Protein AF-0000000086134360 (afdb_homodimer)

Radius of gyration: 26.26 Å; Cα contacts (8 Å, |Δi|>4): 1339; chains: 2; bounding box: 55×76×54 Å

Structure (mmCIF, N/CA/C/O backbone):
data_AF-0000000086134360-model_v1
#
loop_
_entity.id
_entity.type
_entity.pdbx_description
1 polymer 'Kynurenine formamidase'
#
loop_
_atom_site.group_PDB
_atom_site.id
_atom_site.type_symbol
_atom_site.label_atom_id
_atom_site.label_alt_id
_atom_site.label_comp_id
_atom_site.label_asym_id
_atom_site.label_entity_id
_atom_site.label_seq_id
_atom_site.pdbx_PDB_ins_code
_atom_site.Cartn_x
_atom_site.Cartn_y
_atom_site.Cartn_z
_atom_site.occupancy
_atom_site.B_iso_or_equiv
_atom_site.auth_seq_id
_atom_site.auth_comp_id
_atom_site.auth_asym_id
_atom_site.auth_atom_id
_atom_site.pdbx_PDB_model_num
ATOM 1 N N . MET A 1 1 ? 18.031 -8.086 2.777 1 56.41 1 MET A N 1
ATOM 2 C CA . MET A 1 1 ? 17.406 -9.328 2.303 1 56.41 1 MET A CA 1
ATOM 3 C C . MET A 1 1 ? 16.781 -9.133 0.929 1 56.41 1 MET A C 1
ATOM 5 O O . MET A 1 1 ? 17.391 -8.547 0.037 1 56.41 1 MET A O 1
ATOM 9 N N . ALA A 1 2 ? 15.523 -9.016 0.71 1 65.56 2 ALA A N 1
ATOM 10 C CA . ALA A 1 2 ? 15.078 -8.562 -0.604 1 65.56 2 ALA A CA 1
ATOM 11 C C . ALA A 1 2 ? 15.859 -7.332 -1.054 1 65.56 2 ALA A C 1
ATOM 13 O O . ALA A 1 2 ? 16.062 -7.117 -2.252 1 65.56 2 ALA A O 1
ATOM 14 N N . ALA A 1 3 ? 16.547 -7.008 -0.035 1 66.94 3 ALA A N 1
ATOM 15 C CA . ALA A 1 3 ? 17.312 -5.781 -0.266 1 66.94 3 ALA A CA 1
ATOM 16 C C . ALA A 1 3 ? 18.594 -6.07 -1.036 1 66.94 3 ALA A C 1
ATOM 18 O O . ALA A 1 3 ? 19.203 -5.16 -1.604 1 66.94 3 ALA A O 1
ATOM 19 N N . SER A 1 4 ? 18.906 -7.344 -1.066 1 82.62 4 SER A N 1
ATOM 20 C CA . SER A 1 4 ? 20.109 -7.68 -1.809 1 82.62 4 SER A CA 1
ATOM 21 C C . SER A 1 4 ? 19.812 -7.883 -3.291 1 82.62 4 SER A C 1
ATOM 23 O O . SER A 1 4 ? 20.734 -8.008 -4.102 1 82.62 4 SER A O 1
ATOM 25 N N . LEU A 1 5 ? 18.562 -7.93 -3.564 1 95.31 5 LEU A N 1
ATOM 26 C CA . LEU A 1 5 ? 18.125 -8.086 -4.949 1 95.31 5 LEU A CA 1
ATOM 27 C C . LEU A 1 5 ? 17.844 -6.734 -5.59 1 95.31 5 LEU A C 1
ATOM 29 O O . LEU A 1 5 ? 17.703 -5.727 -4.891 1 95.31 5 LEU A O 1
ATOM 33 N N . GLU A 1 6 ? 17.938 -6.723 -6.871 1 95.88 6 GLU A N 1
ATOM 34 C CA . GLU A 1 6 ? 17.5 -5.551 -7.625 1 95.88 6 GLU A CA 1
ATOM 35 C C . GLU A 1 6 ? 16.016 -5.645 -7.98 1 95.88 6 GLU A C 1
ATOM 37 O O . GLU A 1 6 ? 15.602 -6.547 -8.711 1 95.88 6 GLU A O 1
ATOM 42 N N . ARG A 1 7 ? 15.312 -4.711 -7.449 1 97.06 7 ARG A N 1
ATOM 43 C CA . ARG A 1 7 ? 13.875 -4.707 -7.672 1 97.06 7 ARG A CA 1
ATOM 44 C C . ARG A 1 7 ? 13.484 -3.682 -8.734 1 97.06 7 ARG A C 1
ATOM 46 O O . ARG A 1 7 ? 13.914 -2.529 -8.68 1 97.06 7 ARG A O 1
ATOM 53 N N . THR A 1 8 ? 12.656 -4.109 -9.703 1 98.12 8 THR A N 1
ATOM 54 C CA . THR A 1 8 ? 12.125 -3.225 -10.734 1 98.12 8 THR A CA 1
ATOM 55 C C . THR A 1 8 ? 10.633 -3.467 -10.938 1 98.12 8 THR A C 1
ATOM 57 O O . THR A 1 8 ? 10.18 -4.613 -10.961 1 98.12 8 THR A O 1
ATOM 60 N N . GLU A 1 9 ? 9.906 -2.396 -10.984 1 98.69 9 GLU A N 1
ATOM 61 C CA . GLU A 1 9 ? 8.484 -2.471 -11.305 1 98.69 9 GLU A CA 1
ATOM 62 C C . GLU A 1 9 ? 8.242 -2.238 -12.797 1 98.69 9 GLU A C 1
ATOM 64 O O . GLU A 1 9 ? 8.797 -1.308 -13.383 1 98.69 9 GLU A O 1
ATOM 69 N N . TYR A 1 10 ? 7.5 -3.146 -13.414 1 98.81 10 TYR A N 1
ATOM 70 C CA . TYR A 1 10 ? 7.055 -3.047 -14.797 1 98.81 10 TYR A CA 1
ATOM 71 C C . TYR A 1 10 ? 5.535 -2.949 -14.875 1 98.81 10 TYR A C 1
ATOM 73 O O . TYR A 1 10 ? 4.832 -3.359 -13.945 1 98.81 10 TYR A O 1
ATOM 81 N N . PHE A 1 11 ? 5.039 -2.379 -15.961 1 98.88 11 PHE A N 1
ATOM 82 C CA . PHE A 1 11 ? 3.609 -2.369 -16.25 1 98.88 11 PHE A CA 1
ATOM 83 C C . PHE A 1 11 ? 3.293 -3.197 -17.484 1 98.88 11 PHE A C 1
ATOM 85 O O . PHE A 1 11 ? 3.852 -2.955 -18.562 1 98.88 11 PHE A O 1
ATOM 92 N N . TYR A 1 12 ? 2.438 -4.176 -17.281 1 98.75 12 TYR A N 1
ATOM 93 C CA . TYR A 1 12 ? 2.096 -5.059 -18.391 1 98.75 12 TYR A CA 1
ATOM 94 C C . TYR A 1 12 ? 0.86 -4.559 -19.125 1 98.75 12 TYR A C 1
ATOM 96 O O . TYR A 1 12 ? 0.455 -5.137 -20.141 1 98.75 12 TYR A O 1
ATOM 104 N N . GLY A 1 13 ? 0.243 -3.545 -18.625 1 98.19 13 GLY A N 1
ATOM 105 C CA . GLY A 1 13 ? -0.885 -2.842 -19.219 1 98.19 13 GLY A CA 1
ATOM 106 C C . GLY A 1 13 ? -0.897 -1.358 -18.891 1 98.19 13 GLY A C 1
ATOM 107 O O . GLY A 1 13 ? -0.194 -0.907 -17.984 1 98.19 13 GLY A O 1
ATOM 108 N N . SER A 1 14 ? -1.733 -0.595 -19.609 1 97.69 14 SER A N 1
ATOM 109 C CA . SER A 1 14 ? -1.746 0.855 -19.453 1 97.69 14 SER A CA 1
ATOM 110 C C . SER A 1 14 ? -3.148 1.363 -19.141 1 97.69 14 SER A C 1
ATOM 112 O O . SER A 1 14 ? -3.402 2.568 -19.172 1 97.69 14 SER A O 1
ATOM 114 N N . GLU A 1 15 ? -4.031 0.514 -18.797 1 98 15 GLU A N 1
ATOM 115 C CA . GLU A 1 15 ? -5.41 0.909 -18.531 1 98 15 GLU A CA 1
ATOM 116 C C . GLU A 1 15 ? -5.613 1.253 -17.047 1 98 15 GLU A C 1
ATOM 118 O O . GLU A 1 15 ? -6.48 2.057 -16.719 1 98 15 GLU A O 1
ATOM 123 N N . ASN A 1 16 ? -4.887 0.578 -16.266 1 98.69 16 ASN A N 1
ATOM 124 C CA . ASN A 1 16 ? -5.051 0.691 -14.82 1 98.69 16 ASN A CA 1
ATOM 125 C C . ASN A 1 16 ? -3.709 0.609 -14.094 1 98.69 16 ASN A C 1
ATOM 127 O O . ASN A 1 16 ? -2.838 -0.174 -14.484 1 98.69 16 ASN A O 1
ATOM 131 N N . ALA A 1 17 ? -3.605 1.319 -12.992 1 98.56 17 ALA A N 1
ATOM 132 C CA . ALA A 1 17 ? -2.344 1.429 -12.258 1 98.56 17 ALA A CA 1
ATOM 133 C C . ALA A 1 17 ? -1.957 0.094 -11.633 1 98.56 17 ALA A C 1
ATOM 135 O O . ALA A 1 17 ? -0.801 -0.111 -11.258 1 98.56 17 ALA A O 1
ATOM 136 N N . LEU A 1 18 ? -2.914 -0.848 -11.508 1 98.81 18 LEU A N 1
ATOM 137 C CA . LEU A 1 18 ? -2.648 -2.131 -10.867 1 98.81 18 LEU A CA 1
ATOM 138 C C . LEU A 1 18 ? -2.189 -3.164 -11.891 1 98.81 18 LEU A C 1
ATOM 140 O O . LEU A 1 18 ? -1.904 -4.312 -11.531 1 98.81 18 LEU A O 1
ATOM 144 N N . GLN A 1 19 ? -2.105 -2.773 -13.141 1 98.88 19 GLN A N 1
ATOM 145 C CA . GLN A 1 19 ? -1.58 -3.68 -14.156 1 98.88 19 GLN A CA 1
ATOM 146 C C . GLN A 1 19 ? -0.056 -3.637 -14.195 1 98.88 19 GLN A C 1
ATOM 148 O O . GLN A 1 19 ? 0.534 -3.338 -15.234 1 98.88 19 GLN A O 1
ATOM 153 N N . ASN A 1 20 ? 0.531 -4.027 -13.039 1 98.88 20 ASN A N 1
ATOM 154 C CA . ASN A 1 20 ? 1.982 -3.965 -12.898 1 98.88 20 ASN A CA 1
ATOM 155 C C . ASN A 1 20 ? 2.531 -5.203 -12.188 1 98.88 20 ASN A C 1
ATOM 157 O O . ASN A 1 20 ? 1.767 -6.02 -11.68 1 98.88 20 ASN A O 1
ATOM 161 N N . VAL A 1 21 ? 3.82 -5.391 -12.328 1 98.88 21 VAL A N 1
ATOM 162 C CA . VAL A 1 21 ? 4.535 -6.539 -11.781 1 98.88 21 VAL A CA 1
ATOM 163 C C . VAL A 1 21 ? 5.887 -6.094 -11.234 1 98.88 21 VAL A C 1
ATOM 165 O O . VAL A 1 21 ? 6.562 -5.25 -11.836 1 98.88 21 VAL A O 1
ATOM 168 N N . ALA A 1 22 ? 6.176 -6.527 -10.031 1 98.69 22 ALA A N 1
ATOM 169 C CA . ALA A 1 22 ? 7.508 -6.336 -9.461 1 98.69 22 ALA A CA 1
ATOM 170 C C . ALA A 1 22 ? 8.406 -7.531 -9.758 1 98.69 22 ALA A C 1
ATOM 172 O O . ALA A 1 22 ? 7.977 -8.68 -9.664 1 98.69 22 ALA A O 1
ATOM 173 N N . VAL A 1 23 ? 9.633 -7.23 -10.156 1 98.44 23 VAL A N 1
ATOM 174 C CA . VAL A 1 23 ? 10.617 -8.258 -10.461 1 98.44 23 VAL A CA 1
ATOM 175 C C . VAL A 1 23 ? 11.852 -8.07 -9.578 1 98.44 23 VAL A C 1
ATOM 177 O O . VAL A 1 23 ? 12.344 -6.953 -9.422 1 98.44 23 VAL A O 1
ATOM 180 N N . TRP A 1 24 ? 12.266 -9.094 -8.906 1 97.94 24 TRP A N 1
ATOM 181 C CA . TRP A 1 24 ? 13.516 -9.117 -8.141 1 97.94 24 TRP A CA 1
ATOM 182 C C . TRP A 1 24 ? 14.555 -10 -8.836 1 97.94 24 TRP A C 1
ATOM 184 O O . TRP A 1 24 ? 14.344 -11.203 -8.992 1 97.94 24 TRP A O 1
ATOM 194 N N . GLU A 1 25 ? 15.633 -9.422 -9.211 1 96.56 25 GLU A N 1
ATOM 195 C CA . GLU A 1 25 ? 16.719 -10.141 -9.867 1 96.56 25 GLU A CA 1
ATOM 196 C C . GLU A 1 25 ? 17.984 -10.148 -9.008 1 96.56 25 GLU A C 1
ATOM 198 O O . GLU A 1 25 ? 18.234 -9.195 -8.266 1 96.56 25 GLU A O 1
ATOM 203 N N . PHE A 1 26 ? 18.688 -11.234 -9.141 1 95.31 26 PHE A N 1
ATOM 204 C CA . PHE A 1 26 ? 20 -11.25 -8.531 1 95.31 26 PHE A CA 1
ATOM 205 C C . PHE A 1 26 ? 20.953 -10.305 -9.266 1 95.31 26 PHE A C 1
ATOM 207 O O . PHE A 1 26 ? 20.922 -10.211 -10.492 1 95.31 26 PHE A O 1
ATOM 214 N N . PRO A 1 27 ? 21.766 -9.57 -8.453 1 93.19 27 PRO A N 1
ATOM 215 C CA . PRO A 1 27 ? 22.781 -8.773 -9.133 1 93.19 27 PRO A CA 1
ATOM 216 C C . PRO A 1 27 ? 23.641 -9.602 -10.078 1 93.19 27 PRO A C 1
ATOM 218 O O . PRO A 1 27 ? 23.969 -10.758 -9.773 1 93.19 27 PRO A O 1
ATOM 221 N N . LYS A 1 28 ? 24.078 -8.953 -11.188 1 88.25 28 LYS A N 1
ATOM 222 C CA . LYS A 1 28 ? 24.781 -9.656 -12.258 1 88.25 28 LYS A CA 1
ATOM 223 C C . LYS A 1 28 ? 26.031 -10.336 -11.742 1 88.25 28 LYS A C 1
ATOM 225 O O . LYS A 1 28 ? 26.375 -11.438 -12.172 1 88.25 28 LYS A O 1
ATOM 230 N N . ASP A 1 29 ? 26.609 -9.734 -10.805 1 89.19 29 ASP A N 1
ATOM 231 C CA . ASP A 1 29 ? 27.875 -10.258 -10.312 1 89.19 29 ASP A CA 1
ATOM 232 C C . ASP A 1 29 ? 27.656 -11.359 -9.281 1 89.19 29 ASP A C 1
ATOM 234 O O . ASP A 1 29 ? 28.609 -12.008 -8.836 1 89.19 29 ASP A O 1
ATOM 238 N N . GLN A 1 30 ? 26.406 -11.625 -8.961 1 86.94 30 GLN A N 1
ATOM 239 C CA . GLN A 1 30 ? 26.109 -12.625 -7.941 1 86.94 30 GLN A CA 1
ATOM 240 C C . GLN A 1 30 ? 25.359 -13.805 -8.539 1 86.94 30 GLN A C 1
ATOM 242 O O . GLN A 1 30 ? 25 -14.742 -7.82 1 86.94 30 GLN A O 1
ATOM 247 N N . VAL A 1 31 ? 25.109 -13.75 -9.797 1 87.31 31 VAL A N 1
ATOM 248 C CA . VAL A 1 31 ? 24.375 -14.828 -10.445 1 87.31 31 VAL A CA 1
ATOM 249 C C . VAL A 1 31 ? 25.281 -16.047 -10.617 1 87.31 31 VAL A C 1
ATOM 251 O O . VAL A 1 31 ? 26.391 -15.93 -11.148 1 87.31 31 VAL A O 1
ATOM 254 N N . GLU A 1 32 ? 24.75 -17.109 -10.125 1 86.12 32 GLU A N 1
ATOM 255 C CA . GLU A 1 32 ? 25.453 -18.391 -10.266 1 86.12 32 GLU A CA 1
ATOM 256 C C . GLU A 1 32 ? 24.828 -19.234 -11.375 1 86.12 32 GLU A C 1
ATOM 258 O O . GLU A 1 32 ? 23.625 -19.125 -11.641 1 86.12 32 GLU A O 1
ATOM 263 N N . GLU A 1 33 ? 25.656 -20 -12.031 1 84.19 33 GLU A N 1
ATOM 264 C CA . GLU A 1 33 ? 25.141 -20.953 -13.016 1 84.19 33 GLU A CA 1
ATOM 265 C C . GLU A 1 33 ? 24.406 -22.109 -12.336 1 84.19 33 GLU A C 1
ATOM 267 O O . GLU A 1 33 ? 24.766 -22.5 -11.219 1 84.19 33 GLU A O 1
ATOM 272 N N . ALA A 1 34 ? 23.359 -22.5 -13.109 1 84.12 34 ALA A N 1
ATOM 273 C CA . ALA A 1 34 ? 22.703 -23.703 -12.617 1 84.12 34 ALA A CA 1
ATOM 274 C C . ALA A 1 34 ? 23.641 -24.906 -12.664 1 84.12 34 ALA A C 1
ATOM 276 O O . ALA A 1 34 ? 24.484 -25.016 -13.562 1 84.12 34 ALA A O 1
ATOM 277 N N . PRO A 1 35 ? 23.5 -25.781 -11.586 1 78 35 PRO A N 1
ATOM 278 C CA . PRO A 1 35 ? 24.25 -27.031 -11.727 1 78 35 PRO A CA 1
ATOM 279 C C . PRO A 1 35 ? 23.938 -27.766 -13.023 1 78 35 PRO A C 1
ATOM 281 O O . PRO A 1 35 ? 22.875 -27.547 -13.617 1 78 35 PRO A O 1
ATOM 284 N N . LEU A 1 36 ? 24.891 -28.516 -13.484 1 75 36 LEU A N 1
ATOM 285 C CA . LEU A 1 36 ? 24.734 -29.25 -14.734 1 75 36 LEU A CA 1
ATOM 286 C C . LEU A 1 36 ? 23.438 -30.062 -14.727 1 75 36 LEU A C 1
ATOM 288 O O . LEU A 1 36 ? 23.172 -30.797 -13.773 1 75 36 LEU A O 1
ATOM 292 N N . GLY A 1 37 ? 22.609 -29.828 -15.695 1 74.88 37 GLY A N 1
ATOM 293 C CA . GLY A 1 37 ? 21.391 -30.609 -15.859 1 74.88 37 GLY A CA 1
ATOM 294 C C . GLY A 1 37 ? 20.234 -30.062 -15.047 1 74.88 37 GLY A C 1
ATOM 295 O O . GLY A 1 37 ? 19.156 -30.656 -15.023 1 74.88 37 GLY A O 1
ATOM 296 N N . LYS A 1 38 ? 20.531 -28.953 -14.398 1 80.88 38 LYS A N 1
ATOM 297 C CA . LYS A 1 38 ? 19.453 -28.422 -13.57 1 80.88 38 LYS A CA 1
ATOM 298 C C . LYS A 1 38 ? 18.891 -27.125 -14.172 1 80.88 38 LYS A C 1
ATOM 300 O O . LYS A 1 38 ? 19.562 -26.453 -14.953 1 80.88 38 LYS A O 1
ATOM 305 N N . THR A 1 39 ? 17.688 -26.938 -13.922 1 87.44 39 THR A N 1
ATOM 306 C CA . THR A 1 39 ? 16.938 -25.781 -14.43 1 87.44 39 THR A CA 1
ATOM 307 C C . THR A 1 39 ? 16.688 -24.766 -13.328 1 87.44 39 THR A C 1
ATOM 309 O O . THR A 1 39 ? 16.375 -25.141 -12.188 1 87.44 39 THR A O 1
ATOM 312 N N . LYS A 1 40 ? 16.922 -23.516 -13.648 1 94.25 40 LYS A N 1
ATOM 313 C CA . LYS A 1 40 ? 16.5 -22.453 -12.75 1 94.25 40 LYS A CA 1
ATOM 314 C C . LYS A 1 40 ? 15.047 -22.062 -13 1 94.25 40 LYS A C 1
ATOM 316 O O . LYS A 1 40 ? 14.594 -22.062 -14.141 1 94.25 40 LYS A O 1
ATOM 321 N N . TYR A 1 41 ? 14.375 -21.734 -11.914 1 96.88 41 TYR A N 1
ATOM 322 C CA . TYR A 1 41 ? 12.969 -21.391 -12.062 1 96.88 41 TYR A CA 1
ATOM 323 C C . TYR A 1 41 ? 12.711 -19.969 -11.602 1 96.88 41 TYR A C 1
ATOM 325 O O . TYR A 1 41 ? 13.305 -19.5 -10.625 1 96.88 41 TYR A O 1
ATOM 333 N N . TRP A 1 42 ? 11.859 -19.297 -12.359 1 98.19 42 TRP A N 1
ATOM 334 C CA . TRP A 1 42 ? 11.219 -18.125 -11.797 1 98.19 42 TRP A CA 1
ATOM 335 C C . TRP A 1 42 ? 10.195 -18.516 -10.734 1 98.19 42 TRP A C 1
ATOM 337 O O . TRP A 1 42 ? 9.477 -19.5 -10.891 1 98.19 42 TRP A O 1
ATOM 347 N N . LEU A 1 43 ? 10.203 -17.812 -9.609 1 98.75 43 LEU A N 1
ATOM 348 C CA . LEU A 1 43 ? 9.117 -17.906 -8.641 1 98.75 43 LEU A CA 1
ATOM 349 C C . LEU A 1 43 ? 8.188 -16.703 -8.758 1 98.75 43 LEU A C 1
ATOM 351 O O . LEU A 1 43 ? 8.57 -15.57 -8.43 1 98.75 43 LEU A O 1
ATOM 355 N N . ILE A 1 44 ? 6.941 -16.906 -9.258 1 98.94 44 ILE A N 1
ATOM 356 C CA . ILE A 1 44 ? 6.02 -15.82 -9.57 1 98.94 44 ILE A CA 1
ATOM 357 C C . ILE A 1 44 ? 4.801 -15.898 -8.648 1 98.94 44 ILE A C 1
ATOM 359 O O . ILE A 1 44 ? 4.148 -16.938 -8.555 1 98.94 44 ILE A O 1
ATOM 363 N N . PHE A 1 45 ? 4.508 -14.773 -7.992 1 98.94 45 PHE A N 1
ATOM 364 C CA . PHE A 1 45 ? 3.506 -14.727 -6.934 1 98.94 45 PHE A CA 1
ATOM 365 C C . PHE A 1 45 ? 2.25 -14.008 -7.414 1 98.94 45 PHE A C 1
ATOM 367 O O . PHE A 1 45 ? 2.334 -13 -8.117 1 98.94 45 PHE A O 1
ATOM 374 N N . LEU A 1 46 ? 1.055 -14.562 -7.047 1 98.94 46 LEU A N 1
ATOM 375 C CA . LEU A 1 46 ? -0.247 -13.914 -7.156 1 98.94 46 LEU A CA 1
ATOM 376 C C . LEU A 1 46 ? -0.866 -13.703 -5.777 1 98.94 46 LEU A C 1
ATOM 378 O O . LEU A 1 46 ? -1.125 -14.672 -5.055 1 98.94 46 LEU A O 1
ATOM 382 N N . HIS A 1 47 ? -1.154 -12.438 -5.453 1 98.81 47 HIS A N 1
ATOM 383 C CA . HIS A 1 47 ? -1.604 -12.117 -4.102 1 98.81 47 HIS A CA 1
ATOM 384 C C . HIS A 1 47 ? -3.094 -12.398 -3.936 1 98.81 47 HIS A C 1
ATOM 386 O O . HIS A 1 47 ? -3.814 -12.547 -4.926 1 98.81 47 HIS A O 1
ATOM 392 N N . GLY A 1 48 ? -3.475 -12.477 -2.668 1 98.69 48 GLY A N 1
ATOM 393 C CA . GLY A 1 48 ? -4.867 -12.703 -2.324 1 98.69 48 GLY A CA 1
ATOM 394 C C . GLY A 1 48 ? -5.656 -11.422 -2.131 1 98.69 48 GLY A C 1
ATOM 395 O O . GLY A 1 48 ? -5.508 -10.477 -2.904 1 98.69 48 GLY A O 1
ATOM 396 N N . GLY A 1 49 ? -6.562 -11.5 -1.23 1 98.38 49 GLY A N 1
ATOM 397 C CA . GLY A 1 49 ? -7.355 -10.32 -0.926 1 98.38 49 GLY A CA 1
ATOM 398 C C . GLY A 1 49 ? -8.758 -10.383 -1.491 1 98.38 49 GLY A C 1
ATOM 399 O O . GLY A 1 49 ? -9.375 -9.344 -1.759 1 98.38 49 GLY A O 1
ATOM 400 N N . ALA A 1 50 ? -9.211 -11.555 -1.753 1 98.62 50 ALA A N 1
ATOM 401 C CA . ALA A 1 50 ? -10.57 -11.773 -2.248 1 98.62 50 ALA A CA 1
ATOM 402 C C . ALA A 1 50 ? -10.836 -10.945 -3.5 1 98.62 50 ALA A C 1
ATOM 404 O O . ALA A 1 50 ? -11.93 -10.398 -3.674 1 98.62 50 ALA A O 1
ATOM 405 N N . TRP A 1 51 ? -9.883 -10.742 -4.293 1 98.75 51 TRP A N 1
ATOM 406 C CA . TRP A 1 51 ? -9.938 -10.062 -5.586 1 98.75 51 TRP A CA 1
ATOM 407 C C . TRP A 1 51 ? -10.25 -8.578 -5.41 1 98.75 51 TRP A C 1
ATOM 409 O O . TRP A 1 51 ? -10.445 -7.859 -6.391 1 98.75 51 TRP A O 1
ATOM 419 N N . ARG A 1 52 ? -10.266 -8.07 -4.133 1 98.69 52 ARG A N 1
ATOM 420 C CA . ARG A 1 52 ? -10.82 -6.719 -4.047 1 98.69 52 ARG A CA 1
ATOM 421 C C . ARG A 1 52 ? -10.094 -5.902 -2.982 1 98.69 52 ARG A C 1
ATOM 423 O O . ARG A 1 52 ? -10.25 -4.68 -2.916 1 98.69 52 ARG A O 1
ATOM 430 N N . ASP A 1 53 ? -9.359 -6.527 -2.072 1 97.94 53 ASP A N 1
ATOM 431 C CA . ASP A 1 53 ? -8.734 -5.809 -0.968 1 97.94 53 ASP A CA 1
ATOM 432 C C . ASP A 1 53 ? -7.508 -5.031 -1.445 1 97.94 53 ASP A C 1
ATOM 434 O O . ASP A 1 53 ? -6.512 -5.621 -1.862 1 97.94 53 ASP A O 1
ATOM 438 N N . PRO A 1 54 ? -7.566 -3.695 -1.364 1 97.12 54 PRO A N 1
ATOM 439 C CA . PRO A 1 54 ? -6.438 -2.924 -1.885 1 97.12 54 PRO A CA 1
ATOM 440 C C . PRO A 1 54 ? -5.195 -3.031 -1.004 1 97.12 54 PRO A C 1
ATOM 442 O O . PRO A 1 54 ? -4.113 -2.58 -1.396 1 97.12 54 PRO A O 1
ATOM 445 N N . ARG A 1 55 ? -5.312 -3.602 0.16 1 95.31 55 ARG A N 1
ATOM 446 C CA . ARG A 1 55 ? -4.152 -3.797 1.023 1 95.31 55 ARG A CA 1
ATOM 447 C C . ARG A 1 55 ? -3.311 -4.977 0.55 1 95.31 55 ARG A C 1
ATOM 449 O O . ARG A 1 55 ? -2.139 -5.098 0.913 1 95.31 55 ARG A O 1
ATOM 456 N N . ALA A 1 56 ? -3.922 -5.891 -0.172 1 97.38 56 ALA A N 1
ATOM 457 C CA . ALA A 1 56 ? -3.197 -7.004 -0.774 1 97.38 56 ALA A CA 1
ATOM 458 C C . ALA A 1 56 ? -2.51 -6.578 -2.068 1 97.38 56 ALA A C 1
ATOM 460 O O . ALA A 1 56 ? -3.17 -6.156 -3.02 1 97.38 56 ALA A O 1
ATOM 461 N N . THR A 1 57 ? -1.175 -6.695 -2.125 1 97.62 57 THR A N 1
ATOM 462 C CA . THR A 1 57 ? -0.392 -6.242 -3.268 1 97.62 57 THR A CA 1
ATOM 463 C C . THR A 1 57 ? 0.727 -7.227 -3.586 1 97.62 57 THR A C 1
ATOM 465 O O . THR A 1 57 ? 0.941 -8.188 -2.846 1 97.62 57 THR A O 1
ATOM 468 N N . PHE A 1 58 ? 1.462 -6.848 -4.652 1 98.06 58 PHE A N 1
ATOM 469 C CA . PHE A 1 58 ? 2.592 -7.676 -5.055 1 98.06 58 PHE A CA 1
ATOM 470 C C . PHE A 1 58 ? 3.699 -7.629 -4.012 1 98.06 58 PHE A C 1
ATOM 472 O O . PHE A 1 58 ? 4.613 -8.453 -4.031 1 98.06 58 PHE A O 1
ATOM 479 N N . ASN A 1 59 ? 3.613 -6.754 -2.986 1 96.5 59 ASN A N 1
ATOM 480 C CA . ASN A 1 59 ? 4.602 -6.707 -1.912 1 96.5 59 ASN A CA 1
ATOM 481 C C . ASN A 1 59 ? 4.484 -7.918 -0.991 1 96.5 59 ASN A C 1
ATOM 483 O O . ASN A 1 59 ? 5.406 -8.203 -0.223 1 96.5 59 ASN A O 1
ATOM 487 N N . GLU A 1 60 ? 3.404 -8.602 -1.052 1 97.75 60 GLU A N 1
ATOM 488 C CA . GLU A 1 60 ? 3.162 -9.742 -0.169 1 97.75 60 GLU A CA 1
ATOM 489 C C . GLU A 1 60 ? 4.094 -10.906 -0.5 1 97.75 60 GLU A C 1
ATOM 491 O O . GLU A 1 60 ? 4.191 -11.867 0.266 1 97.75 60 GLU A O 1
ATOM 496 N N . ALA A 1 61 ? 4.867 -10.758 -1.547 1 97.88 61 ALA A N 1
ATOM 497 C CA . ALA A 1 61 ? 5.855 -11.773 -1.898 1 97.88 61 ALA A CA 1
ATOM 498 C C . ALA A 1 61 ? 7.129 -11.609 -1.077 1 97.88 61 ALA A C 1
ATOM 500 O O . ALA A 1 61 ? 7.934 -12.539 -0.97 1 97.88 61 ALA A O 1
ATOM 501 N N . GLU A 1 62 ? 7.332 -10.461 -0.502 1 97.06 62 GLU A N 1
ATOM 502 C CA . GLU A 1 62 ? 8.633 -10.07 0.03 1 97.06 62 GLU A CA 1
ATOM 503 C C . GLU A 1 62 ? 9.016 -10.914 1.24 1 97.06 62 GLU A C 1
ATOM 505 O O . GLU A 1 62 ? 10.156 -11.367 1.354 1 97.06 62 GLU A O 1
ATOM 510 N N . PRO A 1 63 ? 8.078 -11.156 2.178 1 97.12 63 PRO A N 1
ATOM 511 C CA . PRO A 1 63 ? 8.477 -12.008 3.301 1 97.12 63 PRO A CA 1
ATOM 512 C C . PRO A 1 63 ? 8.977 -13.375 2.855 1 97.12 63 PRO A C 1
ATOM 514 O O . PRO A 1 63 ? 9.93 -13.906 3.436 1 97.12 63 PRO A O 1
ATOM 517 N N . THR A 1 64 ? 8.359 -13.875 1.867 1 98.06 64 THR A N 1
ATOM 518 C CA . THR A 1 64 ? 8.766 -15.172 1.338 1 98.06 64 THR A CA 1
ATOM 519 C C . THR A 1 64 ? 10.141 -15.078 0.688 1 98.06 64 THR A C 1
ATOM 521 O O . THR A 1 64 ? 11.008 -15.922 0.931 1 98.06 64 THR A O 1
ATOM 524 N N . ILE A 1 65 ? 10.367 -14.07 -0.126 1 98.25 65 ILE A N 1
ATOM 525 C CA . ILE A 1 65 ? 11.656 -13.844 -0.772 1 98.25 65 ILE A CA 1
ATOM 526 C C . ILE A 1 65 ? 12.742 -13.719 0.287 1 98.25 65 ILE A C 1
ATOM 528 O O . ILE A 1 65 ? 13.781 -14.383 0.204 1 98.25 65 ILE A O 1
ATOM 532 N N . ASN A 1 66 ? 12.445 -12.953 1.309 1 97.5 66 ASN A N 1
ATOM 533 C CA . ASN A 1 66 ? 13.406 -12.742 2.385 1 97.5 66 ASN A CA 1
ATOM 534 C C . ASN A 1 66 ? 13.742 -14.039 3.107 1 97.5 66 ASN A C 1
ATOM 536 O O . ASN A 1 66 ? 14.906 -14.32 3.391 1 97.5 66 ASN A O 1
ATOM 540 N N . ALA A 1 67 ? 12.742 -14.812 3.359 1 97.38 67 ALA A N 1
ATOM 541 C CA . ALA A 1 67 ? 12.945 -16.078 4.074 1 97.38 67 ALA A CA 1
ATOM 542 C C . ALA A 1 67 ? 13.805 -17.031 3.262 1 97.38 67 ALA A C 1
ATOM 544 O O . ALA A 1 67 ? 14.695 -17.688 3.805 1 97.38 67 ALA A O 1
ATOM 545 N N . LEU A 1 68 ? 13.594 -17.109 1.982 1 97.81 68 LEU A N 1
ATOM 546 C CA . LEU A 1 68 ? 14.32 -18.016 1.105 1 97.81 68 LEU A CA 1
ATOM 547 C C . LEU A 1 68 ? 15.789 -17.625 1 1 97.81 68 LEU A C 1
ATOM 549 O O . LEU A 1 68 ? 16.656 -18.484 0.826 1 97.81 68 LEU A O 1
ATOM 553 N N . LEU A 1 69 ? 16.047 -16.328 1.176 1 96.56 69 LEU A N 1
ATOM 554 C CA . LEU A 1 69 ? 17.391 -15.828 0.916 1 96.56 69 LEU A CA 1
ATOM 555 C C . LEU A 1 69 ? 18.188 -15.68 2.215 1 96.56 69 LEU A C 1
ATOM 557 O O . LEU A 1 69 ? 19.406 -15.586 2.195 1 96.56 69 LEU A O 1
ATOM 561 N N . ASP A 1 70 ? 17.516 -15.648 3.361 1 96.06 70 ASP A N 1
ATOM 562 C CA . ASP A 1 70 ? 18.156 -15.43 4.656 1 96.06 70 ASP A CA 1
ATOM 563 C C . ASP A 1 70 ? 18.797 -16.719 5.168 1 96.06 70 ASP A C 1
ATOM 565 O O . ASP A 1 70 ? 18.109 -17.656 5.543 1 96.06 70 ASP A O 1
ATOM 569 N N . PRO A 1 71 ? 20.141 -16.688 5.359 1 94.69 71 PRO A N 1
ATOM 570 C CA . PRO A 1 71 ? 20.828 -17.906 5.801 1 94.69 71 PRO A CA 1
ATOM 571 C C . PRO A 1 71 ? 20.406 -18.344 7.199 1 94.69 71 PRO A C 1
ATOM 573 O O . PRO A 1 71 ? 20.594 -19.5 7.57 1 94.69 71 PRO A O 1
ATOM 576 N N . SER A 1 72 ? 19.828 -17.484 7.918 1 95.75 72 SER A N 1
ATOM 577 C CA . SER A 1 72 ? 19.438 -17.812 9.289 1 95.75 72 SER A CA 1
ATOM 578 C C . SER A 1 72 ? 18.031 -18.406 9.328 1 95.75 72 SER A C 1
ATOM 580 O O . SER A 1 72 ? 17.594 -18.938 10.359 1 95.75 72 SER A O 1
ATOM 582 N N . HIS A 1 73 ? 17.344 -18.359 8.234 1 96.31 73 HIS A N 1
ATOM 583 C CA . HIS A 1 73 ? 15.984 -18.891 8.195 1 96.31 73 HIS A CA 1
ATOM 584 C C . HIS A 1 73 ? 15.984 -20.391 7.922 1 96.31 73 HIS A C 1
ATOM 586 O O . HIS A 1 73 ? 16.766 -20.875 7.102 1 96.31 73 HIS A O 1
ATOM 592 N N . PRO A 1 74 ? 15.07 -21.109 8.523 1 95.94 74 PRO A N 1
ATOM 593 C CA . PRO A 1 74 ? 15.016 -22.562 8.32 1 95.94 74 PRO A CA 1
ATOM 594 C C . PRO A 1 74 ? 14.688 -22.938 6.875 1 95.94 74 PRO A C 1
ATOM 596 O O . PRO A 1 74 ? 15.07 -24.016 6.418 1 95.94 74 PRO A O 1
ATOM 599 N N . ALA A 1 75 ? 14.023 -22.078 6.176 1 96.44 75 ALA A N 1
ATOM 600 C CA . ALA A 1 75 ? 13.625 -22.375 4.801 1 96.44 75 ALA A CA 1
ATOM 601 C C . ALA A 1 75 ? 14.633 -21.812 3.805 1 96.44 75 ALA A C 1
ATOM 603 O O . ALA A 1 75 ? 14.344 -21.719 2.607 1 96.44 75 ALA A O 1
ATOM 604 N N . HIS A 1 76 ? 15.789 -21.453 4.277 1 96.81 76 HIS A N 1
ATOM 605 C CA . HIS A 1 76 ? 16.828 -20.906 3.416 1 96.81 76 HIS A CA 1
ATOM 606 C C . HIS A 1 76 ? 17.203 -21.891 2.307 1 96.81 76 HIS A C 1
ATOM 608 O O . HIS A 1 76 ? 17.328 -23.094 2.551 1 96.81 76 HIS A O 1
ATOM 614 N N . ILE A 1 77 ? 17.344 -21.359 1.092 1 95.56 77 ILE A N 1
ATOM 615 C CA . ILE A 1 77 ? 17.891 -22.125 -0.027 1 95.56 77 ILE A CA 1
ATOM 616 C C . ILE A 1 77 ? 19.359 -21.797 -0.211 1 95.56 77 ILE A C 1
ATOM 618 O O . ILE A 1 77 ? 19.719 -20.672 -0.551 1 95.56 77 ILE A O 1
ATOM 622 N N . PRO A 1 78 ? 20.188 -22.781 0.042 1 93.44 78 PRO A N 1
ATOM 623 C CA . PRO A 1 78 ? 21.609 -22.547 -0.232 1 93.44 78 PRO A CA 1
ATOM 624 C C . PRO A 1 78 ? 21.875 -22.266 -1.708 1 93.44 78 PRO A C 1
ATOM 626 O O . PRO A 1 78 ? 21.312 -22.922 -2.58 1 93.44 78 PRO A O 1
ATOM 629 N N . HIS A 1 79 ? 22.688 -21.281 -2.021 1 91.75 79 HIS A N 1
ATOM 630 C CA . HIS A 1 79 ? 23.016 -20.859 -3.377 1 91.75 79 HIS A CA 1
ATOM 631 C C . HIS A 1 79 ? 21.75 -20.594 -4.191 1 91.75 79 HIS A C 1
ATOM 633 O O . HIS A 1 79 ? 21.578 -21.141 -5.281 1 91.75 79 HIS A O 1
ATOM 639 N N . PRO A 1 80 ? 20.969 -19.688 -3.688 1 94.06 80 PRO A N 1
ATOM 640 C CA . PRO A 1 80 ? 19.641 -19.484 -4.289 1 94.06 80 PRO A CA 1
ATOM 641 C C . PRO A 1 80 ? 19.719 -19.062 -5.754 1 94.06 80 PRO A C 1
ATOM 643 O O . PRO A 1 80 ? 18.859 -19.422 -6.555 1 94.06 80 PRO A O 1
ATOM 646 N N . SER A 1 81 ? 20.797 -18.359 -6.141 1 94 81 SER A N 1
ATOM 647 C CA . SER A 1 81 ? 20.891 -17.859 -7.508 1 94 81 SER A CA 1
ATOM 648 C C . SER A 1 81 ? 21.188 -18.984 -8.492 1 94 81 SER A C 1
ATOM 650 O O . SER A 1 81 ? 21.062 -18.797 -9.703 1 94 81 SER A O 1
ATOM 652 N N . SER A 1 82 ? 21.578 -20.156 -8 1 93.5 82 SER A N 1
ATOM 653 C CA . SER A 1 82 ? 21.812 -21.297 -8.875 1 93.5 82 SER A CA 1
ATOM 654 C C . SER A 1 82 ? 20.516 -22.078 -9.117 1 93.5 82 SER A C 1
ATOM 656 O O . SER A 1 82 ? 20.453 -22.922 -10.008 1 93.5 82 SER A O 1
ATOM 658 N N . ARG A 1 83 ? 19.5 -21.781 -8.383 1 94.06 83 ARG A N 1
ATOM 659 C CA . ARG A 1 83 ? 18.25 -22.547 -8.445 1 94.06 83 ARG A CA 1
ATOM 660 C C . ARG A 1 83 ? 17.078 -21.672 -8.859 1 94.06 83 ARG A C 1
ATOM 662 O O . ARG A 1 83 ? 16.125 -22.141 -9.461 1 94.06 83 ARG A O 1
ATOM 669 N N . ILE A 1 84 ? 17.188 -20.422 -8.477 1 96.5 84 ILE A N 1
ATOM 670 C CA . ILE A 1 84 ? 16.141 -19.453 -8.758 1 96.5 84 ILE A CA 1
ATOM 671 C C . ILE A 1 84 ? 16.641 -18.406 -9.75 1 96.5 84 ILE A C 1
ATOM 673 O O . ILE A 1 84 ? 17.688 -17.781 -9.523 1 96.5 84 ILE A O 1
ATOM 677 N N . ALA A 1 85 ? 15.914 -18.312 -10.836 1 96.38 85 ALA A N 1
ATOM 678 C CA . ALA A 1 85 ? 16.297 -17.344 -11.852 1 96.38 85 ALA A CA 1
ATOM 679 C C . ALA A 1 85 ? 15.969 -15.914 -11.406 1 96.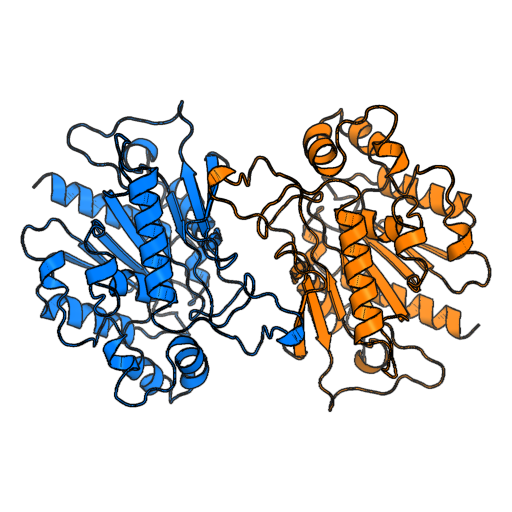38 85 ALA A C 1
ATOM 681 O O . ALA A 1 85 ? 16.797 -15.008 -11.531 1 96.38 85 ALA A O 1
ATOM 682 N N . ALA A 1 86 ? 14.789 -15.672 -10.891 1 97.19 86 ALA A N 1
ATOM 683 C CA . ALA A 1 86 ? 14.266 -14.398 -10.414 1 97.19 86 ALA A CA 1
ATOM 684 C C . ALA A 1 86 ? 12.922 -14.578 -9.719 1 97.19 86 ALA A C 1
ATOM 686 O O . ALA A 1 86 ? 12.352 -15.672 -9.734 1 97.19 86 ALA A O 1
ATOM 687 N N . PHE A 1 87 ? 12.547 -13.578 -9.016 1 98.38 87 PHE A N 1
ATOM 688 C CA . PHE A 1 87 ? 11.219 -13.531 -8.414 1 98.38 87 PHE A CA 1
ATOM 689 C C . PHE A 1 87 ? 10.344 -12.492 -9.117 1 98.38 87 PHE A C 1
ATOM 691 O O . PHE A 1 87 ? 10.852 -11.484 -9.617 1 98.38 87 PHE A O 1
ATOM 698 N N . ALA A 1 88 ? 9.07 -12.75 -9.172 1 98.81 88 ALA A N 1
ATOM 699 C CA . ALA A 1 88 ? 8.117 -11.75 -9.641 1 98.81 88 ALA A CA 1
ATOM 700 C C . ALA A 1 88 ? 6.809 -11.836 -8.852 1 98.81 88 ALA A C 1
ATOM 702 O O . ALA A 1 88 ? 6.5 -12.875 -8.258 1 98.81 88 ALA A O 1
ATOM 703 N N . SER A 1 89 ? 6.164 -10.758 -8.75 1 98.88 89 SER A N 1
ATOM 704 C CA . SER A 1 89 ? 4.859 -10.68 -8.102 1 98.88 89 SER A CA 1
ATOM 705 C C . SER A 1 89 ? 3.918 -9.75 -8.867 1 98.88 89 SER A C 1
ATOM 707 O O . SER A 1 89 ? 4.238 -8.586 -9.102 1 98.88 89 SER A O 1
ATOM 709 N N . ILE A 1 90 ? 2.74 -10.242 -9.234 1 98.94 90 ILE A N 1
ATOM 710 C CA . ILE A 1 90 ? 1.848 -9.547 -10.156 1 98.94 90 ILE A CA 1
ATOM 711 C C . ILE A 1 90 ? 0.68 -8.938 -9.383 1 98.94 90 ILE A C 1
ATOM 713 O O . ILE A 1 90 ? 0.008 -9.625 -8.609 1 98.94 90 ILE A O 1
ATOM 717 N N . ASN A 1 91 ? 0.528 -7.617 -9.555 1 98.88 91 ASN A N 1
ATOM 718 C CA . ASN A 1 91 ? -0.755 -7.016 -9.203 1 98.88 91 ASN A CA 1
ATOM 719 C C . ASN A 1 91 ? -1.784 -7.207 -10.312 1 98.88 91 ASN A C 1
ATOM 721 O O . ASN A 1 91 ? -1.425 -7.492 -11.453 1 98.88 91 ASN A O 1
ATOM 725 N N . TYR A 1 92 ? -3.01 -7.16 -9.961 1 98.88 92 TYR A N 1
ATOM 726 C CA . TYR A 1 92 ? -4.113 -7.227 -10.914 1 98.88 92 TYR A CA 1
ATOM 727 C C . TYR A 1 92 ? -5.234 -6.277 -10.516 1 98.88 92 TYR A C 1
ATOM 729 O O . TYR A 1 92 ? -5.32 -5.852 -9.359 1 98.88 92 TYR A O 1
ATOM 737 N N . ARG A 1 93 ? -6.016 -5.855 -11.445 1 98.75 93 ARG A N 1
ATOM 738 C CA . ARG A 1 93 ? -7.133 -4.965 -11.156 1 98.75 93 ARG A CA 1
ATOM 739 C C . ARG A 1 93 ? -8.055 -5.574 -10.102 1 98.75 93 ARG A C 1
ATOM 741 O O . ARG A 1 93 ? -8.195 -6.793 -10.023 1 98.75 93 ARG A O 1
ATOM 748 N N . LEU A 1 94 ? -8.695 -4.707 -9.289 1 98.88 94 LEU A N 1
ATOM 749 C CA . LEU A 1 94 ? -9.469 -5.172 -8.141 1 98.88 94 LEU A CA 1
ATOM 750 C C . LEU A 1 94 ? -10.953 -4.848 -8.312 1 98.88 94 LEU A C 1
ATOM 752 O O . LEU A 1 94 ? -11.305 -3.902 -9.023 1 98.88 94 LEU A O 1
ATOM 756 N N . SER A 1 95 ? -11.758 -5.637 -7.688 1 98.88 95 SER A N 1
ATOM 757 C CA . SER A 1 95 ? -13.195 -5.414 -7.598 1 98.88 95 SER A CA 1
ATOM 758 C C . SER A 1 95 ? -13.531 -4.402 -6.508 1 98.88 95 SER A C 1
ATOM 760 O O . SER A 1 95 ? -12.68 -4.055 -5.688 1 98.88 95 SER A O 1
ATOM 762 N N . PRO A 1 96 ? -14.789 -3.885 -6.535 1 98.19 96 PRO A N 1
ATOM 763 C CA . PRO A 1 96 ? -15.195 -2.936 -5.492 1 98.19 96 PRO A CA 1
ATOM 764 C C . PRO A 1 96 ? -15.203 -3.557 -4.098 1 98.19 96 PRO A C 1
ATOM 766 O O . PRO A 1 96 ? -15.547 -4.73 -3.945 1 98.19 96 PRO A O 1
ATOM 769 N N . HIS A 1 97 ? -14.836 -2.846 -3.145 1 97.62 97 HIS A N 1
ATOM 770 C CA . HIS A 1 97 ? -14.805 -3.238 -1.74 1 97.62 97 HIS A CA 1
ATOM 771 C C . HIS A 1 97 ? -15.609 -2.273 -0.879 1 97.62 97 HIS A C 1
ATOM 773 O O . HIS A 1 97 ? -15.406 -1.059 -0.943 1 97.62 97 HIS A O 1
ATOM 779 N N . PRO A 1 98 ? -16.469 -2.756 -0.038 1 95.25 98 PRO A N 1
ATOM 780 C CA . PRO A 1 98 ? -17.359 -1.879 0.723 1 95.25 98 PRO A CA 1
ATOM 781 C C . PRO A 1 98 ? -16.609 -1.048 1.769 1 95.25 98 PRO A C 1
ATOM 783 O O . PRO A 1 98 ? -17.125 -0.014 2.211 1 95.25 98 PRO A O 1
ATOM 786 N N . GLU A 1 99 ? -15.484 -1.504 2.209 1 94.12 99 GLU A N 1
ATOM 787 C CA . GLU A 1 99 ? -14.727 -0.766 3.217 1 94.12 99 GLU A CA 1
ATOM 788 C C . GLU A 1 99 ? -13.695 0.159 2.566 1 94.12 99 GLU A C 1
ATOM 790 O O . GLU A 1 99 ? -13.031 0.933 3.256 1 94.12 99 GLU A O 1
ATOM 795 N N . TYR A 1 100 ? -13.523 0.057 1.311 1 96.31 100 TYR A N 1
ATOM 796 C CA . TYR A 1 100 ? -12.602 0.897 0.55 1 96.31 100 TYR A CA 1
ATOM 797 C C . TYR A 1 100 ? -13.297 1.492 -0.671 1 96.31 100 TYR A C 1
ATOM 799 O O . TYR A 1 100 ? -12.859 1.278 -1.805 1 96.31 100 TYR A O 1
ATOM 807 N N . VAL A 1 101 ? -14.25 2.293 -0.336 1 97.69 101 VAL A N 1
ATOM 808 C CA . VAL A 1 101 ? -15.133 2.859 -1.354 1 97.69 101 VAL A CA 1
ATOM 809 C C . VAL A 1 101 ? -14.406 3.973 -2.104 1 97.69 101 VAL A C 1
ATOM 811 O O . VAL A 1 101 ? -13.672 4.762 -1.501 1 97.69 101 VAL A O 1
ATOM 814 N N . GLN A 1 102 ? -14.523 4.039 -3.375 1 98.38 102 GLN A N 1
ATOM 815 C CA . GLN A 1 102 ? -14.047 5.133 -4.215 1 98.38 102 GLN A CA 1
ATOM 816 C C . GLN A 1 102 ? -15.203 6.027 -4.664 1 98.38 102 GLN A C 1
ATOM 818 O O . GLN A 1 102 ? -16.266 5.535 -5.055 1 98.38 102 GLN A O 1
ATOM 823 N N . ASP A 1 103 ? -14.961 7.273 -4.523 1 98.38 103 ASP A N 1
ATOM 824 C CA . ASP A 1 103 ? -15.938 8.188 -5.102 1 98.38 103 ASP A CA 1
ATOM 825 C C . ASP A 1 103 ? -15.961 8.086 -6.625 1 98.38 103 ASP A C 1
ATOM 827 O O . ASP A 1 103 ? -14.938 8.312 -7.281 1 98.38 103 ASP A O 1
ATOM 831 N N . GLU A 1 104 ? -17.078 7.773 -7.195 1 96.5 104 GLU A N 1
ATOM 832 C CA . GLU A 1 104 ? -17.172 7.508 -8.625 1 96.5 104 GLU A CA 1
ATOM 833 C C . GLU A 1 104 ? -16.875 8.758 -9.445 1 96.5 104 GLU A C 1
ATOM 835 O O . GLU A 1 104 ? -16.219 8.68 -10.484 1 96.5 104 GLU A O 1
ATOM 840 N N . ALA A 1 105 ? -17.281 9.883 -8.992 1 97.12 105 ALA A N 1
ATOM 841 C CA . ALA A 1 105 ? -17.188 11.117 -9.766 1 97.12 105 ALA A CA 1
ATOM 842 C C . ALA A 1 105 ? -15.734 11.578 -9.898 1 97.12 105 ALA A C 1
ATOM 844 O O . ALA A 1 105 ? -15.336 12.102 -10.945 1 97.12 105 ALA A O 1
ATOM 845 N N . SER A 1 106 ? -14.953 11.336 -8.891 1 98.19 106 SER A N 1
ATOM 846 C CA . SER A 1 106 ? -13.609 11.898 -8.891 1 98.19 106 SER A CA 1
ATOM 847 C C . SER A 1 106 ? -12.57 10.852 -9.273 1 98.19 106 SER A C 1
ATOM 849 O O . SER A 1 106 ? -11.422 11.188 -9.578 1 98.19 106 SER A O 1
ATOM 851 N N . THR A 1 107 ? -12.922 9.594 -9.258 1 98.56 107 THR A N 1
ATOM 852 C CA . THR A 1 107 ? -11.953 8.531 -9.508 1 98.56 107 THR A CA 1
ATOM 853 C C . THR A 1 107 ? -11.695 8.367 -11 1 98.56 107 THR A C 1
ATOM 855 O O . THR A 1 107 ? -12.609 8.047 -11.758 1 98.56 107 THR A O 1
ATOM 858 N N . PRO A 1 108 ? -10.438 8.586 -11.414 1 98.62 108 PRO A N 1
ATOM 859 C CA . PRO A 1 108 ? -10.141 8.375 -12.836 1 98.62 108 PRO A CA 1
ATOM 860 C C . PRO A 1 108 ? -10.188 6.898 -13.234 1 98.62 108 PRO A C 1
ATOM 862 O O . PRO A 1 108 ? -10.047 6.02 -12.375 1 98.62 108 PRO A O 1
ATOM 865 N N . SER A 1 109 ? -10.32 6.66 -14.555 1 98.06 109 SER A N 1
ATOM 866 C CA . SER A 1 109 ? -10.477 5.301 -15.055 1 98.06 109 SER A CA 1
ATOM 867 C C . SER A 1 109 ? -9.273 4.438 -14.703 1 98.06 109 SER A C 1
ATOM 869 O O . SER A 1 109 ? -9.422 3.258 -14.375 1 98.06 109 SER A O 1
ATOM 871 N N . PHE A 1 110 ? -8.086 4.996 -14.68 1 98.56 110 PHE A N 1
ATOM 872 C CA . PHE A 1 110 ? -6.867 4.219 -14.484 1 98.56 110 PHE A CA 1
ATOM 873 C C . PHE A 1 110 ? -6.691 3.846 -13.016 1 98.56 110 PHE A C 1
ATOM 875 O O . PHE A 1 110 ? -5.797 3.07 -12.672 1 98.56 110 PHE A O 1
ATOM 882 N N . ALA A 1 111 ? -7.57 4.348 -12.117 1 98.62 111 ALA A N 1
ATOM 883 C CA . ALA A 1 111 ? -7.449 4.062 -10.688 1 98.62 111 ALA A CA 1
ATOM 884 C C . ALA A 1 111 ? -8.68 3.326 -10.172 1 98.62 111 ALA A C 1
ATOM 886 O O . ALA A 1 111 ? -8.742 2.963 -8.992 1 98.62 111 ALA A O 1
ATOM 887 N N . ARG A 1 112 ? -9.641 3.035 -11.039 1 98.31 112 ARG A N 1
ATOM 888 C CA . ARG A 1 112 ? -10.922 2.475 -10.625 1 98.31 112 ARG A CA 1
ATOM 889 C C . ARG A 1 112 ? -10.781 1.009 -10.234 1 98.31 112 ARG A C 1
ATOM 891 O O . ARG A 1 112 ? -10.094 0.242 -10.914 1 98.31 112 ARG A O 1
ATOM 898 N N . ARG A 1 113 ? -11.375 0.63 -9.109 1 98.62 113 ARG A N 1
ATOM 899 C CA . ARG A 1 113 ? -11.508 -0.762 -8.688 1 98.62 113 ARG A CA 1
ATOM 900 C C . ARG A 1 113 ? -12.898 -1.295 -8.984 1 98.62 113 ARG A C 1
ATOM 902 O O . ARG A 1 113 ? -13.773 -1.294 -8.117 1 98.62 113 ARG A O 1
ATOM 909 N N . ALA A 1 114 ? -13.047 -1.758 -10.25 1 98.38 114 ALA A N 1
ATOM 910 C CA . ALA A 1 114 ? -14.352 -2.191 -10.75 1 98.38 114 ALA A CA 1
ATOM 911 C C . ALA A 1 114 ? -14.227 -3.471 -11.57 1 98.38 114 ALA A C 1
ATOM 913 O O . ALA A 1 114 ? -15.109 -3.789 -12.375 1 98.38 114 ALA A O 1
ATOM 914 N N . ALA A 1 115 ? -13.164 -4.188 -11.383 1 98.56 115 ALA A N 1
ATOM 915 C CA . ALA A 1 115 ? -12.906 -5.391 -12.172 1 98.56 115 ALA A CA 1
ATOM 916 C C . ALA A 1 115 ? -13.898 -6.496 -11.82 1 98.56 115 ALA A C 1
ATOM 918 O O . ALA A 1 115 ? -14.359 -6.586 -10.68 1 98.56 115 ALA A O 1
ATOM 919 N N . ARG A 1 116 ? -14.18 -7.289 -12.781 1 97.25 116 ARG A N 1
ATOM 920 C CA . ARG A 1 116 ? -14.945 -8.516 -12.633 1 97.25 116 ARG A CA 1
ATOM 921 C C . ARG A 1 116 ? -14.344 -9.648 -13.461 1 97.25 116 ARG A C 1
ATOM 923 O O . ARG A 1 116 ? -13.695 -9.391 -14.484 1 97.25 116 ARG A O 1
ATOM 930 N N . HIS A 1 117 ? -14.547 -10.867 -12.938 1 95.94 117 HIS A N 1
ATOM 931 C CA . HIS A 1 117 ? -14.148 -12 -13.766 1 95.94 117 HIS A CA 1
ATOM 932 C C . HIS A 1 117 ? -14.664 -11.852 -15.195 1 95.94 117 HIS A C 1
ATOM 934 O O . HIS A 1 117 ? -15.836 -11.547 -15.406 1 95.94 117 HIS A O 1
ATOM 940 N N . PRO A 1 118 ? -13.773 -11.953 -16.25 1 96.44 118 PRO A N 1
ATOM 941 C CA . PRO A 1 118 ? -12.461 -12.594 -16.156 1 96.44 118 PRO A CA 1
ATOM 942 C C . PRO A 1 118 ? -11.32 -11.586 -16.109 1 96.44 118 PRO A C 1
ATOM 944 O O . PRO A 1 118 ? -10.188 -11.914 -16.469 1 96.44 118 PRO A O 1
ATOM 947 N N . ASP A 1 119 ? -11.602 -10.297 -15.672 1 97.62 119 ASP A N 1
ATOM 948 C CA . ASP A 1 119 ? -10.586 -9.25 -15.68 1 97.62 119 ASP A CA 1
ATOM 949 C C . ASP A 1 119 ? -9.367 -9.664 -14.859 1 97.62 119 ASP A C 1
ATOM 951 O O . ASP A 1 119 ? -8.227 -9.453 -15.281 1 97.62 119 ASP A O 1
ATOM 955 N N . HIS A 1 120 ? -9.586 -10.25 -13.648 1 98.12 120 HIS A N 1
ATOM 956 C CA . HIS A 1 120 ? -8.492 -10.664 -12.773 1 98.12 120 HIS A CA 1
ATOM 957 C C . HIS A 1 120 ? -7.609 -11.711 -13.453 1 98.12 120 HIS A C 1
ATOM 959 O O . HIS A 1 120 ? -6.383 -11.609 -13.422 1 98.12 120 HIS A O 1
ATOM 965 N N . LEU A 1 121 ? -8.273 -12.664 -14.055 1 97.62 121 LEU A N 1
ATOM 966 C CA . LEU A 1 121 ? -7.566 -13.719 -14.773 1 97.62 121 LEU A CA 1
ATOM 967 C C . LEU A 1 121 ? -6.781 -13.148 -15.945 1 97.62 121 LEU A C 1
ATOM 969 O O . LEU A 1 121 ? -5.609 -13.484 -16.141 1 97.62 121 LEU A O 1
ATOM 973 N N . VAL A 1 122 ? -7.434 -12.312 -16.688 1 97.69 122 VAL A N 1
ATOM 974 C CA . VAL A 1 122 ? -6.797 -11.695 -17.859 1 97.69 122 VAL A CA 1
ATOM 975 C C . VAL A 1 122 ? -5.566 -10.914 -17.406 1 97.69 122 VAL A C 1
ATOM 977 O O . VAL A 1 122 ? -4.527 -10.945 -18.078 1 97.69 122 VAL A O 1
ATOM 980 N N . ASP A 1 123 ? -5.66 -10.234 -16.312 1 98.56 123 ASP A N 1
ATOM 981 C CA . ASP A 1 123 ? -4.512 -9.492 -15.797 1 98.56 123 ASP A CA 1
ATOM 982 C C . ASP A 1 123 ? -3.385 -10.43 -15.391 1 98.56 123 ASP A C 1
ATOM 984 O O . ASP A 1 123 ? -2.215 -10.172 -15.68 1 98.56 123 ASP A O 1
ATOM 988 N N . ALA A 1 124 ? -3.703 -11.508 -14.664 1 98.5 124 ALA A N 1
ATOM 989 C CA . ALA A 1 124 ? -2.688 -12.492 -14.305 1 98.5 124 ALA A CA 1
ATOM 990 C C . ALA A 1 124 ? -1.989 -13.039 -15.547 1 98.5 124 ALA A C 1
ATOM 992 O O . ALA A 1 124 ? -0.758 -13.086 -15.602 1 98.5 124 ALA A O 1
ATOM 993 N N . LEU A 1 125 ? -2.779 -13.398 -16.547 1 98.06 125 LEU A N 1
ATOM 994 C CA . LEU A 1 125 ? -2.248 -13.938 -17.797 1 98.06 125 LEU A CA 1
ATOM 995 C C . LEU A 1 125 ? -1.41 -12.898 -18.531 1 98.06 125 LEU A C 1
ATOM 997 O O . LEU A 1 125 ? -0.345 -13.211 -19.062 1 98.06 125 LEU A O 1
ATOM 1001 N N . SER A 1 126 ? -1.887 -11.68 -18.547 1 98.31 126 SER A N 1
ATOM 1002 C CA . SER A 1 126 ? -1.147 -10.602 -19.203 1 98.31 126 SER A CA 1
ATOM 1003 C C . SER A 1 126 ? 0.191 -10.352 -18.516 1 98.31 126 SER A C 1
ATOM 1005 O O . SER A 1 126 ? 1.2 -10.102 -19.172 1 98.31 126 SER A O 1
ATOM 1007 N N . GLY A 1 127 ? 0.154 -10.398 -17.156 1 98.69 127 GLY A N 1
ATOM 1008 C CA . GLY A 1 127 ? 1.402 -10.273 -16.422 1 98.69 127 GLY A CA 1
ATOM 1009 C C . GLY A 1 127 ? 2.398 -11.367 -16.734 1 98.69 127 GLY A C 1
ATOM 1010 O O . GLY A 1 127 ? 3.582 -11.102 -16.953 1 98.69 127 GLY A O 1
ATOM 1011 N N . LEU A 1 128 ? 1.918 -12.57 -16.781 1 98.38 128 LEU A N 1
ATOM 1012 C CA . LEU A 1 128 ? 2.762 -13.711 -17.109 1 98.38 128 LEU A CA 1
ATOM 1013 C C . LEU A 1 128 ? 3.318 -13.57 -18.531 1 98.38 128 LEU A C 1
ATOM 1015 O O . LEU A 1 128 ? 4.508 -13.812 -18.766 1 98.38 128 LEU A O 1
ATOM 1019 N N . ARG A 1 129 ? 2.486 -13.219 -19.469 1 97.62 129 ARG A N 1
ATOM 1020 C CA . ARG A 1 129 ? 2.928 -13.031 -20.844 1 97.62 129 ARG A CA 1
ATOM 1021 C C . ARG A 1 129 ? 3.99 -11.945 -20.938 1 97.62 129 ARG A C 1
ATOM 1023 O O . ARG A 1 129 ? 4.988 -12.102 -21.656 1 97.62 129 ARG A O 1
ATOM 1030 N N . PHE A 1 130 ? 3.744 -10.891 -20.281 1 98.56 130 PHE A N 1
ATOM 1031 C CA . PHE A 1 130 ? 4.715 -9.805 -20.266 1 98.56 130 PHE A CA 1
ATOM 1032 C C . PHE A 1 130 ? 6.078 -10.305 -19.797 1 98.56 130 PHE A C 1
ATOM 1034 O O . PHE A 1 130 ? 7.098 -10.023 -20.422 1 98.56 130 PHE A O 1
ATOM 1041 N N . LEU A 1 131 ? 6.105 -11.008 -18.656 1 98.5 131 LEU A N 1
ATOM 1042 C CA . LEU A 1 131 ? 7.352 -11.531 -18.109 1 98.5 131 LEU A CA 1
ATOM 1043 C C . LEU A 1 131 ? 8.039 -12.453 -19.109 1 98.5 131 LEU A C 1
ATOM 1045 O O . LEU A 1 131 ? 9.258 -12.375 -19.312 1 98.5 131 LEU A O 1
ATOM 1049 N N . GLN A 1 132 ? 7.297 -13.32 -19.766 1 98.06 132 GLN A N 1
ATOM 1050 C CA . GLN A 1 132 ? 7.867 -14.289 -20.703 1 98.06 132 GLN A CA 1
ATOM 1051 C C . GLN A 1 132 ? 8.43 -13.602 -21.938 1 98.06 132 GLN A C 1
ATOM 1053 O O . GLN A 1 132 ? 9.438 -14.039 -22.5 1 98.06 132 GLN A O 1
ATOM 1058 N N . HIS A 1 133 ? 7.789 -12.539 -22.359 1 97.19 133 HIS A N 1
ATOM 1059 C CA . HIS A 1 133 ? 8.305 -11.773 -23.5 1 97.19 133 HIS A CA 1
ATOM 1060 C C . HIS A 1 133 ? 9.531 -10.953 -23.094 1 97.19 133 HIS A C 1
ATOM 1062 O O . HIS A 1 133 ? 10.555 -10.984 -23.781 1 97.19 133 HIS A O 1
ATOM 1068 N N . LYS A 1 134 ? 9.414 -10.281 -22 1 96.69 134 LYS A N 1
ATOM 1069 C CA . LYS A 1 134 ? 10.461 -9.367 -21.547 1 96.69 134 LYS A CA 1
ATOM 1070 C C . LYS A 1 134 ? 11.727 -10.125 -21.172 1 96.69 134 LYS A C 1
ATOM 1072 O O . LYS A 1 134 ? 12.844 -9.664 -21.453 1 96.69 134 LYS A O 1
ATOM 1077 N N . PHE A 1 135 ? 11.555 -11.312 -20.578 1 96.44 135 PHE A N 1
ATOM 1078 C CA . PHE A 1 135 ? 12.688 -12.055 -20.047 1 96.44 135 PHE A CA 1
ATOM 1079 C C . PHE A 1 135 ? 12.859 -13.383 -20.766 1 96.44 135 PHE A C 1
ATOM 1081 O O . PHE A 1 135 ? 13.398 -14.336 -20.203 1 96.44 135 PHE A O 1
ATOM 1088 N N . GLY A 1 136 ? 12.336 -13.508 -21.953 1 92.5 136 GLY A N 1
ATOM 1089 C CA . GLY A 1 136 ? 12.367 -14.734 -22.734 1 92.5 136 GLY A CA 1
ATOM 1090 C C . GLY A 1 136 ? 13.734 -15.031 -23.328 1 92.5 136 GLY A C 1
ATOM 1091 O O . GLY A 1 136 ? 14.07 -16.188 -23.594 1 92.5 136 GLY A O 1
ATOM 1092 N N . GLY A 1 137 ? 14.508 -14.07 -23.547 1 86.19 137 GLY A N 1
ATOM 1093 C CA . GLY A 1 137 ? 15.789 -14.25 -24.203 1 86.19 137 GLY A CA 1
ATOM 1094 C C . GLY A 1 137 ? 16.922 -14.57 -23.25 1 86.19 137 GLY A C 1
ATOM 1095 O O . GLY A 1 137 ? 18.062 -14.773 -23.672 1 86.19 137 GLY A O 1
ATOM 1096 N N . SER A 1 138 ? 16.609 -14.789 -22.016 1 82.12 138 SER A N 1
ATOM 1097 C CA . SER A 1 138 ? 17.641 -15.047 -21.016 1 82.12 138 SER A CA 1
ATOM 1098 C C . SER A 1 138 ? 17.938 -16.547 -20.906 1 82.12 138 SER A C 1
ATOM 1100 O O . SER A 1 138 ? 17.219 -17.375 -21.469 1 82.12 138 SER A O 1
ATOM 1102 N N . ALA A 1 139 ? 19.047 -16.875 -20.312 1 81.75 139 ALA A N 1
ATOM 1103 C CA . ALA A 1 139 ? 19.438 -18.25 -20.078 1 81.75 139 ALA A CA 1
ATOM 1104 C C . ALA A 1 139 ? 18.438 -18.969 -19.172 1 81.75 139 ALA A C 1
ATOM 1106 O O . ALA A 1 139 ? 18.328 -20.188 -19.203 1 81.75 139 ALA A O 1
ATOM 1107 N N . ALA A 1 140 ? 17.844 -18.266 -18.359 1 86.19 140 ALA A N 1
ATOM 1108 C CA . ALA A 1 140 ? 16.766 -18.766 -17.484 1 86.19 140 ALA A CA 1
ATOM 1109 C C . ALA A 1 140 ? 15.484 -17.969 -17.703 1 86.19 140 ALA A C 1
ATOM 1111 O O . ALA A 1 140 ? 15.148 -17.094 -16.891 1 86.19 140 ALA A O 1
ATOM 1112 N N . PRO A 1 141 ? 14.773 -18.375 -18.766 1 88.56 141 PRO A N 1
ATOM 1113 C CA . PRO A 1 141 ? 13.641 -17.547 -19.188 1 88.56 141 PRO A CA 1
ATOM 1114 C C . PRO A 1 141 ? 12.453 -17.641 -18.234 1 88.56 141 PRO A C 1
ATOM 1116 O O . PRO A 1 141 ? 12.32 -18.625 -17.5 1 88.56 141 PRO A O 1
ATOM 1119 N N . ALA A 1 142 ? 11.586 -16.656 -18.297 1 91.75 142 ALA A N 1
ATOM 1120 C CA . ALA A 1 142 ? 10.422 -16.562 -17.406 1 91.75 142 ALA A CA 1
ATOM 1121 C C . ALA A 1 142 ? 9.359 -17.578 -17.812 1 91.75 142 ALA A C 1
ATOM 1123 O O . ALA A 1 142 ? 8.336 -17.734 -17.125 1 91.75 142 ALA A O 1
ATOM 1124 N N . SER A 1 143 ? 9.633 -18.328 -18.828 1 93.69 143 SER A N 1
ATOM 1125 C CA . SER A 1 143 ? 8.734 -19.406 -19.234 1 93.69 143 SER A CA 1
ATOM 1126 C C . SER A 1 143 ? 8.953 -20.656 -18.391 1 93.69 143 SER A C 1
ATOM 1128 O O . SER A 1 143 ? 8.148 -21.594 -18.438 1 93.69 143 SER A O 1
ATOM 1130 N N . ARG A 1 144 ? 9.969 -20.75 -17.672 1 95.38 144 ARG A N 1
ATOM 1131 C CA . ARG A 1 144 ? 10.211 -21.766 -16.672 1 95.38 144 ARG A CA 1
ATOM 1132 C C . ARG A 1 144 ? 9.938 -21.234 -15.266 1 95.38 144 ARG A C 1
ATOM 1134 O O . ARG A 1 144 ? 10.797 -20.562 -14.68 1 95.38 144 ARG A O 1
ATOM 1141 N N . TYR A 1 145 ? 8.719 -21.547 -14.812 1 98 145 TYR A N 1
ATOM 1142 C CA . TYR A 1 145 ? 8.375 -20.859 -13.57 1 98 145 TYR A CA 1
ATOM 1143 C C . TYR A 1 145 ? 7.453 -21.703 -12.711 1 98 145 TYR A C 1
ATOM 1145 O O . TYR A 1 145 ? 6.785 -22.609 -13.211 1 98 145 TYR A O 1
ATOM 1153 N N . VAL A 1 146 ? 7.621 -21.453 -11.406 1 98.69 146 VAL A N 1
ATOM 1154 C CA . VAL A 1 146 ? 6.656 -21.891 -10.398 1 98.69 146 VAL A CA 1
ATOM 1155 C C . VAL A 1 146 ? 5.699 -20.734 -10.078 1 98.69 146 VAL A C 1
ATOM 1157 O O . VAL A 1 146 ? 6.137 -19.625 -9.75 1 98.69 146 VAL A O 1
ATOM 1160 N N . LEU A 1 147 ? 4.402 -20.984 -10.312 1 98.88 147 LEU A N 1
ATOM 1161 C CA . LEU A 1 147 ? 3.373 -20.016 -9.977 1 98.88 147 LEU A CA 1
ATOM 1162 C C . LEU A 1 147 ? 2.771 -20.297 -8.602 1 98.88 147 LEU A C 1
ATOM 1164 O O . LEU A 1 147 ? 2.256 -21.391 -8.367 1 98.88 147 LEU A O 1
ATOM 1168 N N . PHE A 1 148 ? 2.963 -19.359 -7.664 1 98.88 148 PHE A N 1
ATOM 1169 C CA . PHE A 1 148 ? 2.373 -19.594 -6.352 1 98.88 148 PHE A CA 1
ATOM 1170 C C . PHE A 1 148 ? 1.458 -18.438 -5.961 1 98.88 148 PHE A C 1
ATOM 1172 O O . PHE A 1 148 ? 1.635 -17.312 -6.43 1 98.88 148 PHE A O 1
ATOM 1179 N N . GLY A 1 149 ? 0.425 -18.688 -5.246 1 98.81 149 GLY A N 1
ATOM 1180 C CA . GLY A 1 149 ? -0.556 -17.672 -4.879 1 98.81 149 GLY A CA 1
ATOM 1181 C C . GLY A 1 149 ? -1.232 -17.953 -3.551 1 98.81 149 GLY A C 1
ATOM 1182 O O . GLY A 1 149 ? -1.208 -19.078 -3.061 1 98.81 149 GLY A O 1
ATOM 1183 N N . HIS A 1 150 ? -1.761 -16.938 -2.961 1 98.81 150 HIS A N 1
ATOM 1184 C CA . HIS A 1 150 ? -2.438 -17 -1.672 1 98.81 150 HIS A CA 1
ATOM 1185 C C . HIS A 1 150 ? -3.92 -16.672 -1.812 1 98.81 150 HIS A C 1
ATOM 1187 O O . HIS A 1 150 ? -4.281 -15.672 -2.436 1 98.81 150 HIS A O 1
ATOM 1193 N N . SER A 1 151 ? -4.793 -17.5 -1.157 1 98.69 151 SER A N 1
ATOM 1194 C CA . SER A 1 151 ? -6.219 -17.203 -1.131 1 98.69 151 SER A CA 1
ATOM 1195 C C . SER A 1 151 ? -6.77 -17 -2.539 1 98.69 151 SER A C 1
ATOM 1197 O O . SER A 1 151 ? -6.648 -17.875 -3.391 1 98.69 151 SER A O 1
ATOM 1199 N N . ALA A 1 152 ? -7.254 -15.82 -2.943 1 98.81 152 ALA A N 1
ATOM 1200 C CA . ALA A 1 152 ? -7.719 -15.508 -4.293 1 98.81 152 ALA A CA 1
ATOM 1201 C C . ALA A 1 152 ? -6.605 -15.711 -5.316 1 98.81 152 ALA A C 1
ATOM 1203 O O . ALA A 1 152 ? -6.863 -16.109 -6.453 1 98.81 152 ALA A O 1
ATOM 1204 N N . GLY A 1 153 ? -5.363 -15.5 -4.883 1 98.81 153 GLY A N 1
ATOM 1205 C CA . GLY A 1 153 ? -4.23 -15.734 -5.758 1 98.81 153 GLY A CA 1
ATOM 1206 C C . GLY A 1 153 ? -4 -17.203 -6.055 1 98.81 153 GLY A C 1
ATOM 1207 O O . GLY A 1 153 ? -3.514 -17.562 -7.133 1 98.81 153 GLY A O 1
ATOM 1208 N N . GLY A 1 154 ? -4.285 -18.031 -5.043 1 98.75 154 GLY A N 1
ATOM 1209 C CA . GLY A 1 154 ? -4.277 -19.469 -5.312 1 98.75 154 GLY A CA 1
ATOM 1210 C C . GLY A 1 154 ? -5.32 -19.891 -6.328 1 98.75 154 GLY A C 1
ATOM 1211 O O . GLY A 1 154 ? -5.055 -20.734 -7.188 1 98.75 154 GLY A O 1
ATOM 1212 N N . PHE A 1 155 ? -6.488 -19.281 -6.258 1 98.5 155 PHE A N 1
ATOM 1213 C CA . PHE A 1 155 ? -7.543 -19.469 -7.246 1 98.5 155 PHE A CA 1
ATOM 1214 C C . PHE A 1 155 ? -7.035 -19.125 -8.641 1 98.5 155 PHE A C 1
ATOM 1216 O O . PHE A 1 155 ? -7.125 -19.938 -9.562 1 98.5 155 PHE A O 1
ATOM 1223 N N . LEU A 1 156 ? -6.484 -17.969 -8.781 1 98.44 156 LEU A N 1
ATOM 1224 C CA . LEU A 1 156 ? -5.992 -17.484 -10.07 1 98.44 156 LEU A CA 1
ATOM 1225 C C . LEU A 1 156 ? -4.875 -18.391 -10.594 1 98.44 156 LEU A C 1
ATOM 1227 O O . LEU A 1 156 ? -4.797 -18.656 -11.789 1 98.44 156 LEU A O 1
ATOM 1231 N N . GLY A 1 157 ? -4.035 -18.828 -9.672 1 98.31 157 GLY A N 1
ATOM 1232 C CA . GLY A 1 157 ? -2.943 -19.703 -10.062 1 98.31 157 GLY A CA 1
ATOM 1233 C C . GLY A 1 157 ? -3.408 -20.953 -10.789 1 98.31 157 GLY A C 1
ATOM 1234 O O . GLY A 1 157 ? -2.852 -21.328 -11.82 1 98.31 157 GLY A O 1
ATOM 1235 N N . TYR A 1 158 ? -4.398 -21.578 -10.266 1 98.06 158 TYR A N 1
ATOM 1236 C CA . TYR A 1 158 ? -4.906 -22.781 -10.906 1 98.06 158 TYR A CA 1
ATOM 1237 C C . TYR A 1 158 ? -5.828 -22.438 -12.07 1 98.06 158 TYR A C 1
ATOM 1239 O O . TYR A 1 158 ? -5.898 -23.172 -13.055 1 98.06 158 TYR A O 1
ATOM 1247 N N . GLN A 1 159 ? -6.488 -21.312 -12.008 1 96.31 159 GLN A N 1
ATOM 1248 C CA . GLN A 1 159 ? -7.371 -20.891 -13.086 1 96.31 159 GLN A CA 1
ATOM 1249 C C . GLN A 1 159 ? -6.586 -20.641 -14.375 1 96.31 159 GLN A C 1
ATOM 1251 O O . GLN A 1 159 ? -7.109 -20.859 -15.477 1 96.31 159 GLN A O 1
ATOM 1256 N N . VAL A 1 160 ? -5.336 -20.25 -14.297 1 95.5 160 VAL A N 1
ATOM 1257 C CA . VAL A 1 160 ? -4.477 -19.984 -15.445 1 95.5 160 VAL A CA 1
ATOM 1258 C C . VAL A 1 160 ? -4.367 -21.25 -16.297 1 95.5 160 VAL A C 1
ATOM 1260 O O . VAL A 1 160 ? -4.16 -21.172 -17.516 1 95.5 160 VAL A O 1
ATOM 1263 N N . LEU A 1 161 ? -4.574 -22.422 -15.68 1 94.88 161 LEU A N 1
ATOM 1264 C CA . LEU A 1 161 ? -4.43 -23.703 -16.375 1 94.88 161 LEU A CA 1
ATOM 1265 C C . LEU A 1 161 ? -5.738 -24.109 -17.047 1 94.88 161 LEU A C 1
ATOM 1267 O O . LEU A 1 161 ? -5.742 -24.938 -17.953 1 94.88 161 LEU A O 1
ATOM 1271 N N . VAL A 1 162 ? -6.887 -23.625 -16.547 1 89.06 162 VAL A N 1
ATOM 1272 C CA . VAL A 1 162 ? -8.203 -23.984 -17.062 1 89.06 162 VAL A CA 1
ATOM 1273 C C . VAL A 1 162 ? -8.953 -22.719 -17.484 1 89.06 162 VAL A C 1
ATOM 1275 O O . VAL A 1 162 ? -10.07 -22.469 -17.016 1 89.06 162 VAL A O 1
ATOM 1278 N N . ARG A 1 163 ? -8.422 -22.016 -18.359 1 73.38 163 ARG A N 1
ATOM 1279 C CA . ARG A 1 163 ? -8.859 -20.672 -18.703 1 73.38 163 ARG A CA 1
ATOM 1280 C C . ARG A 1 163 ? -9.727 -20.672 -19.953 1 73.38 163 ARG A C 1
ATOM 1282 O O . ARG A 1 163 ? -9.352 -20.109 -20.984 1 73.38 163 ARG A O 1
ATOM 1289 N N . GLU A 1 164 ? -10.875 -21.094 -19.797 1 71.5 164 GLU A N 1
ATOM 1290 C CA . GLU A 1 164 ? -11.734 -21.125 -20.984 1 71.5 164 GLU A CA 1
ATOM 1291 C C . GLU A 1 164 ? -12.023 -19.703 -21.484 1 71.5 164 GLU A C 1
ATOM 1293 O O . GLU A 1 164 ? -11.969 -19.453 -22.688 1 71.5 164 GLU A O 1
ATOM 1298 N N . ALA A 1 165 ? -12.125 -18.844 -20.578 1 70.81 165 ALA A N 1
ATOM 1299 C CA . ALA A 1 165 ? -12.539 -17.469 -20.906 1 70.81 165 ALA A CA 1
ATOM 1300 C C . ALA A 1 165 ? -11.43 -16.703 -21.609 1 70.81 165 ALA A C 1
ATOM 1302 O O . ALA A 1 165 ? -11.672 -15.664 -22.219 1 70.81 165 ALA A O 1
ATOM 1303 N N . ALA A 1 166 ? -10.172 -17.281 -21.609 1 75.31 166 ALA A N 1
ATOM 1304 C CA . ALA A 1 166 ? -9.031 -16.547 -22.141 1 75.31 166 ALA A CA 1
ATOM 1305 C C . ALA A 1 166 ? -8.117 -17.453 -22.953 1 75.31 166 ALA A C 1
ATOM 1307 O O . ALA A 1 166 ? -7 -17.062 -23.312 1 75.31 166 ALA A O 1
ATOM 1308 N N . ARG A 1 167 ? -8.539 -18.547 -23.25 1 77.06 167 ARG A N 1
ATOM 1309 C CA . ARG A 1 167 ? -7.695 -19.594 -23.828 1 77.06 167 ARG A CA 1
ATOM 1310 C C . ARG A 1 167 ? -7.094 -19.141 -25.156 1 77.06 167 ARG A C 1
ATOM 1312 O O . ARG A 1 167 ? -5.875 -19.172 -25.328 1 77.06 167 ARG A O 1
ATOM 1319 N N . ASP A 1 168 ? -7.879 -18.656 -26 1 82.75 168 ASP A N 1
ATOM 1320 C CA . ASP A 1 168 ? -7.406 -18.312 -27.344 1 82.75 168 ASP A CA 1
ATOM 1321 C C . ASP A 1 168 ? -6.512 -17.078 -27.312 1 82.75 168 ASP A C 1
ATOM 1323 O O . ASP A 1 168 ? -5.488 -17.031 -28 1 82.75 168 ASP A O 1
ATOM 1327 N N . ARG A 1 169 ? -6.848 -16.234 -26.469 1 88.62 169 ARG A N 1
ATOM 1328 C CA . ARG A 1 169 ? -6.117 -14.969 -26.375 1 88.62 169 ARG A CA 1
ATOM 1329 C C . ARG A 1 169 ? -4.707 -15.195 -25.844 1 88.62 169 ARG A C 1
ATOM 1331 O O . ARG A 1 169 ? -3.785 -14.445 -26.156 1 88.62 169 ARG A O 1
ATOM 1338 N N . PHE A 1 170 ? -4.531 -16.234 -25.047 1 94 170 PHE A N 1
ATOM 1339 C CA . PHE A 1 170 ? -3.25 -16.438 -24.391 1 94 170 PHE A CA 1
ATOM 1340 C C . PHE A 1 170 ? -2.678 -17.812 -24.734 1 94 170 PHE A C 1
ATOM 1342 O O . PHE A 1 170 ? -2.041 -18.453 -23.891 1 94 170 PHE A O 1
ATOM 1349 N N . ALA A 1 171 ? -2.885 -18.281 -25.953 1 89.44 171 ALA A N 1
ATOM 1350 C CA . ALA A 1 171 ? -2.443 -19.594 -26.406 1 89.44 171 ALA A CA 1
ATOM 1351 C C . ALA A 1 171 ? -0.921 -19.672 -26.469 1 89.44 171 ALA A C 1
ATOM 1353 O O . ALA A 1 171 ? -0.345 -20.766 -26.359 1 89.44 171 ALA A O 1
ATOM 1354 N N . ASP A 1 172 ? -0.241 -18.578 -26.547 1 91.06 172 ASP A N 1
ATOM 1355 C CA . ASP A 1 172 ? 1.209 -18.531 -26.703 1 91.06 172 ASP A CA 1
ATOM 1356 C C . ASP A 1 172 ? 1.915 -18.609 -25.344 1 91.06 172 ASP A C 1
ATOM 1358 O O . ASP A 1 172 ? 3.139 -18.75 -25.297 1 91.06 172 ASP A O 1
ATOM 1362 N N . LEU A 1 173 ? 1.169 -18.609 -24.281 1 94 173 LEU A N 1
ATOM 1363 C CA . LEU A 1 173 ? 1.752 -18.562 -22.953 1 94 173 LEU A CA 1
ATOM 1364 C C . LEU A 1 173 ? 2.234 -19.938 -22.516 1 94 173 LEU A C 1
ATOM 1366 O O . LEU A 1 173 ? 1.48 -20.922 -22.578 1 94 173 LEU A O 1
ATOM 1370 N N . ALA A 1 174 ? 3.508 -19.984 -22.141 1 95.25 174 ALA A N 1
ATOM 1371 C CA . ALA A 1 174 ? 4.004 -21.219 -21.531 1 95.25 174 ALA A CA 1
ATOM 1372 C C . ALA A 1 174 ? 3.363 -21.453 -20.156 1 95.25 174 ALA A C 1
ATOM 1374 O O . ALA A 1 174 ? 3.293 -20.531 -19.344 1 95.25 174 ALA A O 1
ATOM 1375 N N . PRO A 1 175 ? 2.838 -22.609 -19.969 1 95.44 175 PRO A N 1
ATOM 1376 C CA . PRO A 1 175 ? 2.266 -22.891 -18.641 1 95.44 175 PRO A CA 1
ATOM 1377 C C . PRO A 1 175 ? 3.33 -23.062 -17.562 1 95.44 175 PRO A C 1
ATOM 1379 O O . PRO A 1 175 ? 4.5 -23.297 -17.875 1 95.44 175 PRO A O 1
ATOM 1382 N N . PRO A 1 176 ? 2.953 -22.922 -16.312 1 97.75 176 PRO A N 1
ATOM 1383 C CA . PRO A 1 176 ? 3.916 -23.109 -15.227 1 97.75 176 PRO A CA 1
ATOM 1384 C C . PRO A 1 176 ? 4.375 -24.562 -15.109 1 97.75 176 PRO A C 1
ATOM 1386 O O . PRO A 1 176 ? 3.633 -25.484 -15.461 1 97.75 176 PRO A O 1
ATOM 1389 N N . THR A 1 177 ? 5.633 -24.703 -14.609 1 97.5 177 THR A N 1
ATOM 1390 C CA . THR A 1 177 ? 6.117 -26.031 -14.289 1 97.5 177 THR A CA 1
ATOM 1391 C C . THR A 1 177 ? 5.453 -26.562 -13.023 1 97.5 177 THR A C 1
ATOM 1393 O O . THR A 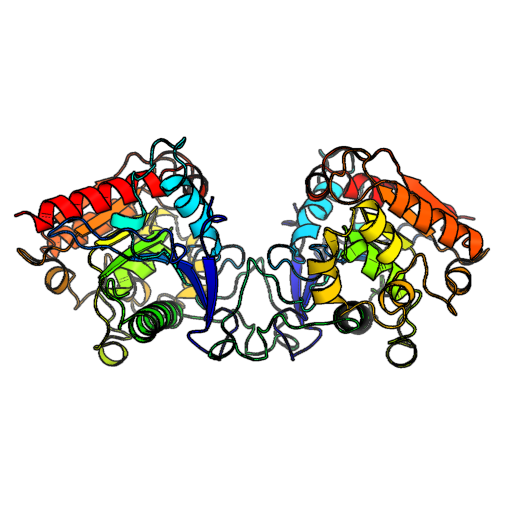1 177 ? 5.199 -27.766 -12.898 1 97.5 177 THR A O 1
ATOM 1396 N N . ALA A 1 178 ? 5.18 -25.672 -12.117 1 98.62 178 ALA A N 1
ATOM 1397 C CA . ALA A 1 178 ? 4.441 -26.016 -10.906 1 98.62 178 ALA A CA 1
ATOM 1398 C C . ALA A 1 178 ? 3.488 -24.891 -10.508 1 98.62 178 ALA A C 1
ATOM 1400 O O . ALA A 1 178 ? 3.76 -23.719 -10.781 1 98.62 178 ALA A O 1
ATOM 1401 N N . VAL A 1 179 ? 2.371 -25.266 -9.914 1 98.81 179 VAL A N 1
ATOM 1402 C CA . VAL A 1 179 ? 1.447 -24.328 -9.297 1 98.81 179 VAL A CA 1
ATOM 1403 C C . VAL A 1 179 ? 1.296 -24.641 -7.812 1 98.81 179 VAL A C 1
ATOM 1405 O O . VAL A 1 179 ? 1.064 -25.797 -7.441 1 98.81 179 VAL A O 1
ATOM 1408 N N . VAL A 1 180 ? 1.508 -23.641 -6.992 1 98.94 180 VAL A N 1
ATOM 1409 C CA . VAL A 1 180 ? 1.381 -23.797 -5.547 1 98.94 180 VAL A CA 1
ATOM 1410 C C . VAL A 1 180 ? 0.274 -22.875 -5.023 1 98.94 180 VAL A C 1
ATOM 1412 O O . VAL A 1 180 ? 0.406 -21.656 -5.059 1 98.94 180 VAL A O 1
ATOM 1415 N N . GLY A 1 181 ? -0.812 -23.469 -4.527 1 98.81 181 GLY A N 1
ATOM 1416 C CA . GLY A 1 181 ? -1.89 -22.703 -3.922 1 98.81 181 GLY A CA 1
ATOM 1417 C C . GLY A 1 181 ? -1.844 -22.719 -2.404 1 98.81 181 GLY A C 1
ATOM 1418 O O . GLY A 1 181 ? -1.971 -23.766 -1.778 1 98.81 181 GLY A O 1
ATOM 1419 N N . PHE A 1 182 ? -1.641 -21.531 -1.823 1 98.75 182 PHE A N 1
ATOM 1420 C CA . PHE A 1 182 ? -1.66 -21.391 -0.373 1 98.75 182 PHE A CA 1
ATOM 1421 C C . PHE A 1 182 ? -3.021 -20.891 0.102 1 98.75 182 PHE A C 1
ATOM 1423 O O . PHE A 1 182 ? -3.463 -19.812 -0.283 1 98.75 182 PHE A O 1
ATOM 1430 N N . GLU A 1 183 ? -3.65 -21.656 0.955 1 98.44 183 GLU A N 1
ATOM 1431 C CA . GLU A 1 183 ? -4.949 -21.25 1.488 1 98.44 183 GLU A CA 1
ATOM 1432 C C . GLU A 1 183 ? -5.887 -20.797 0.375 1 98.44 183 GLU A C 1
ATOM 1434 O O . GLU A 1 183 ? -6.578 -19.781 0.519 1 98.44 183 GLU A O 1
ATOM 1439 N N . GLY A 1 184 ? -5.863 -21.453 -0.724 1 98.5 184 GLY A N 1
ATOM 1440 C CA . GLY A 1 184 ? -6.598 -21.047 -1.906 1 98.5 184 GLY A CA 1
ATOM 1441 C C . GLY A 1 184 ? -8.094 -21.266 -1.791 1 98.5 184 GLY A C 1
ATOM 1442 O O . GLY A 1 184 ? -8.539 -22.125 -1.028 1 98.5 184 GLY A O 1
ATOM 1443 N N . ILE A 1 185 ? -8.82 -20.453 -2.518 1 98.56 185 ILE A N 1
ATOM 1444 C CA . ILE A 1 185 ? -10.227 -20.688 -2.805 1 98.56 185 ILE A CA 1
ATOM 1445 C C . ILE A 1 185 ? -10.367 -21.422 -4.137 1 98.56 185 I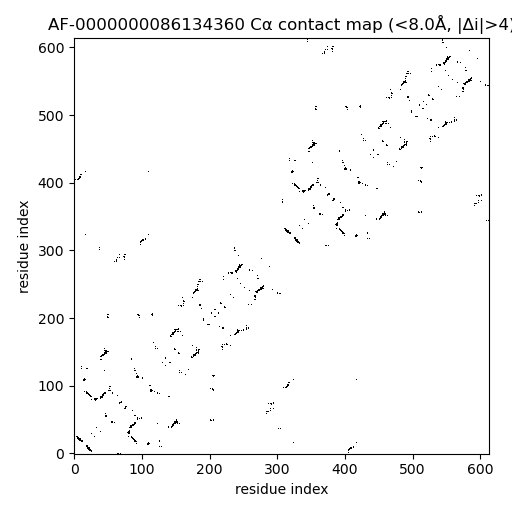LE A C 1
ATOM 1447 O O . ILE A 1 185 ? -9.922 -20.922 -5.176 1 98.56 185 ILE A O 1
ATOM 1451 N N . TYR A 1 186 ? -11.047 -22.625 -4.109 1 98.5 186 TYR A N 1
ATOM 1452 C CA . TYR A 1 186 ? -11.055 -23.375 -5.355 1 98.5 186 TYR A CA 1
ATOM 1453 C C . TYR A 1 186 ? -12.477 -23.734 -5.77 1 98.5 186 TYR A C 1
ATOM 1455 O O . TYR A 1 186 ? -12.711 -24.156 -6.906 1 98.5 186 TYR A O 1
ATOM 1463 N N . ASP A 1 187 ? -13.367 -23.625 -4.855 1 98.38 187 ASP A N 1
ATOM 1464 C CA . ASP A 1 187 ? -14.789 -23.922 -5.047 1 98.38 187 ASP A CA 1
ATOM 1465 C C . ASP A 1 187 ? -15.664 -22.828 -4.438 1 98.38 187 ASP A C 1
ATOM 1467 O O . ASP A 1 187 ? -16.078 -22.922 -3.285 1 98.38 187 ASP A O 1
ATOM 1471 N N . LEU A 1 188 ? -16.047 -21.859 -5.309 1 98.31 188 LEU A N 1
ATOM 1472 C CA . LEU A 1 188 ? -16.797 -20.703 -4.812 1 98.31 188 LEU A CA 1
ATOM 1473 C C . LEU A 1 188 ? -18.141 -21.141 -4.242 1 98.31 188 LEU A C 1
ATOM 1475 O O . LEU A 1 188 ? -18.516 -20.703 -3.15 1 98.31 188 LEU A O 1
ATOM 1479 N N . VAL A 1 189 ? -18.812 -21.984 -4.973 1 98.25 189 VAL A N 1
ATOM 1480 C CA . VAL A 1 189 ? -20.141 -22.406 -4.566 1 98.25 189 VAL A CA 1
ATOM 1481 C C . VAL A 1 189 ? -20.062 -23.203 -3.268 1 98.25 189 VAL A C 1
ATOM 1483 O O . VAL A 1 189 ? -20.781 -22.922 -2.309 1 98.25 189 VAL A O 1
ATOM 1486 N N . GLY A 1 190 ? -19.188 -24.188 -3.248 1 98.38 190 GLY A N 1
ATOM 1487 C CA . GLY A 1 190 ? -19.031 -25.016 -2.055 1 98.38 190 GLY A CA 1
ATOM 1488 C C . GLY A 1 190 ? -18.609 -24.219 -0.836 1 98.38 190 GLY A C 1
ATOM 1489 O O . GLY A 1 190 ? -19.141 -24.406 0.255 1 98.38 190 GLY A O 1
ATOM 1490 N N . LEU A 1 191 ? -17.656 -23.312 -1.006 1 98.62 191 LEU A N 1
ATOM 1491 C CA . LEU A 1 191 ? -17.172 -22.5 0.106 1 98.62 191 LEU A CA 1
ATOM 1492 C C . LEU A 1 191 ? -18.281 -21.609 0.646 1 98.62 191 LEU A C 1
ATOM 1494 O O . LEU A 1 191 ? -18.484 -21.531 1.859 1 98.62 191 LEU A O 1
ATOM 1498 N N . ASN A 1 192 ? -18.969 -20.891 -0.246 1 98.38 192 ASN A N 1
ATOM 1499 C CA . ASN A 1 192 ? -20.062 -20.016 0.205 1 98.38 192 ASN A CA 1
ATOM 1500 C C . ASN A 1 192 ? -21.125 -20.812 0.971 1 98.38 192 ASN A C 1
ATOM 1502 O O . ASN A 1 192 ? -21.656 -20.328 1.97 1 98.38 192 ASN A O 1
ATOM 1506 N N . GLY A 1 193 ? -21.438 -21.969 0.462 1 98.06 193 GLY A N 1
ATOM 1507 C CA . GLY A 1 193 ? -22.375 -22.828 1.172 1 98.06 193 GLY A CA 1
ATOM 1508 C C . GLY A 1 193 ? -21.922 -23.172 2.574 1 98.06 193 GLY A C 1
ATOM 1509 O O . GLY A 1 193 ? -22.688 -23.062 3.531 1 98.06 193 GLY A O 1
ATOM 1510 N N . ARG A 1 194 ? -20.672 -23.578 2.719 1 98.06 194 ARG A N 1
ATOM 1511 C CA . ARG A 1 194 ? -20.125 -23.969 4.012 1 98.06 194 ARG A CA 1
ATOM 1512 C C . ARG A 1 194 ? -20.031 -22.766 4.953 1 98.06 194 ARG A C 1
ATOM 1514 O O . ARG A 1 194 ? -20.047 -22.938 6.176 1 98.06 194 ARG A O 1
ATOM 1521 N N . MET A 1 195 ? -19.969 -21.594 4.363 1 97.88 195 MET A N 1
ATOM 1522 C CA . MET A 1 195 ? -19.922 -20.375 5.156 1 97.88 195 MET A CA 1
ATOM 1523 C C . MET A 1 195 ? -21.312 -19.75 5.301 1 97.88 195 MET A C 1
ATOM 1525 O O . MET A 1 195 ? -21.453 -18.578 5.637 1 97.88 195 MET A O 1
ATOM 1529 N N . GLU A 1 196 ? -22.344 -20.5 4.949 1 97.75 196 GLU A N 1
ATOM 1530 C CA . GLU A 1 196 ? -23.75 -20.156 5.152 1 97.75 196 GLU A CA 1
ATOM 1531 C C . GLU A 1 196 ? -24.109 -18.875 4.398 1 97.75 196 GLU A C 1
ATOM 1533 O O . GLU A 1 196 ? -24.859 -18.047 4.91 1 97.75 196 GLU A O 1
ATOM 1538 N N . GLY A 1 197 ? -23.5 -18.672 3.287 1 97.44 197 GLY A N 1
ATOM 1539 C CA . GLY A 1 197 ? -23.859 -17.562 2.412 1 97.44 197 GLY A CA 1
ATOM 1540 C C . GLY A 1 197 ? -23.172 -16.266 2.779 1 97.44 197 GLY A C 1
ATOM 1541 O O . GLY A 1 197 ? -23.391 -15.227 2.143 1 97.44 197 GLY A O 1
ATOM 1542 N N . ASN A 1 198 ? -22.281 -16.312 3.768 1 97.5 198 ASN A N 1
ATOM 1543 C CA . ASN A 1 198 ? -21.672 -15.094 4.281 1 97.5 198 ASN A CA 1
ATOM 1544 C C . ASN A 1 198 ? -20.594 -14.57 3.342 1 97.5 198 ASN A C 1
ATOM 1546 O O . ASN A 1 198 ? -20.094 -13.469 3.533 1 97.5 198 ASN A O 1
ATOM 1550 N N . TYR A 1 199 ? -20.25 -15.328 2.287 1 98.06 199 TYR A N 1
ATOM 1551 C CA . TYR A 1 199 ? -19.203 -14.898 1.364 1 98.06 199 TYR A CA 1
ATOM 1552 C C . TYR A 1 199 ? -19.812 -14.398 0.055 1 98.06 199 TYR A C 1
ATOM 1554 O O . TYR A 1 199 ? -19.078 -14.055 -0.88 1 98.06 199 TYR A O 1
ATOM 1562 N N . THR A 1 200 ? -21.125 -14.297 -0.013 1 98 200 THR A N 1
ATOM 1563 C CA . THR A 1 200 ? -21.812 -13.836 -1.209 1 98 200 THR A CA 1
ATOM 1564 C C . THR A 1 200 ? -21.344 -12.445 -1.613 1 98 200 THR A C 1
ATOM 1566 O O . THR A 1 200 ? -21.141 -12.172 -2.799 1 98 200 THR A O 1
ATOM 1569 N N . GLY A 1 201 ? -21.094 -11.586 -0.655 1 97.38 201 GLY A N 1
ATOM 1570 C CA . GLY A 1 201 ? -20.719 -10.203 -0.914 1 97.38 201 GLY A CA 1
ATOM 1571 C C . GLY A 1 201 ? -19.484 -10.07 -1.777 1 97.38 201 GLY A C 1
ATOM 1572 O O . GLY A 1 201 ? -19.531 -9.484 -2.861 1 97.38 201 GLY A O 1
ATOM 1573 N N . PHE A 1 202 ? -18.328 -10.641 -1.337 1 97.31 202 PHE A N 1
ATOM 1574 C CA . PHE A 1 202 ? -17.094 -10.453 -2.105 1 97.31 202 PHE A CA 1
ATOM 1575 C C . PHE A 1 202 ? -17.109 -11.305 -3.367 1 97.31 202 PHE A C 1
ATOM 1577 O O . PHE A 1 202 ? -16.516 -10.938 -4.379 1 97.31 202 PHE A O 1
ATOM 1584 N N . MET A 1 203 ? -17.844 -12.422 -3.379 1 98.44 203 MET A N 1
ATOM 1585 C CA . MET A 1 203 ? -17.938 -13.258 -4.574 1 98.44 203 MET A CA 1
ATOM 1586 C C . MET A 1 203 ? -18.734 -12.555 -5.672 1 98.44 203 MET A C 1
ATOM 1588 O O . MET A 1 203 ? -18.344 -12.578 -6.84 1 98.44 203 MET A O 1
ATOM 1592 N N . GLU A 1 204 ? -19.812 -11.906 -5.281 1 98.25 204 GLU A N 1
ATOM 1593 C CA . GLU A 1 204 ? -20.594 -11.172 -6.277 1 98.25 204 GLU A CA 1
ATOM 1594 C C . GLU A 1 204 ? -19.828 -9.961 -6.801 1 98.25 204 GLU A C 1
ATOM 1596 O O . GLU A 1 204 ? -19.953 -9.602 -7.973 1 98.25 204 GLU A O 1
ATOM 1601 N N . ALA A 1 205 ? -19.062 -9.359 -5.938 1 98.19 205 ALA A N 1
ATOM 1602 C CA . ALA A 1 205 ? -18.25 -8.234 -6.383 1 98.19 205 ALA A CA 1
ATOM 1603 C C . ALA A 1 205 ? -17.25 -8.664 -7.441 1 98.19 205 ALA A C 1
ATOM 1605 O O . ALA A 1 205 ? -17.031 -7.957 -8.422 1 98.19 205 ALA A O 1
ATOM 1606 N N . ALA A 1 206 ? -16.672 -9.828 -7.301 1 98.44 206 ALA A N 1
ATOM 1607 C CA . ALA A 1 206 ? -15.594 -10.289 -8.172 1 98.44 206 ALA A CA 1
ATOM 1608 C C . ALA A 1 206 ? -16.141 -11.055 -9.375 1 98.44 206 ALA A C 1
ATOM 1610 O O . ALA A 1 206 ? -15.57 -10.992 -10.461 1 98.44 206 ALA A O 1
ATOM 1611 N N . PHE A 1 207 ? -17.312 -11.75 -9.195 1 97.69 207 PHE A N 1
ATOM 1612 C CA . PHE A 1 207 ? -17.734 -12.688 -10.234 1 97.69 207 PHE A CA 1
ATOM 1613 C C . PHE A 1 207 ? -19.156 -12.383 -10.695 1 97.69 207 PHE A C 1
ATOM 1615 O O . PHE A 1 207 ? -19.672 -13.031 -11.609 1 97.69 207 PHE A O 1
ATOM 1622 N N . GLY A 1 208 ? -19.781 -11.367 -10.164 1 97.31 208 GLY A N 1
ATOM 1623 C CA . GLY A 1 208 ? -21.188 -11.141 -10.438 1 97.31 208 GLY A CA 1
ATOM 1624 C C . GLY A 1 208 ? -22.094 -12.109 -9.727 1 97.31 208 GLY A C 1
ATOM 1625 O O . GLY A 1 208 ? -21.641 -13.047 -9.078 1 97.31 208 GLY A O 1
ATOM 1626 N N . PRO A 1 209 ? -23.391 -11.844 -9.812 1 95.75 209 PRO A N 1
ATOM 1627 C CA . PRO A 1 209 ? -24.344 -12.797 -9.234 1 95.75 209 PRO A CA 1
ATOM 1628 C C . PRO A 1 209 ? -24.219 -14.195 -9.844 1 95.75 209 PRO A C 1
ATOM 1630 O O . PRO A 1 209 ? -23.906 -14.328 -11.031 1 95.75 209 PRO A O 1
ATOM 1633 N N . ASP A 1 210 ? -24.359 -15.117 -8.914 1 92.62 210 ASP A N 1
ATOM 1634 C CA . ASP A 1 210 ? -24.219 -16.484 -9.414 1 92.62 210 ASP A CA 1
ATOM 1635 C C . ASP A 1 210 ? -25.469 -16.906 -10.18 1 92.62 210 ASP A C 1
ATOM 1637 O O . ASP A 1 210 ? -26.156 -17.859 -9.781 1 92.62 210 ASP A O 1
ATOM 1641 N N . GLU A 1 211 ? -25.812 -16.234 -11.172 1 87.94 211 GLU A N 1
ATOM 1642 C CA . GLU A 1 211 ? -26.906 -16.609 -12.055 1 87.94 211 GLU A CA 1
ATOM 1643 C C . GLU A 1 211 ? -26.422 -17.5 -13.195 1 87.94 211 GLU A C 1
ATOM 1645 O O . GLU A 1 211 ? -25.5 -17.125 -13.93 1 87.94 211 GLU A O 1
ATOM 1650 N N . GLY A 1 212 ? -26.875 -18.703 -13.258 1 90 212 GLY A N 1
ATOM 1651 C CA . GLY A 1 212 ? -26.531 -19.547 -14.375 1 90 212 GLY A CA 1
ATOM 1652 C C . GLY A 1 212 ? -25.281 -20.391 -14.133 1 90 212 GLY A C 1
ATOM 1653 O O . GLY A 1 212 ? -24.672 -20.875 -15.078 1 90 212 GLY A O 1
ATOM 1654 N N . GLY A 1 213 ? -24.734 -20.359 -12.961 1 93.62 213 GLY A N 1
ATOM 1655 C CA . GLY A 1 213 ? -23.641 -21.25 -12.625 1 93.62 213 GLY A CA 1
ATOM 1656 C C . GLY A 1 213 ? -22.266 -20.625 -12.891 1 93.62 213 GLY A C 1
ATOM 1657 O O . GLY A 1 213 ? -21.297 -21.344 -13.148 1 93.62 213 GLY A O 1
ATOM 1658 N N . GLY A 1 214 ? -22.219 -19.312 -12.938 1 93.75 214 GLY A N 1
ATOM 1659 C CA . GLY A 1 214 ? -20.984 -18.625 -13.234 1 93.75 214 GLY A CA 1
ATOM 1660 C C . GLY A 1 214 ? -19.891 -18.891 -12.219 1 93.75 214 GLY A C 1
ATOM 1661 O O . GLY A 1 214 ? -18.719 -19 -12.57 1 93.75 214 GLY A O 1
ATOM 1662 N N . TRP A 1 215 ? -20.266 -19.031 -10.945 1 97.12 215 TRP A N 1
ATOM 1663 C CA . TRP A 1 215 ? -19.297 -19.297 -9.898 1 97.12 215 TRP A CA 1
ATOM 1664 C C . TRP A 1 215 ? -18.656 -20.656 -10.078 1 97.12 215 TRP A C 1
ATOM 1666 O O . TRP A 1 215 ? -17.422 -20.797 -9.977 1 97.12 215 TRP A O 1
ATOM 1676 N N . ALA A 1 216 ? -19.469 -21.609 -10.383 1 96.25 216 ALA A N 1
ATOM 1677 C CA . ALA A 1 216 ? -18.953 -22.953 -10.609 1 96.25 216 ALA A CA 1
ATOM 1678 C C . ALA A 1 216 ? -18.047 -23 -11.844 1 96.25 216 ALA A C 1
ATOM 1680 O O . ALA A 1 216 ? -17.016 -23.672 -11.836 1 96.25 216 ALA A O 1
ATOM 1681 N N . ARG A 1 217 ? -18.406 -22.312 -12.875 1 94.31 217 ARG A N 1
ATOM 1682 C CA . ARG A 1 217 ? -17.641 -22.281 -14.117 1 94.31 217 ARG A CA 1
ATOM 1683 C C . ARG A 1 217 ? -16.297 -21.609 -13.914 1 94.31 217 ARG A C 1
ATOM 1685 O O . ARG A 1 217 ? -15.305 -21.969 -14.555 1 94.31 217 ARG A O 1
ATOM 1692 N N . ALA A 1 218 ? -16.281 -20.656 -13.039 1 94.94 218 ALA A N 1
ATOM 1693 C CA . ALA A 1 218 ? -15.039 -19.906 -12.82 1 94.94 218 ALA A CA 1
ATOM 1694 C C . ALA A 1 218 ? -14.117 -20.656 -11.859 1 94.94 218 ALA A C 1
ATOM 1696 O O . ALA A 1 218 ? -12.914 -20.375 -11.82 1 94.94 218 ALA A O 1
ATOM 1697 N N . SER A 1 219 ? -14.648 -21.562 -11.055 1 97.12 219 SER A N 1
ATOM 1698 C CA . SER A 1 219 ? -13.906 -22.219 -9.984 1 97.12 219 SER A CA 1
ATOM 1699 C C . SER A 1 219 ? -13.016 -23.328 -10.523 1 97.12 219 SER A C 1
ATOM 1701 O O . SER A 1 219 ? -13.484 -24.219 -11.227 1 97.12 219 SER A O 1
ATOM 1703 N N . PRO A 1 220 ? -11.734 -23.312 -10.078 1 97.5 220 PRO A N 1
ATOM 1704 C CA . PRO A 1 220 ? -10.836 -24.359 -10.57 1 97.5 220 PRO A CA 1
ATOM 1705 C C . PRO A 1 220 ? -11.297 -25.766 -10.188 1 97.5 220 PRO A C 1
ATOM 1707 O O . PRO A 1 220 ? -11.164 -26.703 -10.984 1 97.5 220 PRO A O 1
ATOM 1710 N N . ALA A 1 221 ? -11.914 -25.922 -9.078 1 97.94 221 ALA A N 1
ATOM 1711 C CA . ALA A 1 221 ? -12.258 -27.25 -8.594 1 97.94 221 ALA A CA 1
ATOM 1712 C C . ALA A 1 221 ? -13.508 -27.781 -9.289 1 97.94 221 ALA A C 1
ATOM 1714 O O . ALA A 1 221 ? -13.773 -29 -9.273 1 97.94 221 ALA A O 1
ATOM 1715 N N . THR A 1 222 ? -14.266 -26.875 -9.922 1 96.62 222 THR A N 1
ATOM 1716 C CA . THR A 1 222 ? -15.562 -27.359 -10.375 1 96.62 222 THR A CA 1
ATOM 1717 C C . THR A 1 222 ? -15.781 -27.031 -11.844 1 96.62 222 THR A C 1
ATOM 1719 O O . THR A 1 222 ? -16.781 -27.453 -12.445 1 96.62 222 THR A O 1
ATOM 1722 N N . THR A 1 223 ? -14.891 -26.219 -12.422 1 94.44 223 THR A N 1
ATOM 1723 C CA . THR A 1 223 ? -15.094 -25.828 -13.812 1 94.44 223 THR A CA 1
ATOM 1724 C C . THR A 1 223 ? -15.266 -27.047 -14.703 1 94.44 223 THR A C 1
ATOM 1726 O O . THR A 1 223 ? -14.602 -28.062 -14.508 1 94.44 223 THR A O 1
ATOM 1729 N N . ALA A 1 224 ? -16.234 -26.906 -15.609 1 89.19 224 ALA A N 1
ATOM 1730 C CA . ALA A 1 224 ? -16.531 -28.016 -16.516 1 89.19 224 ALA A CA 1
ATOM 1731 C C . ALA A 1 224 ? -15.883 -27.797 -17.875 1 89.19 224 ALA A C 1
ATOM 1733 O O . ALA A 1 224 ? -15.625 -26.656 -18.281 1 89.19 224 ALA A O 1
ATOM 1734 N N . GLY A 1 225 ? -15.617 -28.828 -18.578 1 85.5 225 GLY A N 1
ATOM 1735 C CA . GLY A 1 225 ? -15.172 -28.766 -19.953 1 85.5 225 GLY A CA 1
ATOM 1736 C C . GLY A 1 225 ? -13.672 -28.562 -20.094 1 85.5 225 GLY A C 1
ATOM 1737 O O . GLY A 1 225 ? -13.148 -28.516 -21.203 1 85.5 225 GLY A O 1
ATOM 1738 N N . GLN A 1 226 ? -13.031 -28.406 -19.016 1 88.19 226 GLN A N 1
ATOM 1739 C CA . GLN A 1 226 ? -11.57 -28.297 -19.016 1 88.19 226 GLN A CA 1
ATOM 1740 C C . GLN A 1 226 ? -10.953 -29.297 -18.031 1 88.19 226 GLN A C 1
ATOM 1742 O O . GLN A 1 226 ? -11.617 -29.766 -17.125 1 88.19 226 GLN A O 1
ATOM 1747 N N . SER A 1 227 ? -9.641 -29.625 -18.391 1 92.44 227 SER A N 1
ATOM 1748 C CA . SER A 1 227 ? -8.961 -30.625 -17.562 1 92.44 227 SER A CA 1
ATOM 1749 C C . SER A 1 227 ? -7.527 -30.203 -17.25 1 92.44 227 SER A C 1
ATOM 1751 O O . SER A 1 227 ? -6.832 -29.672 -18.125 1 92.44 227 SER A O 1
ATOM 1753 N N . PHE A 1 228 ? -7.129 -30.5 -15.992 1 96.56 228 PHE A N 1
ATOM 1754 C CA . PHE A 1 228 ? -5.746 -30.281 -15.594 1 96.56 228 PHE A CA 1
ATOM 1755 C C . PHE A 1 228 ? -4.848 -31.391 -16.141 1 96.56 228 PHE A C 1
ATOM 1757 O O . PHE A 1 228 ? -3.621 -31.25 -16.125 1 96.56 228 PHE A O 1
ATOM 1764 N N . GLY A 1 229 ? -5.398 -32.375 -16.625 1 93.88 229 GLY A N 1
ATOM 1765 C CA . GLY A 1 229 ? -4.656 -33.531 -17.141 1 93.88 229 GLY A CA 1
ATOM 1766 C C . GLY A 1 229 ? -3.787 -33.188 -18.328 1 93.88 229 GLY A C 1
ATOM 1767 O O . GLY A 1 229 ? -2.715 -33.75 -18.516 1 93.88 229 GLY A O 1
ATOM 1768 N N . ALA A 1 230 ? -4.27 -32.312 -19.188 1 89.94 230 ALA A N 1
ATOM 1769 C CA . ALA A 1 230 ? -3.477 -31.906 -20.344 1 89.94 230 ALA A CA 1
ATOM 1770 C C . ALA A 1 230 ? -2.176 -31.234 -19.891 1 89.94 230 ALA A C 1
ATOM 1772 O O . ALA A 1 230 ? -1.147 -31.375 -20.562 1 89.94 230 ALA A O 1
ATOM 1773 N N . TRP A 1 231 ? -2.199 -30.594 -18.75 1 93.94 231 TRP A N 1
ATOM 1774 C CA . TRP A 1 231 ? -1.039 -29.906 -18.188 1 93.94 231 TRP A CA 1
ATOM 1775 C C . TRP A 1 231 ? -0.187 -30.875 -17.359 1 93.94 231 TRP A C 1
ATOM 1777 O O . TRP A 1 231 ? 1.034 -30.938 -17.531 1 93.94 231 TRP A O 1
ATOM 1787 N N . GLY A 1 232 ? -0.719 -31.703 -16.656 1 94.25 232 GLY A N 1
ATOM 1788 C CA . GLY A 1 232 ? 0.007 -32.406 -15.602 1 94.25 232 GLY A CA 1
ATOM 1789 C C . GLY A 1 232 ? -0.059 -33.906 -15.734 1 94.25 232 GLY A C 1
ATOM 1790 O O . GLY A 1 232 ? 0.049 -34.625 -14.742 1 94.25 232 GLY A O 1
ATOM 1791 N N . GLY A 1 233 ? -0.32 -34.375 -16.859 1 89.88 233 GLY A N 1
ATOM 1792 C CA . GLY A 1 233 ? -0.393 -35.812 -17.031 1 89.88 233 GLY A CA 1
ATOM 1793 C C . GLY A 1 233 ? 0.942 -36.5 -16.844 1 89.88 233 GLY A C 1
ATOM 1794 O O . GLY A 1 233 ? 1.954 -35.844 -16.578 1 89.88 233 GLY A O 1
ATOM 1795 N N . ALA A 1 234 ? 0.831 -37.812 -16.984 1 85.56 234 ALA A N 1
ATOM 1796 C CA . ALA A 1 234 ? 2.023 -38.625 -16.781 1 85.56 234 ALA A CA 1
ATOM 1797 C C . ALA A 1 234 ? 3.139 -38.219 -17.75 1 85.56 234 ALA A C 1
ATOM 1799 O O . ALA A 1 234 ? 2.896 -38 -18.938 1 85.56 234 ALA A O 1
ATOM 1800 N N . GLY A 1 235 ? 4.293 -38.062 -17.125 1 85.38 235 GLY A N 1
ATOM 1801 C CA . GLY A 1 235 ? 5.465 -37.781 -17.938 1 85.38 235 GLY A CA 1
ATOM 1802 C C . GLY A 1 235 ? 5.609 -36.312 -18.281 1 85.38 235 GLY A C 1
ATOM 1803 O O . GLY A 1 235 ? 6.609 -35.906 -18.875 1 85.38 235 GLY A O 1
ATOM 1804 N N . ALA A 1 236 ? 4.719 -35.469 -17.844 1 86.69 236 ALA A N 1
ATOM 1805 C CA . ALA A 1 236 ? 4.734 -34.062 -18.219 1 86.69 236 ALA A CA 1
ATOM 1806 C C . ALA A 1 236 ? 5.762 -33.281 -17.406 1 86.69 236 ALA A C 1
ATOM 1808 O O . ALA A 1 236 ? 6.148 -32.156 -17.781 1 86.69 236 ALA A O 1
ATOM 1809 N N . GLY A 1 237 ? 6.18 -33.844 -16.297 1 91.94 237 GLY A N 1
ATOM 1810 C CA . GLY A 1 237 ? 7.145 -33.156 -15.445 1 91.94 237 GLY A CA 1
ATOM 1811 C C . GLY A 1 237 ? 6.562 -31.938 -14.75 1 91.94 237 GLY A C 1
ATOM 1812 O O . GLY A 1 237 ? 7.262 -30.938 -14.539 1 91.94 237 GLY A O 1
ATOM 1813 N N . ARG A 1 238 ? 5.258 -31.984 -14.531 1 96.88 238 ARG A N 1
ATOM 1814 C CA . ARG A 1 238 ? 4.535 -30.891 -13.883 1 96.88 238 ARG A CA 1
ATOM 1815 C C . ARG A 1 238 ? 4.137 -31.281 -12.461 1 96.88 238 ARG A C 1
ATOM 1817 O O . ARG A 1 238 ? 3.996 -32.469 -12.148 1 96.88 238 ARG A O 1
ATOM 1824 N N . LEU A 1 239 ? 4.008 -30.25 -11.586 1 98.38 239 LEU A N 1
ATOM 1825 C CA . LEU A 1 239 ? 3.719 -30.5 -10.18 1 98.38 239 LEU A CA 1
ATOM 1826 C C . LEU A 1 239 ? 2.625 -29.562 -9.68 1 98.38 239 LEU A C 1
ATOM 1828 O O . LEU A 1 239 ? 2.746 -28.344 -9.805 1 98.38 239 LEU A O 1
ATOM 1832 N N . ALA A 1 240 ? 1.512 -30.125 -9.188 1 98.75 240 ALA A N 1
ATOM 1833 C CA . ALA A 1 240 ? 0.471 -29.375 -8.492 1 98.75 240 ALA A CA 1
ATOM 1834 C C . ALA A 1 240 ? 0.649 -29.453 -6.98 1 98.75 240 ALA A C 1
ATOM 1836 O O . ALA A 1 240 ? 0.763 -30.531 -6.418 1 98.75 240 ALA A O 1
ATOM 1837 N N . VAL A 1 241 ? 0.698 -28.281 -6.336 1 98.94 241 VAL A N 1
ATOM 1838 C CA . VAL A 1 241 ? 0.91 -28.234 -4.891 1 98.94 241 VAL A CA 1
ATOM 1839 C C . VAL A 1 241 ? -0.228 -27.469 -4.227 1 98.94 241 VAL A C 1
ATOM 1841 O O . VAL A 1 241 ? -0.622 -26.406 -4.699 1 98.94 241 VAL A O 1
ATOM 1844 N N . LEU A 1 242 ? -0.815 -28.031 -3.201 1 98.88 242 LEU A N 1
ATOM 1845 C CA . LEU A 1 242 ? -1.785 -27.391 -2.32 1 98.88 242 LEU A CA 1
ATOM 1846 C C . LEU A 1 242 ? -1.264 -27.344 -0.889 1 98.88 242 LEU A C 1
ATOM 1848 O O . LEU A 1 242 ? -0.707 -28.312 -0.387 1 98.88 242 LEU A O 1
ATOM 1852 N N . ALA A 1 243 ? -1.349 -26.203 -0.263 1 98.88 243 ALA A N 1
ATOM 1853 C CA . ALA A 1 243 ? -0.891 -26.047 1.114 1 98.88 243 ALA A CA 1
ATOM 1854 C C . ALA A 1 243 ? -1.908 -25.266 1.943 1 98.88 243 ALA A C 1
ATOM 1856 O O . ALA A 1 243 ? -2.385 -24.203 1.521 1 98.88 243 ALA A O 1
ATOM 1857 N N . HIS A 1 244 ? -2.215 -25.766 3.08 1 98.69 244 HIS A N 1
ATOM 1858 C CA . HIS A 1 244 ? -3.326 -25.219 3.85 1 98.69 244 HIS A CA 1
ATOM 1859 C C . HIS A 1 244 ? -3.09 -25.375 5.348 1 98.69 244 HIS A C 1
ATOM 1861 O O . HIS A 1 244 ? -2.486 -26.359 5.789 1 98.69 244 HIS A O 1
ATOM 1867 N N . SER A 1 245 ? -3.533 -24.391 6.07 1 98.25 245 SER A N 1
ATOM 1868 C CA . SER A 1 245 ? -3.488 -24.422 7.527 1 98.25 245 SER A CA 1
ATOM 1869 C C . SER A 1 245 ? -4.84 -24.828 8.109 1 98.25 245 SER A C 1
ATOM 1871 O O . SER A 1 245 ? -5.867 -24.25 7.77 1 98.25 245 SER A O 1
ATOM 1873 N N . PRO A 1 246 ? -4.82 -25.781 9.031 1 97.31 246 PRO A N 1
ATOM 1874 C CA . PRO A 1 246 ? -6.07 -26.031 9.75 1 97.31 246 PRO A CA 1
ATOM 1875 C C . PRO A 1 246 ? -6.531 -24.828 10.578 1 97.31 246 PRO A C 1
ATOM 1877 O O . PRO A 1 246 ? -7.695 -24.766 10.977 1 97.31 246 PRO A O 1
ATOM 1880 N N . GLY A 1 247 ? -5.652 -23.938 10.875 1 97.06 247 GLY A N 1
ATOM 1881 C CA . GLY A 1 247 ? -5.98 -22.75 11.656 1 97.06 247 GLY A CA 1
ATOM 1882 C C . GLY A 1 247 ? -6.559 -21.625 10.82 1 97.06 247 GLY A C 1
ATOM 1883 O O . GLY A 1 247 ? -6.848 -20.547 11.344 1 97.06 247 GLY A O 1
ATOM 1884 N N . ASP A 1 248 ? -6.711 -21.859 9.516 1 97.94 248 ASP A N 1
ATOM 1885 C CA . ASP A 1 248 ? -7.301 -20.859 8.641 1 97.94 248 ASP A CA 1
ATOM 1886 C C . ASP A 1 248 ? -8.766 -20.609 8.992 1 97.94 248 ASP A C 1
ATOM 1888 O O . ASP A 1 248 ? -9.609 -21.5 8.812 1 97.94 248 ASP A O 1
ATOM 1892 N N . GLU A 1 249 ? -9.07 -19.422 9.398 1 97.62 249 GLU A N 1
ATOM 1893 C CA . GLU A 1 249 ? -10.414 -19.109 9.875 1 97.62 249 GLU A CA 1
ATOM 1894 C C . GLU A 1 249 ? -11.305 -18.641 8.734 1 97.62 249 GLU A C 1
ATOM 1896 O O . GLU A 1 249 ? -12.516 -18.484 8.906 1 97.62 249 GLU A O 1
ATOM 1901 N N . LEU A 1 250 ? -10.758 -18.469 7.551 1 98.06 250 LEU A N 1
ATOM 1902 C CA . LEU A 1 250 ? -11.531 -17.891 6.457 1 98.06 250 LEU A CA 1
ATOM 1903 C C . LEU A 1 250 ? -11.859 -18.938 5.402 1 98.06 250 LEU A C 1
ATOM 1905 O O . LEU A 1 250 ? -12.922 -18.891 4.777 1 98.06 250 LEU A O 1
ATOM 1909 N N . VAL A 1 251 ? -10.914 -19.781 5.074 1 98.5 251 VAL A N 1
ATOM 1910 C CA . VAL A 1 251 ? -11.102 -20.859 4.109 1 98.5 251 VAL A CA 1
ATOM 1911 C C . VAL A 1 251 ? -10.852 -22.203 4.781 1 98.5 251 VAL A C 1
ATOM 1913 O O . VAL A 1 251 ? -9.75 -22.469 5.277 1 98.5 251 VAL A O 1
ATOM 1916 N N . ASP A 1 252 ? -11.812 -23.031 4.727 1 98 252 ASP A N 1
ATOM 1917 C CA . ASP A 1 252 ? -11.695 -24.297 5.449 1 98 252 ASP A CA 1
ATOM 1918 C C . ASP A 1 252 ? -10.945 -25.344 4.617 1 98 252 ASP A C 1
ATOM 1920 O O . ASP A 1 252 ? -10.703 -25.125 3.428 1 98 252 ASP A O 1
ATOM 1924 N N . MET A 1 253 ? -10.539 -26.422 5.254 1 98.19 253 MET A N 1
ATOM 1925 C CA . MET A 1 253 ? -9.75 -27.484 4.633 1 98.19 253 MET A CA 1
ATOM 1926 C C . MET A 1 253 ? -10.531 -28.156 3.5 1 98.19 253 MET A C 1
ATOM 1928 O O . MET A 1 253 ? -9.93 -28.688 2.568 1 98.19 253 MET A O 1
ATOM 1932 N N . ALA A 1 254 ? -11.82 -28.078 3.561 1 98.25 254 ALA A N 1
ATOM 1933 C CA . ALA A 1 254 ? -12.664 -28.734 2.555 1 98.25 254 ALA A CA 1
ATOM 1934 C C . ALA A 1 254 ? -12.383 -28.156 1.165 1 98.25 254 ALA A C 1
ATOM 1936 O O . ALA A 1 254 ? -12.508 -28.875 0.163 1 98.25 254 ALA A O 1
ATOM 1937 N N . ASP A 1 255 ? -12.031 -26.938 1.083 1 98.06 255 ASP A N 1
ATOM 1938 C CA . ASP A 1 255 ? -11.695 -26.344 -0.207 1 98.06 255 ASP A CA 1
ATOM 1939 C C . ASP A 1 255 ? -10.414 -26.953 -0.776 1 98.06 255 ASP A C 1
ATOM 1941 O O . ASP A 1 255 ? -10.344 -27.25 -1.974 1 98.06 255 ASP A O 1
ATOM 1945 N N . CYS A 1 256 ? -9.453 -27.094 0.042 1 98.56 256 CYS A N 1
ATOM 1946 C CA . CYS A 1 256 ? -8.227 -27.781 -0.343 1 98.56 256 CYS A CA 1
ATOM 1947 C C . CYS A 1 256 ? -8.516 -29.203 -0.803 1 98.56 256 CYS A C 1
ATOM 1949 O O . CYS A 1 256 ? -8.008 -29.656 -1.835 1 98.56 256 CYS A O 1
ATOM 1951 N N . ASP A 1 257 ? -9.406 -29.875 -0.051 1 98.69 257 ASP A N 1
ATOM 1952 C CA . ASP A 1 257 ? -9.781 -31.25 -0.388 1 98.69 257 ASP A CA 1
ATOM 1953 C C . ASP A 1 257 ? -10.477 -31.297 -1.747 1 98.69 257 ASP A C 1
ATOM 1955 O O . ASP A 1 257 ? -10.227 -32.219 -2.537 1 98.69 257 ASP A O 1
ATOM 1959 N N . ALA A 1 258 ? -11.281 -30.375 -1.97 1 98.56 258 ALA A N 1
ATOM 1960 C CA . ALA A 1 258 ? -12.008 -30.328 -3.24 1 98.56 258 ALA A CA 1
ATOM 1961 C C . ALA A 1 258 ? -11.039 -30.156 -4.41 1 98.56 258 ALA A C 1
ATOM 1963 O O . ALA A 1 258 ? -11.203 -30.812 -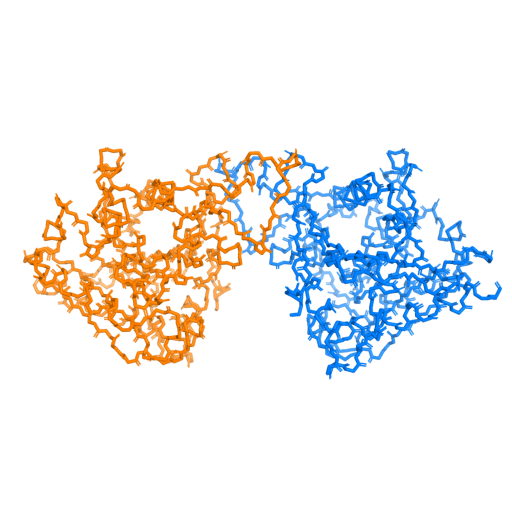5.449 1 98.56 258 ALA A O 1
ATOM 1964 N N . MET A 1 259 ? -10.062 -29.312 -4.254 1 98.75 259 MET A N 1
ATOM 1965 C CA . MET A 1 259 ? -9.102 -29.094 -5.324 1 98.75 259 MET A CA 1
ATOM 1966 C C . MET A 1 259 ? -8.242 -30.344 -5.543 1 98.75 259 MET A C 1
ATOM 1968 O O . MET A 1 259 ? -7.957 -30.703 -6.684 1 98.75 259 MET A O 1
ATOM 1972 N N . GLU A 1 260 ? -7.824 -30.922 -4.457 1 98.88 260 GLU A N 1
ATOM 1973 C CA . GLU A 1 260 ? -7.062 -32.156 -4.57 1 98.88 260 GLU A CA 1
ATOM 1974 C C . GLU A 1 260 ? -7.84 -33.219 -5.344 1 98.88 260 GLU A C 1
ATOM 1976 O O . GLU A 1 260 ? -7.301 -33.875 -6.246 1 98.88 260 GLU A O 1
ATOM 1981 N N . ALA A 1 261 ? -9.086 -33.406 -4.961 1 98.62 261 ALA A N 1
ATOM 1982 C CA . ALA A 1 261 ? -9.938 -34.406 -5.621 1 98.62 261 ALA A CA 1
ATOM 1983 C C . ALA A 1 261 ? -10.047 -34.094 -7.117 1 98.62 261 ALA A C 1
ATOM 1985 O O . ALA A 1 261 ? -9.984 -35.031 -7.938 1 98.62 261 ALA A O 1
ATOM 1986 N N . ARG A 1 262 ? -10.195 -32.844 -7.438 1 98.44 262 ARG A N 1
ATOM 1987 C CA . ARG A 1 262 ? -10.312 -32.438 -8.836 1 98.44 262 ARG A CA 1
ATOM 1988 C C . ARG A 1 262 ? -9.039 -32.75 -9.609 1 98.44 262 ARG A C 1
ATOM 1990 O O . ARG A 1 262 ? -9.094 -33.312 -10.711 1 98.44 262 ARG A O 1
ATOM 1997 N N . LEU A 1 263 ? -7.895 -32.438 -9.062 1 98.56 263 LEU A N 1
ATOM 1998 C CA . LEU A 1 263 ? -6.613 -32.688 -9.703 1 98.56 263 LEU A CA 1
ATOM 1999 C C . LEU A 1 263 ? -6.414 -34.188 -9.961 1 98.56 263 LEU A C 1
ATOM 2001 O O . LEU A 1 263 ? -6.02 -34.562 -11.055 1 98.56 263 LEU A O 1
ATOM 2005 N N . LYS A 1 264 ? -6.746 -34.969 -9 1 97.81 264 LYS A N 1
ATOM 2006 C CA . LYS A 1 264 ? -6.613 -36.406 -9.125 1 97.81 264 LYS A CA 1
ATOM 2007 C C . LYS A 1 264 ? -7.582 -36.938 -10.164 1 97.81 264 LYS A C 1
ATOM 2009 O O . LYS A 1 264 ? -7.207 -37.781 -11 1 97.81 264 LYS A O 1
ATOM 2014 N N . ALA A 1 265 ? -8.773 -36.5 -10.125 1 97.56 265 ALA A N 1
ATOM 2015 C CA . ALA A 1 265 ? -9.789 -36.938 -11.078 1 97.56 265 ALA A CA 1
ATOM 2016 C C . ALA A 1 265 ? -9.383 -36.594 -12.508 1 97.56 265 ALA A C 1
ATOM 2018 O O . ALA A 1 265 ? -9.688 -37.344 -13.445 1 97.56 265 ALA A O 1
ATOM 2019 N N . ASP A 1 266 ? -8.664 -35.531 -12.711 1 97.31 266 ASP A N 1
ATOM 2020 C CA . ASP A 1 266 ? -8.25 -35.094 -14.039 1 97.31 266 ASP A CA 1
ATOM 2021 C C . ASP A 1 266 ? -6.984 -35.812 -14.5 1 97.31 266 ASP A C 1
ATOM 2023 O O . ASP A 1 266 ? -6.508 -35.594 -15.609 1 97.31 266 ASP A O 1
ATOM 2027 N N . GLY A 1 267 ? -6.355 -36.625 -13.594 1 97.06 267 GLY A N 1
ATOM 2028 C CA . GLY A 1 267 ? -5.211 -37.438 -13.977 1 97.06 267 GLY A CA 1
ATOM 2029 C C . GLY A 1 267 ? -3.885 -36.719 -13.805 1 97.06 267 GLY A C 1
ATOM 2030 O O . GLY A 1 267 ? -2.891 -37.094 -14.43 1 97.06 267 GLY A O 1
ATOM 2031 N N . VAL A 1 268 ? -3.867 -35.625 -13.031 1 97.88 268 VAL A N 1
ATOM 2032 C CA . VAL A 1 268 ? -2.582 -35.031 -12.727 1 97.88 268 VAL A CA 1
ATOM 2033 C C . VAL A 1 268 ? -1.697 -36 -11.977 1 97.88 268 VAL A C 1
ATOM 2035 O O . VAL A 1 268 ? -2.088 -36.531 -10.93 1 97.88 268 VAL A O 1
ATOM 2038 N N . ALA A 1 269 ? -0.495 -36.25 -12.461 1 97.19 269 ALA A N 1
ATOM 2039 C CA . ALA A 1 269 ? 0.345 -37.344 -11.977 1 97.19 269 ALA A CA 1
ATOM 2040 C C . ALA A 1 269 ? 1.029 -36.969 -10.664 1 97.19 269 ALA A C 1
ATOM 2042 O O . ALA A 1 269 ? 1.216 -37.844 -9.797 1 97.19 269 ALA A O 1
ATOM 2043 N N . ASN A 1 270 ? 1.48 -35.75 -10.57 1 97.81 270 ASN A N 1
ATOM 2044 C CA . ASN A 1 270 ? 2.219 -35.312 -9.391 1 97.81 270 ASN A CA 1
ATOM 2045 C C . ASN A 1 270 ? 1.445 -34.25 -8.617 1 97.81 270 ASN A C 1
ATOM 2047 O O . ASN A 1 270 ? 1.437 -33.062 -8.992 1 97.81 270 ASN A O 1
ATOM 2051 N N . VAL A 1 271 ? 0.79 -34.688 -7.512 1 98.44 271 VAL A N 1
ATOM 2052 C CA . VAL A 1 271 ? 0.047 -33.812 -6.613 1 98.44 271 VAL A CA 1
ATOM 2053 C C . VAL A 1 271 ? 0.621 -33.906 -5.199 1 98.44 271 VAL A C 1
ATOM 2055 O O . VAL A 1 271 ? 0.756 -35 -4.656 1 98.44 271 VAL A O 1
ATOM 2058 N N . LYS A 1 272 ? 1.058 -32.812 -4.664 1 98.5 272 LYS A N 1
ATOM 2059 C CA . LYS A 1 272 ? 1.534 -32.75 -3.283 1 98.5 272 LYS A CA 1
ATOM 2060 C C . LYS A 1 272 ? 0.655 -31.828 -2.438 1 98.5 272 LYS A C 1
ATOM 2062 O O . LYS A 1 272 ? 0.387 -30.688 -2.822 1 98.5 272 LYS A O 1
ATOM 2067 N N . VAL A 1 273 ? 0.189 -32.344 -1.287 1 98.81 273 VAL A N 1
ATOM 2068 C CA . VAL A 1 273 ? -0.712 -31.562 -0.435 1 98.81 273 VAL A CA 1
ATOM 2069 C C . VAL A 1 273 ? -0.111 -31.438 0.962 1 98.81 273 VAL A C 1
ATOM 2071 O O . VAL A 1 273 ? 0.261 -32.438 1.584 1 98.81 273 VAL A O 1
ATOM 2074 N N . TYR A 1 274 ? 0.07 -30.234 1.415 1 98.69 274 TYR A N 1
ATOM 2075 C CA . TYR A 1 274 ? 0.462 -29.922 2.785 1 98.69 274 TYR A CA 1
ATOM 2076 C C . TYR A 1 274 ? -0.74 -29.469 3.607 1 98.69 274 TYR A C 1
ATOM 2078 O O . TYR A 1 274 ? -1.328 -28.422 3.34 1 98.69 274 TYR A O 1
ATOM 2086 N N . ARG A 1 275 ? -1.087 -30.219 4.641 1 98.19 275 ARG A N 1
ATOM 2087 C CA . ARG A 1 275 ? -2.24 -29.891 5.473 1 98.19 275 ARG A CA 1
ATOM 2088 C C . ARG A 1 275 ? -1.801 -29.422 6.855 1 98.19 275 ARG A C 1
ATOM 2090 O O . ARG A 1 275 ? -2.607 -29.359 7.785 1 98.19 275 ARG A O 1
ATOM 2097 N N . ASP A 1 276 ? -0.525 -29.047 6.934 1 97.5 276 ASP A N 1
ATOM 2098 C CA . ASP A 1 276 ? 0.044 -28.844 8.266 1 97.5 276 ASP A CA 1
ATOM 2099 C C . ASP A 1 276 ? 0.627 -27.453 8.406 1 97.5 276 ASP A C 1
ATOM 2101 O O . ASP A 1 276 ? 1.516 -27.219 9.227 1 97.5 276 ASP A O 1
ATOM 2105 N N . LEU A 1 277 ? 0.257 -26.562 7.426 1 97.44 277 LEU A N 1
ATOM 2106 C CA . LEU A 1 277 ? 0.669 -25.203 7.734 1 97.44 277 LEU A CA 1
ATOM 2107 C C . LEU A 1 277 ? 0.126 -24.766 9.086 1 97.44 277 LEU A C 1
ATOM 2109 O O . LEU A 1 277 ? -0.808 -25.375 9.617 1 97.44 277 LEU A O 1
ATOM 2113 N N . LYS A 1 278 ? 0.786 -23.75 9.672 1 92.38 278 LYS A N 1
ATOM 2114 C CA . LYS A 1 278 ? 0.335 -23.25 10.969 1 92.38 278 LYS A CA 1
ATOM 2115 C C . LYS A 1 278 ? -0.101 -21.797 10.867 1 92.38 278 LYS A C 1
ATOM 2117 O O . LYS A 1 278 ? 0.308 -21.078 9.945 1 92.38 278 LYS A O 1
ATOM 2122 N N . GLY A 1 279 ? -0.959 -21.406 11.68 1 91.19 279 GLY A N 1
ATOM 2123 C CA . GLY A 1 279 ? -1.38 -20.031 11.773 1 91.19 279 GLY A CA 1
ATOM 2124 C C . GLY A 1 279 ? -2.67 -19.734 11.023 1 91.19 279 GLY A C 1
ATOM 2125 O O . GLY A 1 279 ? -3.252 -20.641 10.422 1 91.19 279 GLY A O 1
ATOM 2126 N N . GLY A 1 280 ? -3.096 -18.453 11.141 1 96.31 280 GLY A N 1
ATOM 2127 C CA . GLY A 1 280 ? -4.324 -18.016 10.508 1 96.31 280 GLY A CA 1
ATOM 2128 C C . GLY A 1 280 ? -4.152 -17.672 9.039 1 96.31 280 GLY A C 1
ATOM 2129 O O . GLY A 1 280 ? -3.045 -17.766 8.508 1 96.31 280 GLY A O 1
ATOM 2130 N N . HIS A 1 281 ? -5.242 -17.344 8.391 1 97.25 281 HIS A N 1
ATOM 2131 C CA . HIS A 1 281 ? -5.332 -17.141 6.949 1 97.25 281 HIS A CA 1
ATOM 2132 C C . HIS A 1 281 ? -4.254 -16.188 6.461 1 97.25 281 HIS A C 1
ATOM 2134 O O . HIS A 1 281 ? -3.674 -16.391 5.391 1 97.25 281 HIS A O 1
ATOM 2140 N N . PHE A 1 282 ? -3.949 -15.141 7.254 1 95.25 282 PHE A N 1
ATOM 2141 C CA . PHE A 1 282 ? -2.99 -14.133 6.809 1 95.25 282 PHE A CA 1
ATOM 2142 C C . PHE A 1 282 ? -1.647 -14.32 7.504 1 95.25 282 PHE A C 1
ATOM 2144 O O . PHE A 1 282 ? -0.634 -13.773 7.066 1 95.25 282 PHE A O 1
ATOM 2151 N N . GLU A 1 283 ? -1.62 -14.992 8.578 1 94.81 283 GLU A N 1
ATOM 2152 C CA . GLU A 1 283 ? -0.38 -15.203 9.32 1 94.81 283 GLU A CA 1
ATOM 2153 C C . GLU A 1 283 ? 0.629 -15.992 8.484 1 94.81 283 GLU A C 1
ATOM 2155 O O . GLU A 1 283 ? 1.839 -15.781 8.609 1 94.81 283 GLU A O 1
ATOM 2160 N N . VAL A 1 284 ? 0.127 -16.781 7.598 1 95.19 284 VAL A N 1
ATOM 2161 C CA . VAL A 1 284 ? 0.972 -17.672 6.805 1 95.19 284 VAL A CA 1
ATOM 2162 C C . VAL A 1 284 ? 1.789 -16.844 5.809 1 95.19 284 VAL A C 1
ATOM 2164 O O . VAL A 1 284 ? 2.783 -17.328 5.266 1 95.19 284 VAL A O 1
ATOM 2167 N N . LEU A 1 285 ? 1.438 -15.594 5.527 1 93.62 285 LEU A N 1
ATOM 2168 C CA . LEU A 1 285 ? 2.143 -14.734 4.582 1 93.62 285 LEU A CA 1
ATOM 2169 C C . LEU A 1 285 ? 3.545 -14.406 5.086 1 93.62 285 LEU A C 1
ATOM 2171 O O . LEU A 1 285 ? 4.461 -14.188 4.293 1 93.62 285 LEU A O 1
ATOM 2175 N N . GLY A 1 286 ? 3.676 -14.438 6.402 1 93.62 286 GLY A N 1
ATOM 2176 C CA . GLY A 1 286 ? 4.934 -13.93 6.934 1 93.62 286 GLY A CA 1
ATOM 2177 C C . GLY A 1 286 ? 5.598 -14.883 7.906 1 93.62 286 GLY A C 1
ATOM 2178 O O . GLY A 1 286 ? 6.609 -14.547 8.523 1 93.62 286 GLY A O 1
ATOM 2179 N N . ASP A 1 287 ? 5.117 -16.109 8.055 1 94.12 287 ASP A N 1
ATOM 2180 C CA . ASP A 1 287 ? 5.629 -16.969 9.117 1 94.12 287 ASP A CA 1
ATOM 2181 C C . ASP A 1 287 ? 6.637 -17.969 8.578 1 94.12 287 ASP A C 1
ATOM 2183 O O . ASP A 1 287 ? 7.082 -18.875 9.297 1 94.12 287 ASP A O 1
ATOM 2187 N N . GLY A 1 288 ? 6.906 -17.859 7.285 1 95.81 288 GLY A N 1
ATOM 2188 C CA . GLY A 1 288 ? 7.887 -18.766 6.699 1 95.81 288 GLY A CA 1
ATOM 2189 C C . GLY A 1 288 ? 7.262 -19.969 6.016 1 95.81 288 GLY A C 1
ATOM 2190 O O . GLY A 1 288 ? 7.945 -20.719 5.316 1 95.81 288 GLY A O 1
ATOM 2191 N N . SER A 1 289 ? 5.969 -20.172 6.152 1 96.75 289 SER A N 1
ATOM 2192 C CA . SER A 1 289 ? 5.277 -21.328 5.582 1 96.75 289 SER A CA 1
ATOM 2193 C C . SER A 1 289 ? 5.422 -21.375 4.066 1 96.75 289 SER A C 1
ATOM 2195 O O . SER A 1 289 ? 5.684 -22.422 3.488 1 96.75 289 SER A O 1
ATOM 2197 N N . PHE A 1 290 ? 5.262 -20.25 3.445 1 98.25 290 PHE A N 1
ATOM 2198 C CA . PHE A 1 290 ? 5.379 -20.188 1.992 1 98.25 290 PHE A CA 1
ATOM 2199 C C . PHE A 1 290 ? 6.777 -20.609 1.548 1 98.25 290 PHE A C 1
ATOM 2201 O O . PHE A 1 290 ? 6.922 -21.422 0.629 1 98.25 290 PHE A O 1
ATOM 2208 N N . ALA A 1 291 ? 7.75 -20.078 2.246 1 98.31 291 ALA A N 1
ATOM 2209 C CA . ALA A 1 291 ? 9.133 -20.375 1.901 1 98.31 291 ALA A CA 1
ATOM 2210 C C . ALA A 1 291 ? 9.43 -21.859 2.045 1 98.31 291 ALA A C 1
ATOM 2212 O O . ALA A 1 291 ? 10.062 -22.469 1.172 1 98.31 291 ALA A O 1
ATOM 2213 N N . ARG A 1 292 ? 8.969 -22.453 3.113 1 98.31 292 ARG A N 1
ATOM 2214 C CA . ARG A 1 292 ? 9.18 -23.875 3.332 1 98.31 292 ARG A CA 1
ATOM 2215 C C . ARG A 1 292 ? 8.594 -24.688 2.184 1 98.31 292 ARG A C 1
ATOM 2217 O O . ARG A 1 292 ? 9.281 -25.547 1.613 1 98.31 292 ARG A O 1
ATOM 2224 N N . VAL A 1 293 ? 7.383 -24.422 1.842 1 98.75 293 VAL A N 1
ATOM 2225 C CA . VAL A 1 293 ? 6.684 -25.203 0.818 1 98.75 293 VAL A CA 1
ATOM 2226 C C . VAL A 1 293 ? 7.352 -24.984 -0.537 1 98.75 293 VAL A C 1
ATOM 2228 O O . VAL A 1 293 ? 7.5 -25.922 -1.32 1 98.75 293 VAL A O 1
ATOM 2231 N N . LEU A 1 294 ? 7.773 -23.75 -0.824 1 98.75 294 LEU A N 1
ATOM 2232 C CA . LEU A 1 294 ? 8.422 -23.469 -2.098 1 98.75 294 LEU A CA 1
ATOM 2233 C C . LEU A 1 294 ? 9.766 -24.188 -2.193 1 98.75 294 LEU A C 1
ATOM 2235 O O . LEU A 1 294 ? 10.125 -24.703 -3.254 1 98.75 294 LEU A O 1
ATOM 2239 N N . LYS A 1 295 ? 10.516 -24.188 -1.136 1 98.38 295 LYS A N 1
ATOM 2240 C CA . LYS A 1 295 ? 11.766 -24.922 -1.105 1 98.38 295 LYS A CA 1
ATOM 2241 C C . LYS A 1 295 ? 11.531 -26.406 -1.419 1 98.38 295 LYS A C 1
ATOM 2243 O O . LYS A 1 295 ? 12.219 -26.984 -2.266 1 98.38 295 LYS A O 1
ATOM 2248 N N . GLU A 1 296 ? 10.57 -26.969 -0.767 1 98.38 296 GLU A N 1
ATOM 2249 C CA . GLU A 1 296 ? 10.25 -28.375 -0.992 1 98.38 296 GLU A CA 1
ATOM 2250 C C . GLU A 1 296 ? 9.734 -28.609 -2.41 1 98.38 296 GLU A C 1
ATOM 2252 O O . GLU A 1 296 ? 9.992 -29.656 -3.004 1 98.38 296 GLU A O 1
ATOM 2257 N N . THR A 1 297 ? 8.984 -27.625 -2.912 1 98.44 297 THR A N 1
ATOM 2258 C CA . THR A 1 297 ? 8.508 -27.703 -4.289 1 98.44 297 THR A CA 1
ATOM 2259 C C . THR A 1 297 ? 9.68 -27.75 -5.266 1 98.44 297 THR A C 1
ATOM 2261 O O . THR A 1 297 ? 9.711 -28.594 -6.164 1 98.44 297 THR A O 1
ATOM 2264 N N . LEU A 1 298 ? 10.656 -26.906 -5.109 1 97 298 LEU A N 1
ATOM 2265 C CA . LEU A 1 298 ? 11.828 -26.875 -5.973 1 97 298 LEU A CA 1
ATOM 2266 C C . LEU A 1 298 ? 12.609 -28.188 -5.879 1 97 298 LEU A C 1
ATOM 2268 O O . LEU A 1 298 ? 13.086 -28.703 -6.891 1 97 298 LEU A O 1
ATOM 2272 N N . GLU A 1 299 ? 12.711 -28.688 -4.695 1 95.5 299 GLU A N 1
ATOM 2273 C CA . GLU A 1 299 ? 13.398 -29.969 -4.504 1 95.5 299 GLU A CA 1
ATOM 2274 C C . GLU A 1 299 ? 12.68 -31.094 -5.246 1 95.5 299 GLU A C 1
ATOM 2276 O O . GLU A 1 299 ? 13.32 -31.953 -5.84 1 95.5 299 GLU A O 1
ATOM 2281 N N . GLU A 1 300 ? 11.391 -31.094 -5.137 1 96 300 GLU A N 1
ATOM 2282 C CA . GLU A 1 300 ? 10.609 -32.094 -5.855 1 96 300 GLU A CA 1
ATOM 2283 C C . GLU A 1 300 ? 10.805 -31.969 -7.363 1 96 300 GLU A C 1
ATOM 2285 O O . GLU A 1 300 ? 10.953 -32.969 -8.062 1 96 300 GLU A O 1
ATOM 2290 N N . LEU A 1 301 ? 10.789 -30.766 -7.883 1 95.38 301 LEU A N 1
ATOM 2291 C CA . LEU A 1 301 ? 11 -30.531 -9.312 1 95.38 301 LEU A CA 1
ATOM 2292 C C . LEU A 1 301 ? 12.383 -31.031 -9.734 1 95.38 301 LEU A C 1
ATOM 2294 O O . LEU A 1 301 ? 12.531 -31.641 -10.797 1 95.38 301 LEU A O 1
ATOM 2298 N N . GLU A 1 302 ? 13.352 -30.797 -8.93 1 91.69 302 GLU A N 1
ATOM 2299 C CA . GLU A 1 302 ? 14.711 -31.25 -9.211 1 91.69 302 GLU A CA 1
ATOM 2300 C C . GLU A 1 302 ? 14.789 -32.781 -9.273 1 91.69 302 GLU A C 1
ATOM 2302 O O . GLU A 1 302 ? 15.508 -33.344 -10.102 1 91.69 302 GLU A O 1
ATOM 2307 N N . SER A 1 303 ? 14.055 -33.344 -8.414 1 91.5 303 SER A N 1
ATOM 2308 C CA . SER A 1 303 ? 14.047 -34.812 -8.391 1 91.5 303 SER A CA 1
ATOM 2309 C C . SER A 1 303 ? 13.367 -35.375 -9.633 1 91.5 303 SER A C 1
ATOM 2311 O O . SER A 1 303 ? 13.727 -36.469 -10.102 1 91.5 303 SER A O 1
ATOM 2313 N N . MET A 1 304 ? 12.414 -34.656 -10.172 1 88.94 304 MET A N 1
ATOM 2314 C CA . MET A 1 304 ? 11.688 -35.094 -11.359 1 88.94 304 MET A CA 1
ATOM 2315 C C . MET A 1 304 ? 12.531 -34.906 -12.609 1 88.94 304 MET A C 1
ATOM 2317 O O . MET A 1 304 ? 12.312 -35.562 -13.617 1 88.94 304 MET A O 1
ATOM 2321 N N . GLU A 1 305 ? 13.359 -33.938 -12.648 1 83.81 305 GLU A N 1
ATOM 2322 C CA . GLU A 1 305 ? 14.25 -33.688 -13.781 1 83.81 305 GLU A CA 1
ATOM 2323 C C . GLU A 1 305 ? 15.297 -34.812 -13.891 1 83.81 305 GLU A C 1
ATOM 2325 O O . GLU A 1 305 ? 15.758 -35.125 -14.992 1 83.81 305 GLU A O 1
ATOM 2330 N N . LYS A 1 306 ? 15.828 -35.406 -12.867 1 67.19 306 LYS A N 1
ATOM 2331 C CA . LYS A 1 306 ? 16.828 -36.469 -12.844 1 67.19 306 LYS A CA 1
ATOM 2332 C C . LYS A 1 306 ? 16.219 -37.812 -13.289 1 67.19 306 LYS A C 1
ATOM 2334 O O . LYS A 1 306 ? 16.938 -38.688 -13.75 1 67.19 306 LYS A O 1
ATOM 2339 N N . ALA A 1 307 ? 15.016 -37.938 -13.336 1 55.53 307 ALA A N 1
ATOM 2340 C CA . ALA A 1 307 ? 14.414 -39.219 -13.688 1 55.53 307 ALA A CA 1
ATOM 2341 C C . ALA A 1 307 ? 14.133 -39.312 -15.188 1 55.53 307 ALA A C 1
ATOM 2343 O O . ALA A 1 307 ? 13.867 -38.281 -15.836 1 55.53 307 ALA A O 1
ATOM 2344 N N . MET B 1 1 ? -13.18 0.84 15.633 1 54.72 1 MET B N 1
ATOM 2345 C CA . MET B 1 1 ? -11.867 0.89 15.008 1 54.72 1 MET B CA 1
ATOM 2346 C C . MET B 1 1 ? -11.945 1.557 13.633 1 54.72 1 MET B C 1
ATOM 2348 O O . MET B 1 1 ? -13.031 1.837 13.133 1 54.72 1 MET B O 1
ATOM 2352 N N . ALA B 1 2 ? -10.945 2.205 12.984 1 65.56 2 ALA B N 1
ATOM 2353 C CA . ALA B 1 2 ? -11.211 2.85 11.695 1 65.56 2 ALA B CA 1
ATOM 2354 C C . ALA B 1 2 ? -12.336 2.141 10.953 1 65.56 2 ALA B C 1
ATOM 2356 O O . ALA B 1 2 ? -13.07 2.77 10.188 1 65.56 2 ALA B O 1
ATOM 2357 N N . ALA B 1 3 ? -12.578 1.068 11.57 1 64.88 3 ALA B N 1
ATOM 2358 C CA . ALA B 1 3 ? -13.586 0.229 10.93 1 64.88 3 ALA B CA 1
ATOM 2359 C C . ALA B 1 3 ? -14.992 0.704 11.281 1 64.88 3 ALA B C 1
ATOM 2361 O O . ALA B 1 3 ? -15.961 0.353 10.602 1 64.88 3 ALA B O 1
ATOM 2362 N N . SER B 1 4 ? -15.086 1.581 12.281 1 82.38 4 SER B N 1
ATOM 2363 C CA . SER B 1 4 ? -16.406 2.084 12.625 1 82.38 4 SER B CA 1
ATOM 2364 C C . SER B 1 4 ? -16.766 3.322 11.805 1 82.38 4 SER B C 1
ATOM 2366 O O . SER B 1 4 ? -17.891 3.805 11.852 1 82.38 4 SER B O 1
ATOM 2368 N N . LEU B 1 5 ? -15.781 3.809 11.133 1 95.31 5 LEU B N 1
ATOM 2369 C CA . LEU B 1 5 ? -15.977 4.977 10.281 1 95.31 5 LEU B CA 1
ATOM 2370 C C . LEU B 1 5 ? -16.266 4.559 8.844 1 95.31 5 LEU B C 1
ATOM 2372 O O . LEU B 1 5 ? -16.047 3.408 8.469 1 95.31 5 LEU B O 1
ATOM 2376 N N . GLU B 1 6 ? -16.906 5.449 8.156 1 95.88 6 GLU B N 1
ATOM 2377 C CA . GLU B 1 6 ? -17.062 5.27 6.719 1 95.88 6 GLU B CA 1
ATOM 2378 C C . GLU B 1 6 ? -15.898 5.871 5.949 1 95.88 6 GLU B C 1
ATOM 2380 O O . GLU B 1 6 ? -15.664 7.078 6.008 1 95.88 6 GLU B O 1
ATOM 2385 N N . ARG B 1 7 ? -15.234 4.992 5.27 1 97.06 7 ARG B N 1
ATOM 2386 C CA . ARG B 1 7 ? -14.055 5.43 4.527 1 97.06 7 ARG B CA 1
ATOM 2387 C C . ARG B 1 7 ? -14.359 5.559 3.037 1 97.06 7 ARG B C 1
ATOM 2389 O O . ARG B 1 7 ? -14.938 4.645 2.436 1 97.06 7 ARG B O 1
ATOM 2396 N N . THR B 1 8 ? -13.969 6.699 2.447 1 98.19 8 THR B N 1
ATOM 2397 C CA . THR B 1 8 ? -14.109 6.934 1.015 1 98.19 8 THR B CA 1
ATOM 2398 C C . THR B 1 8 ? -12.836 7.527 0.43 1 98.19 8 THR B C 1
ATOM 2400 O O . THR B 1 8 ? -12.219 8.406 1.034 1 98.19 8 THR B O 1
ATOM 2403 N N . GLU B 1 9 ? -12.422 6.965 -0.663 1 98.69 9 GLU B N 1
ATOM 2404 C CA . GLU B 1 9 ? -11.289 7.512 -1.398 1 98.69 9 GLU B CA 1
ATOM 2405 C C . GLU B 1 9 ? -11.75 8.453 -2.508 1 98.69 9 GLU B C 1
ATOM 2407 O O . GLU B 1 9 ? -12.664 8.133 -3.262 1 98.69 9 GLU B O 1
ATOM 2412 N N . TYR B 1 10 ? -11.18 9.648 -2.527 1 98.81 10 TYR B N 1
ATOM 2413 C CA . TYR B 1 10 ? -11.398 10.648 -3.568 1 98.81 10 TYR B CA 1
ATOM 2414 C C . TYR B 1 10 ? -10.109 10.93 -4.332 1 98.81 10 TYR B C 1
ATOM 2416 O O . TYR B 1 10 ? -9.008 10.688 -3.818 1 98.81 10 TYR B O 1
ATOM 2424 N N . PHE B 1 11 ? -10.242 11.398 -5.566 1 98.88 11 PHE B N 1
ATOM 2425 C CA . PHE B 1 11 ? -9.102 11.867 -6.344 1 98.88 11 PHE B CA 1
ATOM 2426 C C . PHE B 1 11 ? -9.188 13.367 -6.594 1 98.88 11 PHE B C 1
ATOM 2428 O O . PHE B 1 11 ? -10.188 13.859 -7.125 1 98.88 11 PHE B O 1
ATOM 2435 N N . TYR B 1 12 ? -8.156 14.055 -6.156 1 98.75 12 TYR B N 1
ATOM 2436 C CA . TYR B 1 12 ? -8.156 15.508 -6.301 1 98.75 12 TYR B CA 1
ATOM 2437 C C . TYR B 1 12 ? -7.48 15.922 -7.598 1 98.75 12 TYR B C 1
ATOM 2439 O O . TYR B 1 12 ? -7.438 17.109 -7.93 1 98.75 12 TYR B O 1
ATOM 2447 N N . GLY B 1 13 ? -6.918 14.992 -8.297 1 98.19 13 GLY B N 1
ATOM 2448 C CA . GLY B 1 13 ? -6.316 15.148 -9.609 1 98.19 13 GLY B CA 1
ATOM 2449 C C . GLY B 1 13 ? -6.457 13.914 -10.484 1 98.19 13 GLY B C 1
ATOM 2450 O O . GLY B 1 13 ? -6.785 12.836 -9.992 1 98.19 13 GLY B O 1
ATOM 2451 N N . SER B 1 14 ? -6.156 14.07 -11.789 1 97.69 14 SER B N 1
ATOM 2452 C CA . SER B 1 14 ? -6.355 12.969 -12.727 1 97.69 14 SER B CA 1
ATOM 2453 C C . SER B 1 14 ? -5.078 12.672 -13.508 1 97.69 14 SER B C 1
ATOM 2455 O O . SER B 1 14 ? -5.102 11.93 -14.492 1 97.69 14 SER B O 1
ATOM 2457 N N . GLU B 1 15 ? -3.998 13.18 -13.086 1 98 15 GLU B N 1
ATOM 2458 C CA . GLU B 1 15 ? -2.74 12.984 -13.805 1 98 15 GLU B CA 1
ATOM 2459 C C . GLU B 1 15 ? -2.002 11.75 -13.305 1 98 15 GLU B C 1
ATOM 2461 O O . GLU B 1 15 ? -1.243 11.125 -14.047 1 98 15 GLU B O 1
ATOM 2466 N N . ASN B 1 16 ? -2.17 11.516 -12.07 1 98.69 16 ASN B N 1
ATOM 2467 C CA . ASN B 1 16 ? -1.434 10.445 -11.406 1 98.69 16 ASN B CA 1
ATOM 2468 C C . ASN B 1 16 ? -2.295 9.734 -10.367 1 98.69 16 ASN B C 1
ATOM 2470 O O . ASN B 1 16 ? -3.076 10.375 -9.656 1 98.69 16 ASN B O 1
ATOM 2474 N N . ALA B 1 17 ? -2.053 8.453 -10.203 1 98.56 17 ALA B N 1
ATOM 2475 C CA . ALA B 1 17 ? -2.879 7.625 -9.328 1 98.56 17 ALA B CA 1
ATOM 2476 C C . ALA B 1 17 ? -2.691 8.008 -7.863 1 98.56 17 ALA B C 1
ATOM 2478 O O . ALA B 1 17 ? -3.512 7.664 -7.012 1 98.56 17 ALA B O 1
ATOM 2479 N N . LEU B 1 18 ? -1.609 8.742 -7.551 1 98.81 18 LEU B N 1
ATOM 2480 C CA . LEU B 1 18 ? -1.317 9.117 -6.168 1 98.81 18 LEU B CA 1
ATOM 2481 C C . LEU B 1 18 ? -1.961 10.453 -5.816 1 98.81 18 LEU B C 1
ATOM 2483 O O . LEU B 1 18 ? -1.842 10.922 -4.684 1 98.81 18 LEU B O 1
ATOM 2487 N N . GLN B 1 19 ? -2.648 11.055 -6.754 1 98.88 19 GLN B N 1
ATOM 2488 C CA . GLN B 1 19 ? -3.371 12.289 -6.457 1 98.88 19 GLN B CA 1
ATOM 2489 C C . GLN B 1 19 ? -4.746 11.992 -5.863 1 98.88 19 GLN B C 1
ATOM 2491 O O . GLN B 1 19 ? -5.766 12.414 -6.41 1 98.88 19 GLN B O 1
ATOM 2496 N N . ASN B 1 20 ? -4.688 11.328 -4.68 1 98.88 20 ASN B N 1
ATOM 2497 C CA . ASN B 1 20 ? -5.922 10.906 -4.023 1 98.88 20 ASN B CA 1
ATOM 2498 C C . ASN B 1 20 ? -5.867 11.141 -2.52 1 98.88 20 ASN B C 1
ATOM 2500 O O . ASN B 1 20 ? -4.812 11.484 -1.978 1 98.88 20 ASN B O 1
ATOM 2504 N N . VAL B 1 21 ? -7.031 11.125 -1.913 1 98.88 21 VAL B N 1
ATOM 2505 C CA . VAL B 1 21 ? -7.207 11.383 -0.488 1 98.88 21 VAL B CA 1
ATOM 2506 C C . VAL B 1 21 ? -8.25 10.43 0.085 1 98.88 21 VAL B C 1
ATOM 2508 O O . VAL B 1 21 ? -9.266 10.148 -0.559 1 98.88 21 VAL B O 1
ATOM 2511 N N . ALA B 1 22 ? -7.906 9.82 1.196 1 98.69 22 ALA B N 1
ATOM 2512 C CA . ALA B 1 22 ? -8.875 9.031 1.95 1 98.69 22 ALA B CA 1
ATOM 2513 C C . ALA B 1 22 ? -9.57 9.883 3.008 1 98.69 22 ALA B C 1
ATOM 2515 O O . ALA B 1 22 ? -8.93 10.688 3.689 1 98.69 22 ALA B O 1
ATOM 2516 N N . VAL B 1 23 ? -10.883 9.727 3.096 1 98.44 23 VAL B N 1
ATOM 2517 C CA . VAL B 1 23 ? -11.68 10.445 4.074 1 98.44 23 VAL B CA 1
ATOM 2518 C C . VAL B 1 23 ? -12.43 9.461 4.965 1 98.44 23 VAL B C 1
ATOM 2520 O O . VAL B 1 23 ? -13.023 8.492 4.469 1 98.44 23 VAL B O 1
ATOM 2523 N N . TRP B 1 24 ? -12.312 9.594 6.242 1 97.94 24 TRP B N 1
ATOM 2524 C CA . TRP B 1 24 ? -13.086 8.844 7.223 1 97.94 24 TRP B CA 1
ATOM 2525 C C . TRP B 1 24 ? -14.125 9.727 7.898 1 97.94 24 TRP B C 1
ATOM 2527 O O . TRP B 1 24 ? -13.781 10.703 8.57 1 97.94 24 TRP B O 1
ATOM 2537 N N . GLU B 1 25 ? -15.359 9.398 7.754 1 96.56 25 GLU B N 1
ATOM 2538 C CA . GLU B 1 25 ? -16.469 10.141 8.352 1 96.56 25 GLU B CA 1
ATOM 2539 C C . GLU B 1 25 ? -17.203 9.289 9.391 1 96.56 25 GLU B C 1
ATOM 2541 O O . GLU B 1 25 ? -17.281 8.07 9.25 1 96.56 25 GLU B O 1
ATOM 2546 N N . PHE B 1 26 ? -17.672 9.992 10.367 1 95.19 26 PHE B N 1
ATOM 2547 C CA . PHE B 1 26 ? -18.578 9.312 11.289 1 95.19 26 PHE B CA 1
ATOM 2548 C C . PHE B 1 26 ? -19.906 9 10.609 1 95.19 26 PHE B C 1
ATOM 2550 O O . PHE B 1 26 ? -20.422 9.805 9.836 1 95.19 26 PHE B O 1
ATOM 2557 N N . PRO B 1 27 ? -20.406 7.75 10.914 1 93.31 2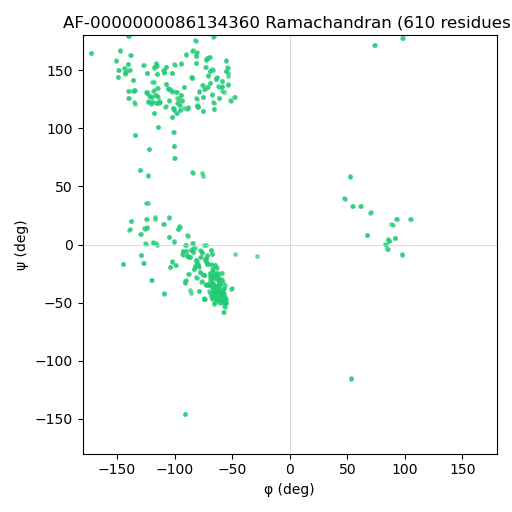7 PRO B N 1
ATOM 2558 C CA . PRO B 1 27 ? -21.75 7.492 10.414 1 93.31 27 PRO B CA 1
ATOM 2559 C C . PRO B 1 27 ? -22.75 8.562 10.836 1 93.31 27 PRO B C 1
ATOM 2561 O O . PRO B 1 27 ? -22.688 9.07 11.961 1 93.31 27 PRO B O 1
ATOM 2564 N N . LYS B 1 28 ? -23.719 8.852 9.945 1 87.62 28 LYS B N 1
ATOM 2565 C CA . LYS B 1 28 ? -24.672 9.945 10.133 1 87.62 28 LYS B CA 1
ATOM 2566 C C . LYS B 1 28 ? -25.422 9.805 11.453 1 87.62 28 LYS B C 1
ATOM 2568 O O . LYS B 1 28 ? -25.703 10.797 12.125 1 87.62 28 LYS B O 1
ATOM 2573 N N . ASP B 1 29 ? -25.656 8.625 11.766 1 88.75 29 ASP B N 1
ATOM 2574 C CA . ASP B 1 29 ? -26.469 8.383 12.953 1 88.75 29 ASP B CA 1
ATOM 2575 C C . ASP B 1 29 ? -25.609 8.453 14.219 1 88.75 29 ASP B C 1
ATOM 2577 O O . ASP B 1 29 ? -26.141 8.414 15.336 1 88.75 29 ASP B O 1
ATOM 2581 N N . GLN B 1 30 ? -24.328 8.648 14.039 1 86.94 30 GLN B N 1
ATOM 2582 C CA . GLN B 1 30 ? -23.438 8.664 15.195 1 86.94 30 GLN B CA 1
ATOM 2583 C C . GLN B 1 30 ? -22.797 10.039 15.367 1 86.94 30 GLN B C 1
ATOM 2585 O O . GLN B 1 30 ? -21.984 10.242 16.281 1 86.94 30 GLN B O 1
ATOM 2590 N N . VAL B 1 31 ? -23.141 10.922 14.523 1 87.25 31 VAL B N 1
ATOM 2591 C CA . VAL B 1 31 ? -22.562 12.258 14.602 1 87.25 31 VAL B CA 1
ATOM 2592 C C . VAL B 1 31 ? -23.203 13.031 15.75 1 87.25 31 VAL B C 1
ATOM 2594 O O . VAL B 1 31 ? -24.422 13.117 15.852 1 87.25 31 VAL B O 1
ATOM 2597 N N . GLU B 1 32 ? -22.312 13.523 16.562 1 86 32 GLU B N 1
ATOM 2598 C CA . GLU B 1 32 ? -22.734 14.359 17.672 1 86 32 GLU B CA 1
ATOM 2599 C C . GLU B 1 32 ? -22.5 15.844 17.375 1 86 32 GLU B C 1
ATOM 2601 O O . GLU B 1 32 ? -21.578 16.188 16.641 1 86 32 GLU B O 1
ATOM 2606 N N . GLU B 1 33 ? -23.375 16.672 17.906 1 83.75 33 GLU B N 1
ATOM 2607 C CA . GLU B 1 33 ? -23.156 18.109 17.797 1 83.75 33 GLU B CA 1
ATOM 2608 C C . GLU B 1 33 ? -22 18.562 18.688 1 83.75 33 GLU B C 1
ATOM 2610 O O . GLU B 1 33 ? -21.766 17.969 19.75 1 83.75 33 GLU B O 1
ATOM 2615 N N . ALA B 1 34 ? -21.344 19.562 18.094 1 83.69 34 ALA B N 1
ATOM 2616 C CA . ALA B 1 34 ? -20.312 20.172 18.938 1 83.69 34 ALA B CA 1
ATOM 2617 C C . ALA B 1 34 ? -20.922 20.844 20.156 1 83.69 34 ALA B C 1
ATOM 2619 O O . ALA B 1 34 ? -22.016 21.391 20.078 1 83.69 34 ALA B O 1
ATOM 2620 N N . PRO B 1 35 ? -20.156 20.703 21.312 1 77.62 35 PRO B N 1
ATOM 2621 C CA . PRO B 1 35 ? -20.641 21.516 22.438 1 77.62 35 PRO B CA 1
ATOM 2622 C C . PRO B 1 35 ? -20.766 23 22.078 1 77.62 35 PRO B C 1
ATOM 2624 O O . PRO B 1 35 ? -20.109 23.469 21.141 1 77.62 35 PRO B O 1
ATOM 2627 N N . LEU B 1 36 ? -21.656 23.641 22.766 1 74.06 36 LEU B N 1
ATOM 2628 C CA . LEU B 1 36 ? -21.906 25.062 22.5 1 74.06 36 LEU B CA 1
ATOM 2629 C C . LEU B 1 36 ? -20.609 25.844 22.531 1 74.06 36 LEU B C 1
ATOM 2631 O O . LEU B 1 36 ? -19.812 25.734 23.469 1 74.06 36 LEU B O 1
ATOM 2635 N N . GLY B 1 37 ? -20.328 26.531 21.469 1 74.19 37 GLY B N 1
ATOM 2636 C CA . GLY B 1 37 ? -19.172 27.406 21.391 1 74.19 37 GLY B CA 1
ATOM 2637 C C . GLY B 1 37 ? -17.906 26.688 20.969 1 74.19 37 GLY B C 1
ATOM 2638 O O . GLY B 1 37 ? -16.828 27.266 20.938 1 74.19 37 GLY B O 1
ATOM 2639 N N . LYS B 1 38 ? -18.125 25.406 20.688 1 80.44 38 LYS B N 1
ATOM 2640 C CA . LYS B 1 38 ? -16.922 24.672 20.312 1 80.44 38 LYS B CA 1
ATOM 2641 C C . LYS B 1 38 ? -16.938 24.328 18.828 1 80.44 38 LYS B C 1
ATOM 2643 O O . LYS B 1 38 ? -17.984 24.281 18.203 1 80.44 38 LYS B O 1
ATOM 2648 N N . THR B 1 39 ? -15.789 24.25 18.312 1 87.19 39 THR B N 1
ATOM 2649 C CA . THR B 1 39 ? -15.578 23.969 16.891 1 87.19 39 THR B CA 1
ATOM 2650 C C . THR B 1 39 ? -15.078 22.547 16.688 1 87.19 39 THR B C 1
ATOM 2652 O O . THR B 1 39 ? -14.25 22.062 17.453 1 87.19 39 THR B O 1
ATOM 2655 N N . LYS B 1 40 ? -15.672 21.875 15.734 1 94.25 40 LYS B N 1
ATOM 2656 C CA . LYS B 1 40 ? -15.125 20.594 15.305 1 94.25 40 LYS B CA 1
ATOM 2657 C C . LYS B 1 40 ? -14.023 20.781 14.266 1 94.25 40 LYS B C 1
ATOM 2659 O O . LYS B 1 40 ? -14.109 21.672 13.414 1 94.25 40 LYS B O 1
ATOM 2664 N N . TYR B 1 41 ? -13.031 19.938 14.367 1 96.81 41 TYR B N 1
ATOM 2665 C CA . TYR B 1 41 ? -11.914 20.062 13.438 1 96.81 41 TYR B CA 1
ATOM 2666 C C . TYR B 1 41 ? -11.766 18.812 12.57 1 96.81 41 TYR B C 1
ATOM 2668 O O . TYR B 1 41 ? -11.969 17.703 13.047 1 96.81 41 TYR B O 1
ATOM 2676 N N . TRP B 1 42 ? -11.461 19.062 11.32 1 98.19 42 TRP B N 1
ATOM 2677 C CA . TRP B 1 42 ? -10.875 17.984 10.531 1 98.19 42 TRP B CA 1
ATOM 2678 C C . TRP B 1 42 ? -9.445 17.703 10.977 1 98.19 42 TRP B C 1
ATOM 2680 O O . TRP B 1 42 ? -8.688 18.625 11.266 1 98.19 42 TRP B O 1
ATOM 2690 N N . LEU B 1 43 ? -9.109 16.422 11.117 1 98.75 43 LEU B N 1
ATOM 2691 C CA . LEU B 1 43 ? -7.719 16.016 11.258 1 98.75 43 LEU B CA 1
ATOM 2692 C C . LEU B 1 43 ? -7.176 15.453 9.953 1 98.75 43 LEU B C 1
ATOM 2694 O O . LEU B 1 43 ? -7.598 14.383 9.508 1 98.75 43 LEU B O 1
ATOM 2698 N N . ILE B 1 44 ? -6.254 16.203 9.281 1 98.94 44 ILE B N 1
ATOM 2699 C CA . ILE B 1 44 ? -5.785 15.859 7.945 1 98.94 44 ILE B CA 1
ATOM 2700 C C . ILE B 1 44 ? -4.301 15.492 7.996 1 98.94 44 ILE B C 1
ATOM 2702 O O . ILE B 1 44 ? -3.484 16.266 8.508 1 98.94 44 ILE B O 1
ATOM 2706 N N . PHE B 1 45 ? -3.977 14.312 7.453 1 98.94 45 PHE B N 1
ATOM 2707 C CA . PHE B 1 45 ? -2.646 13.734 7.59 1 98.94 45 PHE B CA 1
ATOM 2708 C C . PHE B 1 45 ? -1.881 13.82 6.273 1 98.94 45 PHE B C 1
ATOM 2710 O O . PHE B 1 45 ? -2.451 13.609 5.203 1 98.94 45 PHE B O 1
ATOM 2717 N N . LEU B 1 46 ? -0.56 14.18 6.359 1 98.94 46 LEU B N 1
ATOM 2718 C CA . LEU B 1 46 ? 0.419 14.062 5.285 1 98.94 46 LEU B CA 1
ATOM 2719 C C . LEU B 1 46 ? 1.512 13.062 5.648 1 98.94 46 LEU B C 1
ATOM 2721 O O . LEU B 1 46 ? 2.23 13.258 6.633 1 98.94 46 LEU B O 1
ATOM 2725 N N . HIS B 1 47 ? 1.66 12.031 4.812 1 98.81 47 HIS B N 1
ATOM 2726 C CA . HIS B 1 47 ? 2.574 10.945 5.152 1 98.81 47 HIS B CA 1
ATOM 2727 C C . HIS B 1 47 ? 4.016 11.312 4.812 1 98.81 47 HIS B C 1
ATOM 2729 O O . HIS B 1 47 ? 4.258 12.25 4.051 1 98.81 47 HIS B O 1
ATOM 2735 N N . GLY B 1 48 ? 4.906 10.547 5.438 1 98.69 48 GLY B N 1
ATOM 2736 C CA . GLY B 1 48 ? 6.328 10.734 5.199 1 98.69 48 GLY B CA 1
ATOM 2737 C C . GLY B 1 48 ? 6.859 9.875 4.07 1 98.69 48 GLY B C 1
ATOM 2738 O O . GLY B 1 48 ? 6.215 9.734 3.027 1 98.69 48 GLY B O 1
ATOM 2739 N N . GLY B 1 49 ? 8.062 9.469 4.238 1 98.38 49 GLY B N 1
ATOM 2740 C CA . GLY B 1 49 ? 8.664 8.602 3.238 1 98.38 49 GLY B CA 1
ATOM 2741 C C . GLY B 1 49 ? 9.672 9.312 2.359 1 98.38 49 GLY B C 1
ATOM 2742 O O . GLY B 1 49 ? 9.898 8.914 1.215 1 98.38 49 GLY B O 1
ATOM 2743 N N . ALA B 1 50 ? 10.188 10.391 2.854 1 98.62 50 ALA B N 1
ATOM 2744 C CA . ALA B 1 50 ? 11.211 11.148 2.145 1 98.62 50 ALA B CA 1
ATOM 2745 C C . ALA B 1 50 ? 10.75 11.508 0.736 1 98.62 50 ALA B C 1
ATOM 2747 O O . ALA B 1 50 ? 11.539 11.484 -0.211 1 98.62 50 ALA B O 1
ATOM 2748 N N . TRP B 1 51 ? 9.531 11.742 0.542 1 98.75 51 TRP B N 1
ATOM 2749 C CA . TRP B 1 51 ? 8.891 12.195 -0.688 1 98.75 51 TRP B CA 1
ATOM 2750 C C . TRP B 1 51 ? 8.961 11.125 -1.768 1 98.75 51 TRP B C 1
ATOM 2752 O O . TRP B 1 51 ? 8.594 11.367 -2.918 1 98.75 51 TRP B O 1
ATOM 2762 N N . ARG B 1 52 ? 9.43 9.883 -1.413 1 98.69 52 ARG B N 1
ATOM 2763 C CA . ARG B 1 52 ? 9.688 9.008 -2.549 1 98.69 52 ARG B CA 1
ATOM 2764 C C . ARG B 1 52 ? 9.352 7.559 -2.211 1 98.69 52 ARG B C 1
ATOM 2766 O O . ARG B 1 52 ? 9.273 6.707 -3.102 1 98.69 52 ARG B O 1
ATOM 2773 N N . ASP B 1 53 ? 9.211 7.199 -0.942 1 97.88 53 ASP B N 1
ATOM 2774 C CA . ASP B 1 53 ? 8.984 5.809 -0.555 1 97.88 53 ASP B CA 1
ATOM 2775 C C . ASP B 1 53 ? 7.555 5.379 -0.856 1 97.88 53 ASP B C 1
ATOM 2777 O O . ASP B 1 53 ? 6.609 5.887 -0.25 1 97.88 53 ASP B O 1
ATOM 2781 N N . PRO B 1 54 ? 7.383 4.422 -1.779 1 97.19 54 PRO B N 1
ATOM 2782 C CA . PRO B 1 54 ? 6.016 4.047 -2.137 1 97.19 54 PRO B CA 1
ATOM 2783 C C . PRO B 1 54 ? 5.312 3.258 -1.035 1 97.19 54 PRO B C 1
ATOM 2785 O O . PRO B 1 54 ? 4.105 3.016 -1.117 1 97.19 54 PRO B O 1
ATOM 2788 N N . ARG B 1 55 ? 6.023 2.855 -0.026 1 95.25 55 ARG B N 1
ATOM 2789 C CA . ARG B 1 55 ? 5.406 2.154 1.095 1 95.25 55 ARG B CA 1
ATOM 2790 C C . ARG B 1 55 ? 4.691 3.129 2.023 1 95.25 55 ARG B C 1
ATOM 2792 O O . ARG B 1 55 ? 3.836 2.727 2.816 1 95.25 55 ARG B O 1
ATOM 2799 N N . ALA B 1 56 ? 5.102 4.379 1.995 1 97.38 56 ALA B N 1
ATOM 2800 C CA . ALA B 1 56 ? 4.422 5.426 2.754 1 97.38 56 ALA B CA 1
ATOM 2801 C C . ALA B 1 56 ? 3.176 5.914 2.02 1 97.38 56 ALA B C 1
ATOM 2803 O O . ALA B 1 56 ? 3.271 6.434 0.904 1 97.38 56 ALA B O 1
ATOM 2804 N N . THR B 1 57 ? 2.002 5.77 2.639 1 97.62 57 THR B N 1
ATOM 2805 C CA . THR B 1 57 ? 0.733 6.117 2.008 1 97.62 57 THR B CA 1
ATOM 2806 C C . THR B 1 57 ? -0.201 6.797 3.006 1 97.62 57 THR B C 1
ATOM 2808 O O . THR B 1 57 ? 0.111 6.883 4.195 1 97.62 57 THR B O 1
ATOM 2811 N N . PHE B 1 58 ? -1.374 7.148 2.449 1 98.06 58 PHE B N 1
ATOM 2812 C CA . PHE B 1 58 ? -2.385 7.781 3.289 1 98.06 58 PHE B CA 1
ATOM 2813 C C . PHE B 1 58 ? -2.926 6.797 4.32 1 98.06 58 PHE B C 1
ATOM 2815 O O . PHE B 1 58 ? -3.582 7.199 5.281 1 98.06 58 PHE B O 1
ATOM 2822 N N . ASN B 1 59 ? -2.582 5.496 4.25 1 96.44 59 ASN B N 1
ATOM 2823 C CA . ASN B 1 59 ? -3.006 4.516 5.242 1 96.44 59 ASN B CA 1
ATOM 2824 C C . ASN B 1 59 ? -2.279 4.711 6.57 1 96.44 59 ASN B C 1
ATOM 2826 O O . ASN B 1 59 ? -2.715 4.199 7.602 1 96.44 59 ASN B O 1
ATOM 2830 N N . GLU B 1 60 ? -1.221 5.43 6.559 1 97.69 60 GLU B N 1
ATOM 2831 C CA . GLU B 1 60 ? -0.413 5.629 7.758 1 97.69 60 GLU B CA 1
ATOM 2832 C C . GLU B 1 60 ? -1.156 6.473 8.789 1 97.69 60 GLU B C 1
ATOM 2834 O O . GLU B 1 60 ? -0.736 6.562 9.945 1 97.69 60 GLU B O 1
ATOM 2839 N N . ALA B 1 61 ? -2.312 6.961 8.422 1 97.81 61 ALA B N 1
ATOM 2840 C CA . ALA B 1 61 ? -3.145 7.711 9.359 1 97.81 61 ALA B CA 1
ATOM 2841 C C . ALA B 1 61 ? -3.953 6.77 10.25 1 97.81 61 ALA B C 1
ATOM 2843 O O . ALA B 1 61 ? -4.441 7.172 11.305 1 97.81 61 ALA B O 1
ATOM 2844 N N . GLU B 1 62 ? -4.102 5.547 9.859 1 97.06 62 GLU B N 1
ATOM 2845 C CA . GLU B 1 62 ? -5.102 4.652 10.43 1 97.06 62 GLU B CA 1
ATOM 2846 C C . GLU B 1 62 ? -4.762 4.301 11.875 1 97.06 62 GLU B C 1
ATOM 2848 O O . GLU B 1 62 ? -5.633 4.305 12.742 1 97.06 62 GLU B O 1
ATOM 2853 N N . PRO B 1 63 ? -3.48 3.984 12.172 1 97.12 63 PRO B N 1
ATOM 2854 C CA . PRO B 1 63 ? -3.188 3.695 13.578 1 97.12 63 PRO B CA 1
ATOM 2855 C C . PRO B 1 63 ? -3.557 4.848 14.508 1 97.12 63 PRO B C 1
ATOM 2857 O O . PRO B 1 63 ? -4.047 4.617 15.617 1 97.12 63 PRO B O 1
ATOM 2860 N N . THR B 1 64 ? -3.332 6 14.039 1 98.06 64 THR B N 1
ATOM 2861 C CA . THR B 1 64 ? -3.668 7.18 14.828 1 98.06 64 THR B CA 1
ATOM 2862 C C . THR B 1 64 ? -5.18 7.312 14.984 1 98.06 64 THR B C 1
ATOM 2864 O O . THR B 1 64 ? -5.676 7.551 16.094 1 98.06 64 THR B O 1
ATOM 2867 N N . ILE B 1 65 ? -5.918 7.168 13.906 1 98.25 65 ILE B N 1
ATOM 2868 C CA . ILE B 1 65 ? -7.375 7.23 13.938 1 98.25 65 ILE B CA 1
ATOM 2869 C C . ILE B 1 65 ? -7.918 6.184 14.906 1 98.25 65 ILE B C 1
ATOM 2871 O O . ILE B 1 65 ? -8.742 6.496 15.773 1 98.25 65 ILE B O 1
ATOM 2875 N N . ASN B 1 66 ? -7.367 5 14.82 1 97.44 66 ASN B N 1
ATOM 2876 C CA . ASN B 1 66 ? -7.801 3.908 15.688 1 97.44 66 ASN B CA 1
ATOM 2877 C C . ASN B 1 66 ? -7.535 4.219 17.156 1 97.44 66 ASN B C 1
ATOM 2879 O O . ASN B 1 66 ? -8.391 3.982 18.016 1 97.44 66 ASN B O 1
ATOM 2883 N N . ALA B 1 67 ? -6.395 4.754 17.422 1 97.38 67 ALA B N 1
ATOM 2884 C CA . ALA B 1 67 ? -6.023 5.062 18.797 1 97.38 67 ALA B CA 1
ATOM 2885 C C . ALA B 1 67 ? -6.941 6.129 19.391 1 97.38 67 ALA B C 1
ATOM 2887 O O . ALA B 1 67 ? -7.371 6.023 20.531 1 97.38 67 ALA B O 1
ATOM 2888 N N . LEU B 1 68 ? -7.293 7.117 18.625 1 97.75 68 LEU B N 1
ATOM 2889 C CA . LEU B 1 68 ? -8.133 8.227 19.078 1 97.75 68 LEU B CA 1
ATOM 2890 C C . LEU B 1 68 ? -9.547 7.746 19.375 1 97.75 68 LEU B C 1
ATOM 2892 O O . LEU B 1 68 ? -10.227 8.289 20.25 1 97.75 68 LEU B O 1
ATOM 2896 N N . LEU B 1 69 ? -9.961 6.695 18.672 1 96.56 69 LEU B N 1
ATOM 2897 C CA . LEU B 1 69 ? -11.359 6.281 18.75 1 96.56 69 LEU B CA 1
ATOM 2898 C C . LEU B 1 69 ? -11.523 5.109 19.703 1 96.56 69 LEU B C 1
ATOM 2900 O O . LEU B 1 69 ? -12.641 4.816 20.156 1 96.56 69 LEU B O 1
ATOM 2904 N N . ASP B 1 70 ? -10.461 4.398 20.047 1 96.06 70 ASP B N 1
ATOM 2905 C CA . ASP B 1 70 ? -10.516 3.215 20.906 1 96.06 70 ASP B CA 1
ATOM 2906 C C . ASP B 1 70 ? -10.617 3.602 22.375 1 96.06 70 ASP B C 1
ATOM 2908 O O . ASP B 1 70 ? -9.656 4.109 22.953 1 96.06 70 ASP B O 1
ATOM 2912 N N . PRO B 1 71 ? -11.727 3.188 23.031 1 94.75 71 PRO B N 1
ATOM 2913 C CA . PRO B 1 71 ? -11.906 3.574 24.438 1 94.75 71 PRO B CA 1
ATOM 2914 C C . PRO B 1 71 ? -10.844 2.967 25.359 1 94.75 71 PRO B C 1
ATOM 2916 O O . PRO B 1 71 ? -10.633 3.463 26.469 1 94.75 71 PRO B O 1
ATOM 2919 N N . SER B 1 72 ? -10.203 1.986 24.906 1 95.81 72 SER B N 1
ATOM 2920 C CA . SER B 1 72 ? -9.203 1.32 25.75 1 95.81 72 SER B CA 1
ATOM 2921 C C . SER B 1 72 ? -7.832 1.966 25.594 1 95.81 72 SER B C 1
ATOM 2923 O O . SER B 1 72 ? -6.914 1.676 26.359 1 95.81 72 SER B O 1
ATOM 2925 N N . HIS B 1 73 ? -7.707 2.834 24.641 1 96.31 73 HIS B N 1
ATOM 2926 C CA . HIS B 1 73 ? -6.422 3.482 24.406 1 96.31 73 HIS B CA 1
ATOM 2927 C C . HIS B 1 73 ? -6.242 4.695 25.312 1 96.31 73 HIS B C 1
ATOM 2929 O O . HIS B 1 73 ? -7.188 5.457 25.531 1 96.31 73 HIS B O 1
ATOM 2935 N N . PRO B 1 74 ? -5.031 4.941 25.781 1 96 74 PRO B N 1
ATOM 2936 C CA . PRO B 1 74 ? -4.793 6.082 26.656 1 96 74 PRO B CA 1
ATOM 2937 C C . PRO B 1 74 ? -5.043 7.422 25.984 1 96 74 PRO B C 1
ATOM 2939 O O . PRO B 1 74 ? -5.363 8.414 26.641 1 96 74 PRO B O 1
ATOM 2942 N N . ALA B 1 75 ? -4.922 7.469 24.688 1 96.44 75 ALA B N 1
ATOM 2943 C CA . ALA B 1 75 ? -5.098 8.711 23.953 1 96.44 75 ALA B CA 1
ATOM 2944 C C . ALA B 1 75 ? -6.52 8.836 23.406 1 96.44 75 ALA B C 1
ATOM 2946 O O . ALA B 1 75 ? -6.797 9.68 22.562 1 96.44 75 ALA B O 1
ATOM 2947 N N . HIS B 1 76 ? -7.41 8.047 23.922 1 96.88 76 HIS B N 1
ATOM 2948 C CA . HIS B 1 76 ? -8.805 8.078 23.5 1 96.88 76 HIS B CA 1
ATOM 2949 C C . HIS B 1 76 ? -9.422 9.453 23.719 1 96.88 76 HIS B C 1
ATOM 2951 O O . HIS B 1 76 ? -9.203 10.07 24.766 1 96.88 76 HIS B O 1
ATOM 2957 N N . ILE B 1 77 ? -10.156 9.93 22.719 1 95.56 77 ILE B N 1
ATOM 2958 C CA . ILE B 1 77 ? -10.969 11.141 22.859 1 95.56 77 ILE B CA 1
ATOM 2959 C C . ILE B 1 77 ? -12.414 10.758 23.156 1 95.56 77 ILE B C 1
ATOM 2961 O O . ILE B 1 77 ? -13.094 10.164 22.312 1 95.56 77 ILE B O 1
ATOM 2965 N N . PRO B 1 78 ? -12.852 11.094 24.344 1 93.44 78 PRO B N 1
ATOM 2966 C CA . PRO B 1 78 ? -14.273 10.852 24.625 1 93.44 78 PRO B CA 1
ATOM 2967 C C . PRO B 1 78 ? -15.195 11.656 23.703 1 93.44 78 PRO B C 1
ATOM 2969 O O . PRO B 1 78 ? -14.938 12.828 23.438 1 93.44 78 PRO B O 1
ATOM 2972 N N . HIS B 1 79 ? -16.234 11.062 23.188 1 91.69 79 HIS B N 1
ATOM 2973 C CA . HIS B 1 79 ? -17.188 11.664 22.266 1 91.69 79 HIS B CA 1
ATOM 2974 C C . HIS B 1 79 ? -16.484 12.297 21.078 1 91.69 79 HIS B C 1
ATOM 2976 O O . HIS B 1 79 ? -16.688 13.477 20.781 1 91.69 79 HIS B O 1
ATOM 2982 N N . PRO B 1 80 ? -15.742 11.477 20.391 1 94 80 PRO B N 1
ATOM 2983 C CA . PRO B 1 80 ? -14.867 12.016 19.344 1 94 80 PRO B CA 1
ATOM 2984 C C . PRO B 1 80 ? -15.648 12.742 18.234 1 94 80 PRO B C 1
ATOM 2986 O O . PRO B 1 80 ? -15.156 13.727 17.672 1 94 80 PRO B O 1
ATOM 2989 N N . SER B 1 81 ? -16.891 12.328 17.984 1 93.88 81 SER B N 1
ATOM 2990 C CA . SER B 1 81 ? -17.656 12.93 16.906 1 93.88 81 SER B CA 1
ATOM 2991 C C . SER B 1 81 ? -18.125 14.336 17.266 1 93.88 81 SER B C 1
ATOM 2993 O O . SER B 1 81 ? -18.578 15.086 16.406 1 93.88 81 SER B O 1
ATOM 2995 N N . SER B 1 82 ? -18.016 14.711 18.531 1 93.38 82 SER B N 1
ATOM 2996 C CA . SER B 1 82 ? -18.375 16.062 18.938 1 93.38 82 SER B CA 1
ATOM 2997 C C . SER B 1 82 ? -17.188 17.016 18.812 1 93.38 82 SER B C 1
ATOM 2999 O O . SER B 1 82 ? -17.359 18.234 18.875 1 93.38 82 SER B O 1
ATOM 3001 N N . ARG B 1 83 ? -16.031 16.5 18.578 1 93.94 83 ARG B N 1
ATOM 3002 C CA . ARG B 1 83 ? -14.812 17.297 18.547 1 93.94 83 ARG B CA 1
ATOM 3003 C C . ARG B 1 83 ? -14.125 17.203 17.188 1 93.94 83 ARG B C 1
ATOM 3005 O O . ARG B 1 83 ? -13.445 18.141 16.781 1 93.94 83 ARG B O 1
ATOM 3012 N N . ILE B 1 84 ? -14.305 16.078 16.578 1 96.44 84 ILE B N 1
ATOM 3013 C CA . ILE B 1 84 ? -13.68 15.812 15.289 1 96.44 84 ILE B CA 1
ATOM 3014 C C . ILE B 1 84 ? -14.758 15.703 14.211 1 96.44 84 ILE B C 1
ATOM 3016 O O . ILE B 1 84 ? -15.695 14.922 14.336 1 96.44 84 ILE B O 1
ATOM 3020 N N . ALA B 1 85 ? -14.586 16.547 13.203 1 96.38 85 ALA B N 1
ATOM 3021 C CA . ALA B 1 85 ? -15.547 16.516 12.102 1 96.38 85 ALA B CA 1
ATOM 3022 C C . ALA B 1 85 ? -15.336 15.297 11.219 1 96.38 85 ALA B C 1
ATOM 3024 O O . ALA B 1 85 ? -16.297 14.609 10.859 1 96.38 85 ALA B O 1
ATOM 3025 N N . ALA B 1 86 ? -14.125 15 10.836 1 97.19 86 ALA B N 1
ATOM 3026 C CA . ALA B 1 86 ? -13.703 13.891 9.984 1 97.19 86 ALA B CA 1
ATOM 3027 C C . ALA B 1 86 ? -12.18 13.789 9.93 1 97.19 86 ALA B C 1
ATOM 3029 O O . ALA B 1 86 ? -11.469 14.656 10.445 1 97.19 86 ALA B O 1
ATOM 3030 N N . PHE B 1 87 ? -11.742 12.68 9.469 1 98.38 87 PHE B N 1
ATOM 3031 C CA . PHE B 1 87 ? -10.32 12.484 9.203 1 98.38 87 PHE B CA 1
ATOM 3032 C C . PHE B 1 87 ? -10.055 12.438 7.703 1 98.38 87 PHE B C 1
ATOM 3034 O O . PHE B 1 87 ? -10.906 12.008 6.926 1 98.38 87 PHE B O 1
ATOM 3041 N N . ALA B 1 88 ? -8.898 12.891 7.324 1 98.81 88 ALA B N 1
ATOM 3042 C CA . ALA B 1 88 ? -8.445 12.727 5.945 1 98.81 88 ALA B CA 1
ATOM 3043 C C . ALA B 1 88 ? -6.941 12.477 5.887 1 98.81 88 ALA B C 1
ATOM 3045 O O . ALA B 1 88 ? -6.215 12.82 6.824 1 98.81 88 ALA B O 1
ATOM 3046 N N . SER B 1 89 ? -6.531 11.805 4.898 1 98.88 89 SER B N 1
ATOM 3047 C CA . SER B 1 89 ? -5.117 11.539 4.652 1 98.88 89 SER B CA 1
ATOM 3048 C C . SER B 1 89 ? -4.789 11.625 3.166 1 98.88 89 SER B C 1
ATOM 3050 O O . SER B 1 89 ? -5.402 10.938 2.346 1 98.88 89 SER B O 1
ATOM 3052 N N . ILE B 1 90 ? -3.807 12.445 2.805 1 98.94 90 ILE B N 1
ATOM 3053 C CA . ILE B 1 90 ? -3.547 12.805 1.414 1 98.94 90 ILE B CA 1
ATOM 3054 C C . ILE B 1 90 ? -2.305 12.062 0.917 1 98.94 90 ILE B C 1
ATOM 3056 O O . ILE B 1 90 ? -1.25 12.117 1.554 1 98.94 90 ILE B O 1
ATOM 3060 N N . ASN B 1 91 ? -2.504 11.312 -0.185 1 98.88 91 ASN B N 1
ATOM 3061 C CA . ASN B 1 91 ? -1.339 10.906 -0.961 1 98.88 91 ASN B CA 1
ATOM 3062 C C . ASN B 1 91 ? -0.87 12.016 -1.896 1 98.88 91 ASN B C 1
ATOM 3064 O O . ASN B 1 91 ? -1.623 12.945 -2.191 1 98.88 91 ASN B O 1
ATOM 3068 N N . TYR B 1 92 ? 0.351 11.969 -2.244 1 98.88 92 TYR B N 1
ATOM 3069 C CA . TYR B 1 92 ? 0.927 12.906 -3.207 1 98.88 92 TYR B CA 1
ATOM 3070 C C . TYR B 1 92 ? 1.907 12.195 -4.133 1 98.88 92 TYR B C 1
ATOM 3072 O O . TYR B 1 92 ? 2.391 11.102 -3.818 1 98.88 92 TYR B O 1
ATOM 3080 N N . ARG B 1 93 ? 2.117 12.711 -5.297 1 98.75 93 ARG B N 1
ATOM 3081 C CA . ARG B 1 93 ? 3.062 12.109 -6.238 1 98.75 93 ARG B CA 1
ATOM 3082 C C . ARG B 1 93 ? 4.441 11.961 -5.605 1 98.75 93 ARG B C 1
ATOM 3084 O O . ARG B 1 93 ? 4.836 12.773 -4.762 1 98.75 93 ARG B O 1
ATOM 3091 N N . LEU B 1 94 ? 5.191 10.93 -6.035 1 98.88 94 LEU B N 1
ATOM 3092 C CA . LEU B 1 94 ? 6.453 10.586 -5.387 1 98.88 94 LEU B CA 1
ATOM 3093 C C . LEU B 1 94 ? 7.625 10.773 -6.344 1 98.88 94 LEU B C 1
ATOM 3095 O O . LEU B 1 94 ? 7.453 10.695 -7.562 1 98.88 94 LEU B O 1
ATOM 3099 N N . SER B 1 95 ? 8.758 11.023 -5.77 1 98.88 95 SER B N 1
ATOM 3100 C CA . SER B 1 95 ? 10.023 11.078 -6.492 1 98.88 95 SER B CA 1
ATOM 3101 C C . SER B 1 95 ? 10.586 9.688 -6.73 1 98.88 95 SER B C 1
ATOM 3103 O O . SER B 1 95 ? 10.117 8.711 -6.145 1 98.88 95 SER B O 1
ATOM 3105 N N . PRO B 1 96 ? 11.586 9.602 -7.66 1 98.19 96 PRO B N 1
ATOM 3106 C CA . PRO B 1 96 ? 12.203 8.297 -7.914 1 98.19 96 PRO B CA 1
ATOM 3107 C C . PRO B 1 96 ? 12.922 7.738 -6.691 1 98.19 96 PRO B C 1
ATOM 3109 O O . PRO B 1 96 ? 13.516 8.492 -5.918 1 98.19 96 PRO B O 1
ATOM 3112 N N . HIS B 1 97 ? 12.875 6.496 -6.508 1 97.62 97 HIS B N 1
ATOM 3113 C CA . HIS B 1 97 ? 13.523 5.766 -5.418 1 97.62 97 HIS B CA 1
ATOM 3114 C C . HIS B 1 97 ? 14.422 4.656 -5.957 1 97.62 97 HIS B C 1
ATOM 3116 O O . HIS B 1 97 ? 13.984 3.84 -6.77 1 97.62 97 HIS B O 1
ATOM 3122 N N . PRO B 1 98 ? 15.633 4.57 -5.484 1 95.25 98 PRO B N 1
ATOM 3123 C CA . PRO B 1 98 ? 16.578 3.609 -6.055 1 95.25 98 PRO B CA 1
ATOM 3124 C C . PRO B 1 98 ? 16.203 2.16 -5.734 1 95.25 98 PRO B C 1
ATOM 3126 O O . PRO B 1 98 ? 16.656 1.241 -6.43 1 95.25 98 PRO B O 1
ATOM 3129 N N . GLU B 1 99 ? 15.492 1.936 -4.684 1 94.25 99 GLU B N 1
ATOM 3130 C CA . GLU B 1 99 ? 15.109 0.575 -4.312 1 94.25 99 GLU B CA 1
ATOM 3131 C C . GLU B 1 99 ? 13.75 0.202 -4.895 1 94.25 99 GLU B C 1
ATOM 3133 O O . GLU B 1 99 ? 13.312 -0.942 -4.77 1 94.25 99 GLU B O 1
ATOM 3138 N N . TYR B 1 100 ? 13.07 1.116 -5.453 1 96.31 100 TYR B N 1
ATOM 3139 C CA . TYR B 1 100 ? 11.773 0.902 -6.086 1 96.31 100 TYR B CA 1
ATOM 3140 C C . TYR B 1 100 ? 11.742 1.494 -7.488 1 96.31 100 TYR B C 1
ATOM 3142 O O . TYR B 1 100 ? 10.914 2.355 -7.793 1 96.31 100 TYR B O 1
ATOM 3150 N N . VAL B 1 101 ? 12.578 0.902 -8.281 1 97.69 101 VAL B N 1
ATOM 3151 C CA . VAL B 1 101 ? 12.812 1.407 -9.633 1 97.69 101 VAL B CA 1
ATOM 3152 C C . VAL B 1 101 ? 11.633 1.039 -10.531 1 97.69 101 VAL B C 1
ATOM 3154 O O . VAL B 1 101 ? 11.086 -0.063 -10.43 1 97.69 101 VAL B O 1
ATOM 3157 N N . GLN B 1 102 ? 11.188 1.909 -11.344 1 98.38 102 GLN B N 1
ATOM 3158 C CA . GLN B 1 102 ? 10.195 1.665 -12.391 1 98.38 102 GLN B CA 1
ATOM 3159 C C . GLN B 1 102 ? 10.852 1.594 -13.766 1 98.38 102 GLN B C 1
ATOM 3161 O O . GLN B 1 102 ? 11.711 2.412 -14.094 1 98.38 102 GLN B O 1
ATOM 3166 N N . ASP B 1 103 ? 10.453 0.602 -14.477 1 98.38 103 ASP B N 1
ATOM 3167 C CA . ASP B 1 103 ? 10.891 0.575 -15.867 1 98.38 103 ASP B CA 1
ATOM 3168 C C . ASP B 1 103 ? 10.281 1.729 -16.656 1 98.38 103 ASP B C 1
ATOM 3170 O O . ASP B 1 103 ? 9.055 1.852 -16.75 1 98.38 103 ASP B O 1
ATOM 3174 N N . GLU B 1 104 ? 11.078 2.559 -17.25 1 96.5 104 GLU B N 1
ATOM 3175 C CA . GLU B 1 104 ? 10.609 3.77 -17.906 1 96.5 104 GLU B CA 1
ATOM 3176 C C . GLU B 1 104 ? 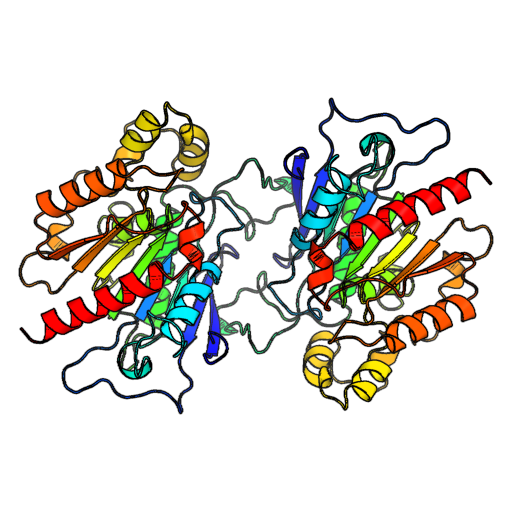9.742 3.434 -19.125 1 96.5 104 GLU B C 1
ATOM 3178 O O . GLU B 1 104 ? 8.734 4.098 -19.375 1 96.5 104 GLU B O 1
ATOM 3183 N N . ALA B 1 105 ? 10.07 2.426 -19.828 1 97.12 105 ALA B N 1
ATOM 3184 C CA . ALA B 1 105 ? 9.422 2.115 -21.094 1 97.12 105 ALA B CA 1
ATOM 3185 C C . ALA B 1 105 ? 7.996 1.617 -20.875 1 97.12 105 ALA B C 1
ATOM 3187 O O . ALA B 1 105 ? 7.098 1.918 -21.672 1 97.12 105 ALA B O 1
ATOM 3188 N N . SER B 1 106 ? 7.785 0.917 -19.797 1 98.25 106 SER B N 1
ATOM 3189 C CA . SER B 1 106 ? 6.492 0.271 -19.625 1 98.25 106 SER B CA 1
ATOM 3190 C C . SER B 1 106 ? 5.609 1.06 -18.656 1 98.25 106 SER B C 1
ATOM 3192 O O . SER B 1 106 ? 4.402 0.825 -18.578 1 98.25 106 SER B O 1
ATOM 3194 N N . THR B 1 107 ? 6.172 1.972 -17.922 1 98.56 107 THR B N 1
ATOM 3195 C CA . THR B 1 107 ? 5.414 2.68 -16.891 1 98.56 107 THR B CA 1
ATOM 3196 C C . THR B 1 107 ? 4.578 3.795 -17.516 1 98.56 107 THR B C 1
ATOM 3198 O O . THR B 1 107 ? 5.117 4.73 -18.109 1 98.56 107 THR B O 1
ATOM 3201 N N . PRO B 1 108 ? 3.254 3.701 -17.359 1 98.62 108 PRO B N 1
ATOM 3202 C CA . PRO B 1 108 ? 2.428 4.789 -17.875 1 98.62 108 PRO B CA 1
ATOM 3203 C C . PRO B 1 108 ? 2.578 6.082 -17.078 1 98.62 108 PRO B C 1
ATOM 3205 O O . PRO B 1 108 ? 2.99 6.051 -15.922 1 98.62 108 PRO B O 1
ATOM 3208 N N . SER B 1 109 ? 2.17 7.191 -17.719 1 98.06 109 SER B N 1
ATOM 3209 C CA . SER B 1 109 ? 2.359 8.508 -17.109 1 98.06 109 SER B CA 1
ATOM 3210 C C . SER B 1 109 ? 1.61 8.617 -15.789 1 98.06 109 SER B C 1
ATOM 3212 O O . SER B 1 109 ? 2.113 9.211 -14.828 1 98.06 109 SER B O 1
ATOM 3214 N N . PHE B 1 110 ? 0.472 7.992 -15.664 1 98.56 110 PHE B N 1
ATOM 3215 C CA . PHE B 1 110 ? -0.37 8.156 -14.484 1 98.56 110 PHE B CA 1
ATOM 3216 C C . PHE B 1 110 ? 0.174 7.34 -13.312 1 98.56 110 PHE B C 1
ATOM 3218 O O . PHE B 1 110 ? -0.322 7.449 -12.195 1 98.56 110 PHE B O 1
ATOM 3225 N N . ALA B 1 111 ? 1.243 6.531 -13.531 1 98.62 111 ALA B N 1
ATOM 3226 C CA . ALA B 1 111 ? 1.803 5.695 -12.477 1 98.62 111 ALA B CA 1
ATOM 3227 C C . ALA B 1 111 ? 3.256 6.07 -12.195 1 98.62 111 ALA B C 1
ATOM 3229 O O . ALA B 1 111 ? 3.887 5.492 -11.305 1 98.62 111 ALA B O 1
ATOM 3230 N N . ARG B 1 112 ? 3.785 7.074 -12.875 1 98.31 112 ARG B N 1
ATOM 3231 C CA . ARG B 1 112 ? 5.203 7.418 -12.805 1 98.31 112 ARG B CA 1
ATOM 3232 C C . ARG B 1 112 ? 5.531 8.102 -11.484 1 98.31 112 ARG B C 1
ATOM 3234 O O . ARG B 1 112 ? 4.781 8.969 -11.023 1 98.31 112 ARG B O 1
ATOM 3241 N N . ARG B 1 113 ? 6.605 7.68 -10.828 1 98.62 113 ARG B N 1
ATOM 3242 C CA . ARG B 1 113 ? 7.168 8.359 -9.664 1 98.62 113 ARG B CA 1
ATOM 3243 C C . ARG B 1 113 ? 8.375 9.203 -10.055 1 98.62 113 ARG B C 1
ATOM 3245 O O . ARG B 1 113 ? 9.516 8.758 -9.93 1 98.62 113 ARG B O 1
ATOM 3252 N N . ALA B 1 114 ? 8.055 10.438 -10.508 1 98.38 114 ALA B N 1
ATOM 3253 C CA . ALA B 1 114 ? 9.07 11.336 -11.039 1 98.38 114 ALA B CA 1
ATOM 3254 C C . ALA B 1 114 ? 8.859 12.766 -10.547 1 98.38 114 ALA B C 1
ATOM 3256 O O . ALA B 1 114 ? 9.359 13.719 -11.148 1 98.38 114 ALA B O 1
ATOM 3257 N N . ALA B 1 115 ? 8.141 12.906 -9.477 1 98.56 115 ALA B N 1
ATOM 3258 C CA . ALA B 1 115 ? 7.812 14.234 -8.961 1 98.56 115 ALA B CA 1
ATOM 3259 C C . ALA B 1 115 ? 9.055 14.93 -8.406 1 98.56 115 ALA B C 1
ATOM 3261 O O . ALA B 1 115 ? 9.961 14.273 -7.895 1 98.56 115 ALA B O 1
ATOM 3262 N N . ARG B 1 116 ? 9.031 16.203 -8.508 1 97.25 116 ARG B N 1
ATOM 3263 C CA . ARG B 1 116 ? 10.016 17.094 -7.887 1 97.25 116 ARG B CA 1
ATOM 3264 C C . ARG B 1 116 ? 9.344 18.328 -7.305 1 97.25 116 ARG B C 1
ATOM 3266 O O . ARG B 1 116 ? 8.289 18.75 -7.781 1 97.25 116 ARG B O 1
ATOM 3273 N N . HIS B 1 117 ? 9.992 18.828 -6.246 1 95.88 117 HIS B N 1
ATOM 3274 C CA . HIS B 1 117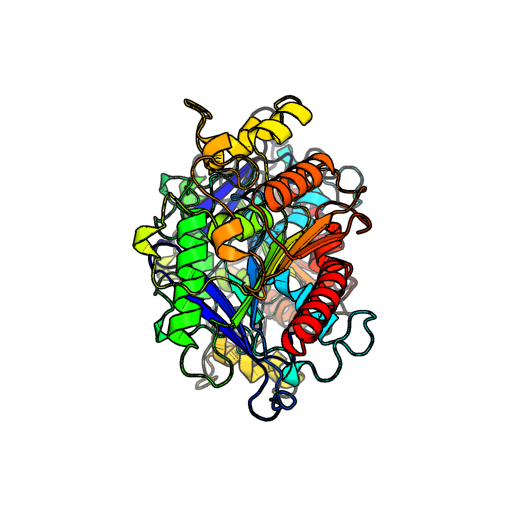 ? 9.5 20.109 -5.742 1 95.88 117 HIS B CA 1
ATOM 3275 C C . HIS B 1 117 ? 9.312 21.109 -6.875 1 95.88 117 HIS B C 1
ATOM 3277 O O . HIS B 1 117 ? 10.203 21.281 -7.715 1 95.88 117 HIS B O 1
ATOM 3283 N N . PRO B 1 118 ? 8.102 21.75 -7.023 1 96.44 118 PRO B N 1
ATOM 3284 C CA . PRO B 1 118 ? 7.105 21.875 -5.957 1 96.44 118 PRO B CA 1
ATOM 3285 C C . PRO B 1 118 ? 5.918 20.938 -6.152 1 96.44 118 PRO B C 1
ATOM 3287 O O . PRO B 1 118 ? 4.828 21.188 -5.633 1 96.44 118 PRO B O 1
ATOM 3290 N N . ASP B 1 119 ? 6.109 19.797 -6.93 1 97.62 119 ASP B N 1
ATOM 3291 C CA . ASP B 1 119 ? 5 18.906 -7.238 1 97.62 119 ASP B CA 1
ATOM 3292 C C . ASP B 1 119 ? 4.355 18.375 -5.961 1 97.62 119 ASP B C 1
ATOM 3294 O O . ASP B 1 119 ? 3.129 18.297 -5.859 1 97.62 119 ASP B O 1
ATOM 3298 N N . HIS B 1 120 ? 5.176 17.953 -4.965 1 98.12 120 HIS B N 1
ATOM 3299 C CA . HIS B 1 120 ? 4.668 17.406 -3.709 1 98.12 120 HIS B CA 1
ATOM 3300 C C . HIS B 1 120 ? 3.801 18.438 -2.98 1 98.12 120 HIS B C 1
ATOM 3302 O O . HIS B 1 120 ? 2.711 18.109 -2.508 1 98.12 120 HIS B O 1
ATOM 3308 N N . LEU B 1 121 ? 4.312 19.641 -2.926 1 97.62 121 LEU B N 1
ATOM 3309 C CA . LEU B 1 121 ? 3.586 20.734 -2.283 1 97.62 121 LEU B CA 1
ATOM 3310 C C . LEU B 1 121 ? 2.279 21.016 -3.014 1 97.62 121 LEU B C 1
ATOM 3312 O O . LEU B 1 121 ? 1.228 21.156 -2.385 1 97.62 121 LEU B O 1
ATOM 3316 N N . VAL B 1 122 ? 2.367 21.094 -4.309 1 97.69 122 VAL B N 1
ATOM 3317 C CA . VAL B 1 122 ? 1.191 21.375 -5.129 1 97.69 122 VAL B CA 1
ATOM 3318 C C . VAL B 1 122 ? 0.141 20.281 -4.902 1 97.69 122 VAL B C 1
ATOM 3320 O O . VAL B 1 122 ? -1.054 20.578 -4.809 1 97.69 122 VAL B O 1
ATOM 3323 N N . ASP B 1 123 ? 0.581 19.062 -4.793 1 98.56 123 ASP B N 1
ATOM 3324 C CA . ASP B 1 123 ? -0.359 17.984 -4.543 1 98.56 123 ASP B CA 1
ATOM 3325 C C . ASP B 1 123 ? -1 18.109 -3.162 1 98.56 123 ASP B C 1
ATOM 3327 O O . ASP B 1 123 ? -2.209 17.922 -3.012 1 98.56 123 ASP B O 1
ATOM 3331 N N . ALA B 1 124 ? -0.202 18.391 -2.131 1 98.5 124 ALA B N 1
ATOM 3332 C CA . ALA B 1 124 ? -0.755 18.625 -0.797 1 98.5 124 ALA B CA 1
ATOM 3333 C C . ALA B 1 124 ? -1.8 19.734 -0.815 1 98.5 124 ALA B C 1
ATOM 3335 O O . ALA B 1 124 ? -2.9 19.562 -0.286 1 98.5 124 ALA B O 1
ATOM 3336 N N . LEU B 1 125 ? -1.463 20.844 -1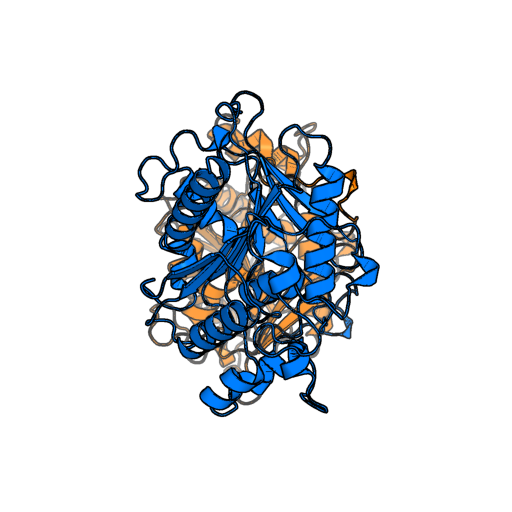.464 1 98.06 125 LEU B N 1
ATOM 3337 C CA . LEU B 1 125 ? -2.361 21.984 -1.558 1 98.06 125 LEU B CA 1
ATOM 3338 C C . LEU B 1 125 ? -3.617 21.625 -2.346 1 98.06 125 LEU B C 1
ATOM 3340 O O . LEU B 1 125 ? -4.723 22.016 -1.969 1 98.06 125 LEU B O 1
ATOM 3344 N N . SER B 1 126 ? -3.441 20.906 -3.43 1 98.31 126 SER B N 1
ATOM 3345 C CA . SER B 1 126 ? -4.582 20.484 -4.242 1 98.31 126 SER B CA 1
ATOM 3346 C C . SER B 1 126 ? -5.516 19.578 -3.453 1 98.31 126 SER B C 1
ATOM 3348 O O . SER B 1 126 ? -6.738 19.672 -3.572 1 98.31 126 SER B O 1
ATOM 3350 N N . GLY B 1 127 ? -4.891 18.656 -2.666 1 98.69 127 GLY B N 1
ATOM 3351 C CA . GLY B 1 127 ? -5.703 17.797 -1.808 1 98.69 127 GLY B CA 1
ATOM 3352 C C . GLY B 1 127 ? -6.508 18.578 -0.784 1 98.69 127 GLY B C 1
ATOM 3353 O O . GLY B 1 127 ? -7.695 18.328 -0.594 1 98.69 127 GLY B O 1
ATOM 3354 N N . LEU B 1 128 ? -5.871 19.516 -0.16 1 98.38 128 LEU B N 1
ATOM 3355 C CA . LEU B 1 128 ? -6.543 20.375 0.813 1 98.38 128 LEU B CA 1
ATOM 3356 C C . LEU B 1 128 ? -7.664 21.172 0.154 1 98.38 128 LEU B C 1
ATOM 3358 O O . LEU B 1 128 ? -8.766 21.266 0.7 1 98.38 128 LEU B O 1
ATOM 3362 N N . ARG B 1 129 ? -7.402 21.75 -0.992 1 97.56 129 ARG B N 1
ATOM 3363 C CA . ARG B 1 129 ? -8.414 22.516 -1.713 1 97.56 129 ARG B CA 1
ATOM 3364 C C . ARG B 1 129 ? -9.609 21.641 -2.08 1 97.56 129 ARG B C 1
ATOM 3366 O O . ARG B 1 129 ? -10.758 22.047 -1.945 1 97.56 129 ARG B O 1
ATOM 3373 N N . PHE B 1 130 ? -9.312 20.5 -2.547 1 98.5 130 PHE B N 1
ATOM 3374 C CA . PHE B 1 130 ? -10.367 19.547 -2.889 1 98.5 130 PHE B CA 1
ATOM 3375 C C . PHE B 1 130 ? -11.273 19.297 -1.689 1 98.5 130 PHE B C 1
ATOM 3377 O O . PHE B 1 130 ? -12.5 19.359 -1.809 1 98.5 130 PHE B O 1
ATOM 3384 N N . LEU B 1 131 ? -10.672 18.984 -0.548 1 98.5 131 LEU B N 1
ATOM 3385 C CA . LEU B 1 131 ? -11.438 18.719 0.667 1 98.5 131 LEU B CA 1
ATOM 3386 C C . LEU B 1 131 ? -12.297 19.922 1.043 1 98.5 131 LEU B C 1
ATOM 3388 O O . LEU B 1 131 ? -13.461 19.766 1.4 1 98.5 131 LEU B O 1
ATOM 3392 N N . GLN B 1 132 ? -11.75 21.109 0.975 1 98.06 132 GLN B N 1
ATOM 3393 C CA . GLN B 1 132 ? -12.461 22.312 1.373 1 98.06 132 GLN B CA 1
ATOM 3394 C C . GLN B 1 132 ? -13.625 22.609 0.424 1 98.06 132 GLN B C 1
ATOM 3396 O O . GLN B 1 132 ? -14.664 23.109 0.847 1 98.06 132 GLN B O 1
ATOM 3401 N N . HIS B 1 133 ? -13.445 22.297 -0.844 1 97.12 133 HIS B N 1
ATOM 3402 C CA . HIS B 1 133 ? -14.539 22.484 -1.799 1 97.12 133 HIS B CA 1
ATOM 3403 C C . HIS B 1 133 ? -15.602 21.406 -1.63 1 97.12 133 HIS B C 1
ATOM 3405 O O . HIS B 1 133 ? -16.797 21.703 -1.554 1 97.12 133 HIS B O 1
ATOM 3411 N N . LYS B 1 134 ? -15.164 20.188 -1.527 1 96.62 134 LYS B N 1
ATOM 3412 C CA . LYS B 1 134 ? -16.078 19.062 -1.472 1 96.62 134 LYS B CA 1
ATOM 3413 C C . LYS B 1 134 ? -16.891 19.062 -0.181 1 96.62 134 LYS B C 1
ATOM 3415 O O . LYS B 1 134 ? -18.078 18.734 -0.187 1 96.62 134 LYS B O 1
ATOM 3420 N N . PHE B 1 135 ? -16.234 19.484 0.921 1 96.38 135 PHE B N 1
ATOM 3421 C CA . PHE B 1 135 ? -16.875 19.391 2.232 1 96.38 135 PHE B CA 1
ATOM 3422 C C . PHE B 1 135 ? -17.062 20.781 2.836 1 96.38 135 PHE B C 1
ATOM 3424 O O . PHE B 1 135 ? -17.109 20.922 4.059 1 96.38 135 PHE B O 1
ATOM 3431 N N . GLY B 1 136 ? -17.109 21.797 2.023 1 92.5 136 GLY B N 1
ATOM 3432 C CA . GLY B 1 136 ? -17.219 23.188 2.463 1 92.5 136 GLY B CA 1
ATOM 3433 C C . GLY B 1 136 ? -18.625 23.547 2.916 1 92.5 136 GLY B C 1
ATOM 3434 O O . GLY B 1 136 ? -18.812 24.453 3.732 1 92.5 136 GLY B O 1
ATOM 3435 N N . GLY B 1 137 ? -19.594 22.906 2.465 1 86.12 137 GLY B N 1
ATOM 3436 C CA . GLY B 1 137 ? -20.984 23.25 2.764 1 86.12 137 GLY B CA 1
ATOM 3437 C C . GLY B 1 137 ? -21.516 22.562 4.012 1 86.12 137 GLY B C 1
ATOM 3438 O O . GLY B 1 137 ? -22.656 22.781 4.406 1 86.12 137 GLY B O 1
ATOM 3439 N N . SER B 1 138 ? -20.641 21.906 4.727 1 82.06 138 SER B N 1
ATOM 3440 C CA . SER B 1 138 ? -21.078 21.172 5.914 1 82.06 138 SER B CA 1
ATOM 3441 C C . SER B 1 138 ? -21.016 22.062 7.156 1 82.06 138 SER B C 1
ATOM 3443 O O . SER B 1 138 ? -20.453 23.156 7.117 1 82.06 138 SER B O 1
ATOM 3445 N N . ALA B 1 139 ? -21.672 21.641 8.195 1 81.62 139 ALA B N 1
ATOM 3446 C CA . ALA B 1 139 ? -21.656 22.328 9.484 1 81.62 139 ALA B CA 1
ATOM 3447 C C . ALA B 1 139 ? -20.25 22.375 10.062 1 81.62 139 ALA B C 1
ATOM 3449 O O . ALA B 1 139 ? -19.922 23.266 10.867 1 81.62 139 ALA B O 1
ATOM 3450 N N . ALA B 1 140 ? -19.516 21.438 9.773 1 86.12 140 ALA B N 1
ATOM 3451 C CA . ALA B 1 140 ? -18.109 21.375 10.156 1 86.12 140 ALA B CA 1
ATOM 3452 C C . ALA B 1 140 ? -17.219 21.234 8.922 1 86.12 140 ALA B C 1
ATOM 3454 O O . ALA B 1 140 ? -16.734 20.141 8.617 1 86.12 140 ALA B O 1
ATOM 3455 N N . PRO B 1 141 ? -16.953 22.406 8.305 1 88.19 141 PRO B N 1
ATOM 3456 C CA . PRO B 1 141 ? -16.297 22.375 7 1 88.19 141 PRO B CA 1
ATOM 3457 C C . PRO B 1 141 ? -14.82 21.984 7.094 1 88.19 141 PRO B C 1
ATOM 3459 O O . PRO B 1 141 ? -14.203 22.156 8.148 1 88.19 141 PRO B O 1
ATOM 3462 N N . ALA B 1 142 ? -14.266 21.516 5.988 1 91.62 142 ALA B N 1
ATOM 3463 C CA . ALA B 1 142 ? -12.875 21.062 5.926 1 91.62 142 ALA B CA 1
ATOM 3464 C C . ALA B 1 142 ? -11.906 22.234 5.969 1 91.62 142 ALA B C 1
ATOM 3466 O O . ALA B 1 142 ? -10.695 22.047 6.023 1 91.62 142 ALA B O 1
ATOM 3467 N N . SER B 1 143 ? -12.445 23.422 6.035 1 93.5 143 SER B N 1
ATOM 3468 C CA . SER B 1 143 ? -11.617 24.609 6.188 1 93.5 143 SER B CA 1
ATOM 3469 C C . SER B 1 143 ? -11.203 24.812 7.641 1 93.5 143 SER B C 1
ATOM 3471 O O . SER B 1 143 ? -10.336 25.641 7.934 1 93.5 143 SER B O 1
ATOM 3473 N N . ARG B 1 144 ? -11.789 24.172 8.531 1 95.31 144 ARG B N 1
ATOM 3474 C CA . ARG B 1 144 ? -11.367 24.109 9.93 1 95.31 144 ARG B CA 1
ATOM 3475 C C . ARG B 1 144 ? -10.633 22.812 10.227 1 95.31 144 ARG B C 1
ATOM 3477 O O . ARG B 1 144 ? -11.266 21.766 10.461 1 95.31 144 ARG B O 1
ATOM 3484 N N . TYR B 1 145 ? -9.305 22.938 10.18 1 98 145 TYR B N 1
ATOM 3485 C CA . TYR B 1 145 ? -8.602 21.656 10.242 1 98 145 TYR B CA 1
ATOM 3486 C C . TYR B 1 145 ? -7.254 21.812 10.938 1 98 145 TYR B C 1
ATOM 3488 O O . TYR B 1 145 ? -6.703 22.906 11.008 1 98 145 TYR B O 1
ATOM 3496 N N . VAL B 1 146 ? -6.898 20.688 11.57 1 98.69 146 VAL B N 1
ATOM 3497 C CA . VAL B 1 146 ? -5.531 20.438 12.031 1 98.69 146 VAL B CA 1
ATOM 3498 C C . VAL B 1 146 ? -4.773 19.625 10.992 1 98.69 146 VAL B C 1
ATOM 3500 O O . VAL B 1 146 ? -5.23 18.547 10.586 1 98.69 146 VAL B O 1
ATOM 3503 N N . LEU B 1 147 ? -3.676 20.203 10.484 1 98.88 147 LEU B N 1
ATOM 3504 C CA . LEU B 1 147 ? -2.811 19.5 9.539 1 98.88 147 LEU B CA 1
ATOM 3505 C C . LEU B 1 147 ? -1.638 18.844 10.266 1 98.88 147 LEU B C 1
ATOM 3507 O O . LEU B 1 147 ? -0.869 19.531 10.953 1 98.88 147 LEU B O 1
ATOM 3511 N N . PHE B 1 148 ? -1.588 17.516 10.219 1 98.88 148 PHE B N 1
ATOM 3512 C CA . PHE B 1 148 ? -0.46 16.859 10.867 1 98.88 148 PHE B CA 1
ATOM 3513 C C . PHE B 1 148 ? 0.293 15.969 9.883 1 98.88 148 PHE B C 1
ATOM 3515 O O . PHE B 1 148 ? -0.281 15.5 8.898 1 98.88 148 PHE B O 1
ATOM 3522 N N . GLY B 1 149 ? 1.555 15.828 10.016 1 98.81 149 GLY B N 1
ATOM 3523 C CA . GLY B 1 149 ? 2.383 15.07 9.094 1 98.81 149 GLY B CA 1
ATOM 3524 C C . GLY B 1 149 ? 3.602 14.453 9.75 1 98.81 149 GLY B C 1
ATOM 3525 O O . GLY B 1 149 ? 4.008 14.875 10.836 1 98.81 149 GLY B O 1
ATOM 3526 N N . HIS B 1 150 ? 4.133 13.461 9.141 1 98.81 150 HIS B N 1
ATOM 3527 C CA . HIS B 1 150 ? 5.297 12.727 9.625 1 98.81 150 HIS B CA 1
ATOM 3528 C C . HIS B 1 150 ? 6.48 12.891 8.68 1 98.81 150 HIS B C 1
ATOM 3530 O O . HIS B 1 150 ? 6.336 12.727 7.461 1 98.81 150 HIS B O 1
ATOM 3536 N N . SER B 1 151 ? 7.691 13.156 9.266 1 98.69 151 SER B N 1
ATOM 3537 C CA . SER B 1 151 ? 8.898 13.203 8.453 1 98.69 151 SER B CA 1
ATOM 3538 C C . SER B 1 151 ? 8.742 14.164 7.277 1 98.69 151 SER B C 1
ATOM 3540 O O . SER B 1 151 ? 8.445 15.344 7.473 1 98.69 151 SER B O 1
ATOM 3542 N N . ALA B 1 152 ? 8.766 13.75 6.012 1 98.81 152 ALA B N 1
ATOM 3543 C CA . ALA B 1 152 ? 8.539 14.578 4.832 1 98.81 152 ALA B CA 1
ATOM 3544 C C . ALA B 1 152 ? 7.156 15.227 4.871 1 98.81 152 ALA B C 1
ATOM 3546 O O . ALA B 1 152 ? 6.973 16.344 4.395 1 98.81 152 ALA B O 1
ATOM 3547 N N . GLY B 1 153 ? 6.203 14.531 5.512 1 98.81 153 GLY B N 1
ATOM 3548 C CA . GLY B 1 153 ? 4.871 15.086 5.672 1 98.81 153 GLY B CA 1
ATOM 3549 C C . GLY B 1 153 ? 4.828 16.266 6.637 1 98.81 153 GLY B C 1
ATOM 3550 O O . GLY B 1 153 ? 4.004 17.156 6.488 1 98.81 153 GLY B O 1
ATOM 3551 N N . GLY B 1 154 ? 5.68 16.172 7.676 1 98.75 154 GLY B N 1
ATOM 3552 C CA . GLY B 1 154 ? 5.836 17.328 8.539 1 98.75 154 GLY B CA 1
ATOM 3553 C C . GLY B 1 154 ? 6.402 18.531 7.809 1 98.75 154 GLY B C 1
ATOM 3554 O O . GLY B 1 154 ? 5.965 19.672 8.039 1 98.75 154 GLY B O 1
ATOM 3555 N N . PHE B 1 155 ? 7.348 18.297 6.918 1 98.5 155 PHE B N 1
ATOM 3556 C CA . PHE B 1 155 ? 7.887 19.312 6.031 1 98.5 155 PHE B CA 1
ATOM 3557 C C . PHE B 1 155 ? 6.777 19.969 5.219 1 98.5 155 PHE B C 1
ATOM 3559 O O . PHE B 1 155 ? 6.621 21.203 5.246 1 98.5 155 PHE B O 1
ATOM 3566 N N . LEU B 1 156 ? 6.004 19.188 4.559 1 98.38 156 LEU B N 1
ATOM 3567 C CA . LEU B 1 156 ? 4.922 19.672 3.707 1 98.38 156 LEU B CA 1
ATOM 3568 C C . LEU B 1 156 ? 3.891 20.438 4.527 1 98.38 156 LEU B C 1
ATOM 3570 O O . LEU B 1 156 ? 3.361 21.453 4.074 1 98.38 156 LEU B O 1
ATOM 3574 N N . GLY B 1 157 ? 3.629 19.922 5.723 1 98.31 157 GLY B N 1
ATOM 3575 C CA . GLY B 1 157 ? 2.668 20.594 6.59 1 98.31 157 GLY B CA 1
ATOM 3576 C C . GLY B 1 157 ? 3.008 22.047 6.867 1 98.31 157 GLY B C 1
ATOM 3577 O O . GLY B 1 157 ? 2.143 22.906 6.781 1 98.31 157 GLY B O 1
ATOM 3578 N N . TYR B 1 158 ? 4.223 22.281 7.168 1 98.06 158 TYR B N 1
ATOM 3579 C CA . TYR B 1 158 ? 4.629 23.656 7.441 1 98.06 158 TYR B CA 1
ATOM 3580 C C . TYR B 1 158 ? 4.883 24.422 6.148 1 98.06 158 TYR B C 1
ATOM 3582 O O . TYR B 1 158 ? 4.664 25.641 6.082 1 98.06 158 TYR B O 1
ATOM 3590 N N . GLN B 1 159 ? 5.27 23.734 5.102 1 96.31 159 GLN B N 1
ATOM 3591 C CA . GLN B 1 159 ? 5.512 24.375 3.811 1 96.31 159 GLN B CA 1
ATOM 3592 C C . GLN B 1 159 ? 4.227 24.969 3.246 1 96.31 159 GLN B C 1
ATOM 3594 O O . GLN B 1 159 ? 4.262 25.984 2.553 1 96.31 159 GLN B O 1
ATOM 3599 N N . VAL B 1 160 ? 3.076 24.406 3.553 1 95.44 160 VAL B N 1
ATOM 3600 C CA . VAL B 1 160 ? 1.779 24.891 3.082 1 95.44 160 VAL B CA 1
ATOM 3601 C C . VAL B 1 160 ? 1.56 26.328 3.543 1 95.44 160 VAL B C 1
ATOM 3603 O O . VAL B 1 160 ? 0.843 27.094 2.893 1 95.44 160 VAL B O 1
ATOM 3606 N N . LEU B 1 161 ? 2.23 26.719 4.641 1 94.81 161 LEU B N 1
ATOM 3607 C CA . LEU B 1 161 ? 2.055 28.047 5.215 1 94.81 161 LEU B CA 1
ATOM 3608 C C . LEU B 1 161 ? 3 29.047 4.562 1 94.81 161 LEU B C 1
ATOM 3610 O O . LEU B 1 161 ? 2.775 30.266 4.637 1 94.81 161 LEU B O 1
ATOM 3614 N N . VAL B 1 162 ? 4.141 28.594 4.012 1 89 162 VAL B N 1
ATOM 3615 C CA . VAL B 1 162 ? 5.148 29.453 3.404 1 89 162 VAL B CA 1
ATOM 3616 C C . VAL B 1 162 ? 5.391 29.031 1.958 1 89 162 VAL B C 1
ATOM 3618 O O . VAL B 1 162 ? 6.527 28.75 1.567 1 89 162 VAL B O 1
ATOM 3621 N N . ARG B 1 163 ? 4.406 29.078 1.195 1 73.25 163 ARG B N 1
ATOM 3622 C CA . ARG B 1 163 ? 4.383 28.484 -0.138 1 73.25 163 ARG B CA 1
ATOM 3623 C C . ARG B 1 163 ? 4.613 29.531 -1.213 1 73.25 163 ARG B C 1
ATOM 3625 O O . ARG B 1 163 ? 3.734 29.797 -2.035 1 73.25 163 ARG B O 1
ATOM 3632 N N . GLU B 1 164 ? 5.766 29.922 -1.319 1 71.25 164 GLU B N 1
ATOM 3633 C CA . GLU B 1 164 ? 6.02 30.953 -2.334 1 71.25 164 GLU B CA 1
ATOM 3634 C C . GLU B 1 164 ? 5.789 30.391 -3.738 1 71.25 164 GLU B C 1
ATOM 3636 O O . GLU B 1 164 ? 5.168 31.062 -4.574 1 71.25 164 GLU B O 1
ATOM 3641 N N . ALA B 1 165 ? 6.105 29.188 -3.885 1 70.75 165 ALA B N 1
ATOM 3642 C CA . ALA B 1 165 ? 6.078 28.562 -5.203 1 70.75 165 ALA B CA 1
ATOM 3643 C C . ALA B 1 165 ? 4.645 28.328 -5.668 1 70.75 165 ALA B C 1
ATOM 3645 O O . ALA B 1 165 ? 4.402 28.094 -6.855 1 70.75 165 ALA B O 1
ATOM 3646 N N . ALA B 1 166 ? 3.652 28.469 -4.723 1 75.19 166 ALA B N 1
ATOM 3647 C CA . ALA B 1 166 ? 2.273 28.125 -5.066 1 75.19 166 ALA B CA 1
ATOM 3648 C C . ALA B 1 166 ? 1.295 29.141 -4.492 1 75.19 166 ALA B C 1
ATOM 3650 O O . ALA B 1 166 ? 0.083 28.922 -4.492 1 75.19 166 ALA B O 1
ATOM 3651 N N . ARG B 1 167 ? 1.751 30.188 -4.066 1 76.88 167 ARG B N 1
ATOM 3652 C CA . ARG B 1 167 ? 0.958 31.141 -3.291 1 76.88 167 ARG B CA 1
ATOM 3653 C C . ARG B 1 167 ? -0.227 31.641 -4.102 1 76.88 167 ARG B C 1
ATOM 3655 O O . ARG B 1 167 ? -1.374 31.562 -3.658 1 76.88 167 ARG B O 1
ATOM 3662 N N . ASP B 1 168 ? 0.001 32.062 -5.254 1 82.5 168 ASP B N 1
ATOM 3663 C CA . ASP B 1 168 ? -1.054 32.688 -6.051 1 82.5 168 ASP B CA 1
ATOM 3664 C C . ASP B 1 168 ? -2.068 31.656 -6.523 1 82.5 168 ASP B C 1
ATOM 3666 O O . ASP B 1 168 ? -3.275 31.906 -6.504 1 82.5 168 ASP B O 1
ATOM 3670 N N . ARG B 1 169 ? -1.573 30.547 -6.785 1 88.56 169 ARG B N 1
ATOM 3671 C CA . ARG B 1 169 ? -2.422 29.469 -7.305 1 88.56 169 ARG B CA 1
ATOM 3672 C C . ARG B 1 169 ? -3.389 28.969 -6.238 1 88.56 169 ARG B C 1
ATOM 3674 O O . ARG B 1 169 ? -4.484 28.5 -6.559 1 88.56 169 ARG B O 1
ATOM 3681 N N . PHE B 1 170 ? -3.008 29.109 -4.992 1 93.94 170 PHE B N 1
ATOM 3682 C CA . PHE B 1 170 ? -3.816 28.531 -3.924 1 93.94 170 PHE B CA 1
ATOM 3683 C C . PHE B 1 170 ? -4.203 29.594 -2.904 1 93.94 170 PHE B C 1
ATOM 3685 O O . PHE B 1 170 ? -4.281 29.312 -1.707 1 93.94 170 PHE B O 1
ATOM 3692 N N . ALA B 1 171 ? -4.457 30.812 -3.357 1 89.38 171 ALA B N 1
ATOM 3693 C CA . ALA B 1 171 ? -4.789 31.938 -2.5 1 89.38 171 ALA B CA 1
ATOM 3694 C C . ALA B 1 171 ? -6.145 31.75 -1.828 1 89.38 171 ALA B C 1
ATOM 3696 O O . ALA B 1 171 ? -6.402 32.312 -0.762 1 89.38 171 ALA B O 1
ATOM 3697 N N . ASP B 1 172 ? -6.984 30.922 -2.354 1 90.94 172 ASP B N 1
ATOM 3698 C CA . ASP B 1 172 ? -8.344 30.719 -1.864 1 90.94 172 ASP B CA 1
ATOM 3699 C C . ASP B 1 172 ? -8.375 29.688 -0.743 1 90.94 172 ASP B C 1
ATOM 3701 O O . ASP B 1 172 ? -9.398 29.5 -0.088 1 90.94 172 ASP B O 1
ATOM 3705 N N . LEU B 1 173 ? -7.25 29.094 -0.456 1 93.94 173 LEU B N 1
ATOM 3706 C CA . LEU B 1 173 ? -7.203 28 0.513 1 93.94 173 LEU B CA 1
ATOM 3707 C C . LEU B 1 173 ? -7.176 28.547 1.938 1 93.94 173 LEU B C 1
ATOM 3709 O O . LEU B 1 173 ? -6.352 29.391 2.268 1 93.94 173 LEU B O 1
ATOM 3713 N N . ALA B 1 174 ? -8.133 28.062 2.727 1 95.25 174 ALA B N 1
ATOM 3714 C CA . ALA B 1 174 ? -8.07 28.375 4.152 1 95.25 174 ALA B CA 1
ATOM 3715 C C . ALA B 1 174 ? -6.875 27.688 4.812 1 95.25 174 ALA B C 1
ATOM 3717 O O . ALA B 1 174 ? -6.637 26.5 4.59 1 95.25 174 ALA B O 1
ATOM 3718 N N . PRO B 1 175 ? -6.109 28.438 5.516 1 95.38 175 PRO B N 1
ATOM 3719 C CA . PRO B 1 175 ? -4.984 27.797 6.215 1 95.38 175 PRO B CA 1
ATOM 3720 C C . PRO B 1 175 ? -5.43 26.953 7.398 1 95.38 175 PRO B C 1
ATOM 3722 O O . PRO B 1 175 ? -6.555 27.094 7.883 1 95.38 175 PRO B O 1
ATOM 3725 N N . PRO B 1 176 ? -4.594 26.047 7.836 1 97.75 176 PRO B N 1
ATOM 3726 C CA . PRO B 1 176 ? -4.941 25.219 9 1 97.75 176 PRO B CA 1
ATOM 3727 C C . PRO B 1 176 ? -5.02 26.031 10.289 1 97.75 176 PRO B C 1
ATOM 3729 O O . PRO B 1 176 ? -4.332 27.047 10.422 1 97.75 176 PRO B O 1
ATOM 3732 N N . THR B 1 177 ? -5.883 25.547 11.203 1 97.5 177 THR B N 1
ATOM 3733 C CA . THR B 1 177 ? -5.918 26.125 12.539 1 97.5 177 THR B CA 1
ATOM 3734 C C . THR B 1 177 ? -4.684 25.719 13.344 1 97.5 177 THR B C 1
ATOM 3736 O O . THR B 1 177 ? -4.176 26.5 14.148 1 97.5 177 THR B O 1
ATOM 3739 N N . ALA B 1 178 ? -4.23 24.516 13.102 1 98.62 178 ALA B N 1
ATOM 3740 C CA . ALA B 1 178 ? -2.996 24.047 13.711 1 98.62 178 ALA B CA 1
ATOM 3741 C C . ALA B 1 178 ? -2.203 23.172 12.727 1 98.62 178 ALA B C 1
ATOM 3743 O O . ALA B 1 178 ? -2.783 22.516 11.867 1 98.62 178 ALA B O 1
ATOM 3744 N N . VAL B 1 179 ? -0.887 23.234 12.859 1 98.81 179 VAL B N 1
ATOM 3745 C CA . VAL B 1 179 ? 0.011 22.328 12.141 1 98.81 179 VAL B CA 1
ATOM 3746 C C . VAL B 1 179 ? 0.842 21.531 13.141 1 98.81 179 VAL B C 1
ATOM 3748 O O . VAL B 1 179 ? 1.428 22.094 14.07 1 98.81 179 VAL B O 1
ATOM 3751 N N . VAL B 1 180 ? 0.81 20.234 12.992 1 98.94 180 VAL B N 1
ATOM 3752 C CA . VAL B 1 180 ? 1.57 19.344 13.859 1 98.94 180 VAL B CA 1
ATOM 3753 C C . VAL B 1 180 ? 2.594 18.562 13.039 1 98.94 180 VAL B C 1
ATOM 3755 O O . VAL B 1 180 ? 2.225 17.719 12.211 1 98.94 180 VAL B O 1
ATOM 3758 N N . GLY B 1 181 ? 3.873 18.812 13.266 1 98.81 181 GLY B N 1
ATOM 3759 C CA . GLY B 1 181 ? 4.934 18.078 12.609 1 98.81 181 GLY B CA 1
ATOM 3760 C C . GLY B 1 181 ? 5.543 17 13.492 1 98.81 181 GLY B C 1
ATOM 3761 O O . GLY B 1 181 ? 6.125 17.312 14.539 1 98.81 181 GLY B O 1
ATOM 3762 N N . PHE B 1 182 ? 5.395 15.75 13.086 1 98.75 182 PHE B N 1
ATOM 3763 C CA . PHE B 1 182 ? 6.004 14.633 13.789 1 98.75 182 PHE B CA 1
ATOM 3764 C C . PHE B 1 182 ? 7.316 14.227 13.125 1 98.75 182 PHE B C 1
ATOM 3766 O O . PHE B 1 182 ? 7.332 13.852 11.945 1 98.75 182 PHE B O 1
ATOM 3773 N N . GLU B 1 183 ? 8.391 14.242 13.875 1 98.44 183 GLU B N 1
ATOM 3774 C CA . GLU B 1 183 ? 9.688 13.844 13.328 1 98.44 183 GLU B CA 1
ATOM 3775 C C . GLU B 1 183 ? 9.945 14.508 11.977 1 98.44 183 GLU B C 1
ATOM 3777 O O . GLU B 1 183 ? 10.414 13.859 11.047 1 98.44 183 GLU B O 1
ATOM 3782 N N . GLY B 1 184 ? 9.578 15.742 11.852 1 98.5 184 GLY B N 1
ATOM 3783 C CA . GLY B 1 184 ? 9.641 16.438 10.578 1 98.5 184 GLY B CA 1
ATOM 3784 C C . GLY B 1 184 ? 11.055 16.797 10.164 1 98.5 184 GLY B C 1
ATOM 3785 O O . GLY B 1 184 ? 11.938 16.938 11.008 1 98.5 184 GLY B O 1
ATOM 3786 N N . ILE B 1 185 ? 11.227 16.891 8.867 1 98.56 185 ILE B N 1
ATOM 3787 C CA . ILE B 1 185 ? 12.391 17.531 8.266 1 98.56 185 ILE B CA 1
ATOM 3788 C C . ILE B 1 185 ? 12.078 19 7.977 1 98.56 185 ILE B C 1
ATOM 3790 O O . ILE B 1 185 ? 11.133 19.312 7.25 1 98.56 185 ILE B O 1
ATOM 3794 N N . TYR B 1 186 ? 12.93 19.938 8.539 1 98.5 186 TYR B N 1
ATOM 3795 C CA . TYR B 1 186 ? 12.547 21.328 8.367 1 98.5 186 TYR B CA 1
ATOM 3796 C C . TYR B 1 186 ? 13.695 22.141 7.781 1 98.5 186 TYR B C 1
ATOM 3798 O O . TYR B 1 186 ? 13.5 23.281 7.336 1 98.5 186 TYR B O 1
ATOM 3806 N N . ASP B 1 187 ? 14.867 21.578 7.832 1 98.38 187 ASP B N 1
ATOM 3807 C CA . ASP B 1 187 ? 16.094 22.188 7.324 1 98.38 187 ASP B CA 1
ATOM 3808 C C . ASP B 1 187 ? 16.906 21.188 6.52 1 98.38 187 ASP B C 1
ATOM 3810 O O . ASP B 1 187 ? 17.812 20.531 7.062 1 98.38 187 ASP B O 1
ATOM 3814 N N . LEU B 1 188 ? 16.688 21.219 5.184 1 98.31 188 LEU B N 1
ATOM 3815 C CA . LEU B 1 188 ? 17.344 20.219 4.328 1 98.31 188 LEU B CA 1
ATOM 3816 C C . LEU B 1 188 ? 18.859 20.359 4.379 1 98.31 188 LEU B C 1
ATOM 3818 O O . LEU B 1 188 ? 19.578 19.375 4.527 1 98.31 188 LEU B O 1
ATOM 3822 N N . VAL B 1 189 ? 19.297 21.594 4.281 1 98.25 189 VAL B N 1
ATOM 3823 C CA . VAL B 1 189 ? 20.734 21.859 4.238 1 98.25 189 VAL B CA 1
ATOM 3824 C C . VAL B 1 189 ? 21.359 21.469 5.574 1 98.25 189 VAL B C 1
ATOM 3826 O O . VAL B 1 189 ? 22.359 20.734 5.605 1 98.25 189 VAL B O 1
ATOM 3829 N N . GLY B 1 190 ? 20.797 21.953 6.652 1 98.38 190 GLY B N 1
ATOM 3830 C CA . GLY B 1 190 ? 21.328 21.641 7.969 1 98.38 190 GLY B CA 1
ATOM 3831 C C . GLY B 1 190 ? 21.312 20.156 8.273 1 98.38 190 GLY B C 1
ATOM 3832 O O . GLY B 1 190 ? 22.297 19.609 8.789 1 98.38 190 GLY B O 1
ATOM 3833 N N . LEU B 1 191 ? 20.219 19.469 7.949 1 98.62 191 LEU B N 1
ATOM 3834 C CA . LEU B 1 191 ? 20.109 18.047 8.211 1 98.62 191 LEU B CA 1
ATOM 3835 C C . LEU B 1 191 ? 21.141 17.266 7.406 1 98.62 191 LEU B C 1
ATOM 3837 O O . LEU B 1 191 ? 21.844 16.391 7.949 1 98.62 191 LEU B O 1
ATOM 3841 N N . ASN B 1 192 ? 21.266 17.547 6.102 1 98.38 192 ASN B N 1
ATOM 3842 C CA . ASN B 1 192 ? 22.25 16.844 5.281 1 98.38 192 ASN B CA 1
ATOM 3843 C C . ASN B 1 192 ? 23.656 17.047 5.816 1 98.38 192 ASN B C 1
ATOM 3845 O O . ASN B 1 192 ? 24.469 16.109 5.805 1 98.38 192 ASN B O 1
ATOM 3849 N N . GLY B 1 193 ? 23.938 18.25 6.211 1 98.06 193 GLY B N 1
ATOM 3850 C CA . GLY B 1 193 ? 25.234 18.516 6.816 1 98.06 193 GLY B CA 1
ATOM 3851 C C . GLY B 1 193 ? 25.5 17.672 8.055 1 98.06 193 GLY B C 1
ATOM 3852 O O . GLY B 1 193 ? 26.562 17.078 8.188 1 98.06 193 GLY B O 1
ATOM 3853 N N . ARG B 1 194 ? 24.531 17.609 8.945 1 98.06 194 ARG B N 1
ATOM 3854 C CA . ARG B 1 194 ? 24.672 16.859 10.188 1 98.06 194 ARG B CA 1
ATOM 3855 C C . ARG B 1 194 ? 24.766 15.359 9.914 1 98.06 194 ARG B C 1
ATOM 3857 O O . ARG B 1 194 ? 25.344 14.609 10.703 1 98.06 194 ARG B O 1
ATOM 3864 N N . MET B 1 195 ? 24.234 14.961 8.773 1 97.81 195 MET B N 1
ATOM 3865 C CA . MET B 1 195 ? 24.312 13.562 8.375 1 97.81 195 MET B CA 1
ATOM 3866 C C . MET B 1 195 ? 25.469 13.312 7.434 1 97.81 195 MET B C 1
ATOM 3868 O O . MET B 1 195 ? 25.516 12.305 6.73 1 97.81 195 MET B O 1
ATOM 3872 N N . GLU B 1 196 ? 26.375 14.266 7.316 1 97.75 196 GLU B N 1
ATOM 3873 C CA . GLU B 1 196 ? 27.625 14.164 6.586 1 97.75 196 GLU B CA 1
ATOM 3874 C C . GLU B 1 196 ? 27.391 13.906 5.102 1 97.75 196 GLU B C 1
ATOM 3876 O O . GLU B 1 196 ? 28.109 13.117 4.477 1 97.75 196 GLU B O 1
ATOM 3881 N N . GLY B 1 197 ? 26.344 14.43 4.586 1 97.44 197 GLY B N 1
ATOM 3882 C CA . GLY B 1 197 ? 26.062 14.359 3.158 1 97.44 197 GLY B CA 1
ATOM 3883 C C . GLY B 1 197 ? 25.359 13.078 2.748 1 97.44 197 GLY B C 1
ATOM 3884 O O . GLY B 1 197 ? 25.078 12.867 1.566 1 97.44 197 GLY B O 1
ATOM 3885 N N . ASN B 1 198 ? 25.016 12.266 3.719 1 97.5 198 ASN B N 1
ATOM 3886 C CA . ASN B 1 198 ? 24.453 10.953 3.41 1 97.5 198 ASN B CA 1
ATOM 3887 C C . ASN B 1 198 ? 23 11.047 2.971 1 97.5 198 ASN B C 1
ATOM 3889 O O . ASN B 1 198 ? 22.422 10.055 2.521 1 97.5 198 ASN B O 1
ATOM 3893 N N . TYR B 1 199 ? 22.391 12.234 3.055 1 98.06 199 TYR B N 1
ATOM 3894 C CA . TYR B 1 199 ? 20.984 12.391 2.676 1 98.06 199 TYR B CA 1
ATOM 3895 C C . TYR B 1 199 ? 20.859 13.094 1.327 1 98.06 199 TYR B C 1
ATOM 3897 O O . TYR B 1 199 ? 19.75 13.383 0.873 1 98.06 199 TYR B O 1
ATOM 3905 N N . THR B 1 200 ? 21.969 13.32 0.661 1 98 200 THR B N 1
ATOM 3906 C CA . THR B 1 200 ? 21.984 13.984 -0.637 1 98 200 THR B CA 1
ATOM 3907 C C . THR B 1 200 ? 21.125 13.227 -1.645 1 98 200 THR B C 1
ATOM 3909 O O . THR B 1 200 ? 20.391 13.836 -2.422 1 98 200 THR B O 1
ATOM 3912 N N . GLY B 1 201 ? 21.156 11.914 -1.595 1 97.38 201 GLY B N 1
ATOM 3913 C CA . GLY B 1 201 ? 20.453 11.078 -2.559 1 97.38 201 GLY B CA 1
ATOM 3914 C C . GLY B 1 201 ? 18.969 11.352 -2.609 1 97.38 201 GLY B C 1
ATOM 3915 O O . GLY B 1 201 ? 18.438 11.719 -3.658 1 97.38 201 GLY B O 1
ATOM 3916 N N . PHE B 1 202 ? 18.234 11.211 -1.479 1 97.31 202 PHE B N 1
ATOM 3917 C CA . PHE B 1 202 ? 16.797 11.383 -1.523 1 97.31 202 PHE B CA 1
ATOM 3918 C C . PHE B 1 202 ? 16.422 12.859 -1.64 1 97.31 202 PHE B C 1
ATOM 3920 O O . PHE B 1 202 ? 15.391 13.203 -2.211 1 97.31 202 PHE B O 1
ATOM 3927 N N . MET B 1 203 ? 17.281 13.781 -1.159 1 98.44 203 MET B N 1
ATOM 3928 C CA . MET B 1 203 ? 17 15.211 -1.28 1 98.44 203 MET B CA 1
ATOM 3929 C C . MET B 1 203 ? 17.109 15.664 -2.734 1 98.44 203 MET B C 1
ATOM 3931 O O . MET B 1 203 ? 16.266 16.422 -3.207 1 98.44 203 MET B O 1
ATOM 3935 N N . GLU B 1 204 ? 18.109 15.148 -3.451 1 98.25 204 GLU B N 1
ATOM 3936 C CA . GLU B 1 204 ? 18.219 15.5 -4.863 1 98.25 204 GLU B CA 1
ATOM 3937 C C . GLU B 1 204 ? 17.094 14.898 -5.684 1 98.25 204 GLU B C 1
ATOM 3939 O O . GLU B 1 204 ? 16.625 15.5 -6.652 1 98.25 204 GLU B O 1
ATOM 3944 N N . ALA B 1 205 ? 16.672 13.734 -5.281 1 98.25 205 ALA B N 1
ATOM 3945 C CA . ALA B 1 205 ? 15.539 13.117 -5.98 1 98.25 205 ALA B CA 1
ATOM 3946 C C . ALA B 1 205 ? 14.273 13.969 -5.836 1 98.25 205 ALA B C 1
ATOM 3948 O O . ALA B 1 205 ? 13.523 14.133 -6.793 1 98.25 205 ALA B O 1
ATOM 3949 N N . ALA B 1 206 ? 14.055 14.555 -4.699 1 98.44 206 ALA B N 1
ATOM 3950 C CA . ALA B 1 206 ? 12.82 15.266 -4.398 1 98.44 206 ALA B CA 1
ATOM 3951 C C . ALA B 1 206 ? 12.938 16.75 -4.773 1 98.44 206 ALA B C 1
ATOM 3953 O O . ALA B 1 206 ? 11.953 17.359 -5.184 1 98.44 206 ALA B O 1
ATOM 3954 N N . PHE B 1 207 ? 14.188 17.328 -4.676 1 97.69 207 PHE B N 1
ATOM 3955 C CA . PHE B 1 207 ? 14.297 18.781 -4.777 1 97.69 207 PHE B CA 1
ATOM 3956 C C . PHE B 1 207 ? 15.281 19.172 -5.867 1 97.69 207 PHE B C 1
ATOM 3958 O O . PHE B 1 207 ? 15.477 20.359 -6.137 1 97.69 207 PHE B O 1
ATOM 3965 N N . GLY B 1 208 ? 15.867 18.219 -6.555 1 97.25 208 GLY B N 1
ATOM 3966 C CA . GLY B 1 208 ? 16.953 18.531 -7.477 1 97.25 208 GLY B CA 1
ATOM 3967 C C . GLY B 1 208 ? 18.25 18.875 -6.777 1 97.25 208 GLY B C 1
ATOM 3968 O O . GLY B 1 208 ? 18.297 18.953 -5.547 1 97.25 208 GLY B O 1
ATOM 3969 N N . PRO B 1 209 ? 19.312 19 -7.555 1 95.81 209 PRO B N 1
ATOM 3970 C CA . PRO B 1 209 ? 20.578 19.422 -6.961 1 95.81 209 PRO B CA 1
ATOM 3971 C C . PRO B 1 209 ? 20.484 20.781 -6.273 1 95.81 209 PRO B C 1
ATOM 3973 O O . PRO B 1 209 ? 19.734 21.656 -6.715 1 95.81 209 PRO B O 1
ATOM 3976 N N . ASP B 1 210 ? 21.188 20.766 -5.148 1 92.69 210 ASP B N 1
ATOM 3977 C CA . ASP B 1 210 ? 21.109 22.031 -4.41 1 92.69 210 ASP B CA 1
ATOM 3978 C C . ASP B 1 210 ? 21.984 23.109 -5.074 1 92.69 210 ASP B C 1
ATOM 3980 O O . ASP B 1 210 ? 22.953 23.578 -4.484 1 92.69 210 ASP B O 1
ATOM 3984 N N . GLU B 1 211 ? 21.688 23.422 -6.246 1 88.06 211 GLU B N 1
ATOM 3985 C CA . GLU B 1 211 ? 22.359 24.516 -6.945 1 88.06 211 GLU B CA 1
ATOM 3986 C C . GLU B 1 211 ? 21.609 25.828 -6.762 1 88.06 211 GLU B C 1
ATOM 3988 O O . GLU B 1 211 ? 20.406 25.906 -7.039 1 88.06 211 GLU B O 1
ATOM 3993 N N . GLY B 1 212 ? 22.219 26.781 -6.152 1 89.88 212 GLY B N 1
ATOM 3994 C CA . GLY B 1 212 ? 21.609 28.094 -6.039 1 89.88 212 GLY B CA 1
ATOM 3995 C C . GLY B 1 212 ? 20.781 28.25 -4.781 1 89.88 212 GLY B C 1
ATOM 3996 O O . GLY B 1 212 ? 19.922 29.125 -4.703 1 89.88 212 GLY B O 1
ATOM 3997 N N . GLY B 1 213 ? 20.781 27.281 -3.895 1 93.56 213 GLY B N 1
ATOM 3998 C CA . GLY B 1 213 ? 20.125 27.438 -2.609 1 93.56 213 GLY B CA 1
ATOM 3999 C C . GLY B 1 213 ? 18.688 26.938 -2.609 1 93.56 213 GLY B C 1
ATOM 4000 O O . GLY B 1 213 ? 17.859 27.422 -1.832 1 93.56 213 GLY B O 1
ATOM 4001 N N . GLY B 1 214 ? 18.375 26.062 -3.547 1 93.75 214 GLY B N 1
ATOM 4002 C CA . GLY B 1 214 ? 17.016 25.578 -3.67 1 93.75 214 GLY B CA 1
ATOM 4003 C C . GLY B 1 214 ? 16.531 24.828 -2.439 1 93.75 214 GLY B C 1
ATOM 4004 O O . GLY B 1 214 ? 15.367 24.922 -2.061 1 93.75 214 GLY B O 1
ATOM 4005 N N . TRP B 1 215 ? 17.438 24.094 -1.796 1 97.06 215 TRP B N 1
ATOM 4006 C CA . TRP B 1 215 ? 17.078 23.344 -0.602 1 97.06 215 TRP B CA 1
ATOM 4007 C C . TRP B 1 215 ? 16.703 24.281 0.539 1 97.06 215 TRP B C 1
ATOM 4009 O O . TRP B 1 215 ? 15.695 24.062 1.217 1 97.06 215 TRP B O 1
ATOM 4019 N N . ALA B 1 216 ? 17.469 25.297 0.694 1 96.25 216 ALA B N 1
ATOM 4020 C CA . ALA B 1 216 ? 17.188 26.281 1.739 1 96.25 216 ALA B CA 1
ATOM 4021 C C . ALA B 1 216 ? 15.867 27 1.461 1 96.25 216 ALA B C 1
ATOM 4023 O O . ALA B 1 216 ? 15.086 27.25 2.379 1 96.25 216 ALA B O 1
ATOM 4024 N N . ARG B 1 217 ? 15.609 27.328 0.226 1 94.31 217 ARG B N 1
ATOM 4025 C CA . ARG B 1 217 ? 14.398 28.047 -0.163 1 94.31 217 ARG B CA 1
ATOM 4026 C C . ARG B 1 217 ? 13.164 27.172 0.048 1 94.31 217 ARG B C 1
ATOM 4028 O O . ARG B 1 217 ? 12.086 27.688 0.365 1 94.31 217 ARG B O 1
ATOM 4035 N N . ALA B 1 218 ? 13.336 25.922 -0.116 1 94.94 218 ALA B N 1
ATOM 4036 C CA . ALA B 1 218 ? 12.195 25.016 0.009 1 94.94 218 ALA B CA 1
ATOM 4037 C C . ALA B 1 218 ? 11.93 24.656 1.47 1 94.94 218 ALA B C 1
ATOM 4039 O O . ALA B 1 218 ? 10.828 24.234 1.82 1 94.94 218 ALA B O 1
ATOM 4040 N N . SER B 1 219 ? 12.93 24.812 2.328 1 97.12 219 SER B N 1
ATOM 4041 C CA . SER B 1 219 ? 12.859 24.344 3.711 1 97.12 219 SER B CA 1
ATOM 4042 C C . SER B 1 219 ? 12.055 25.312 4.574 1 97.12 219 SER B C 1
ATOM 4044 O O . SER B 1 219 ? 12.344 26.516 4.605 1 97.12 219 SER B O 1
ATOM 4046 N N . PRO B 1 220 ? 11.117 24.75 5.371 1 97.5 220 PRO B N 1
ATOM 4047 C CA . PRO B 1 220 ? 10.312 25.625 6.219 1 97.5 220 PRO B CA 1
ATOM 4048 C C . PRO B 1 220 ? 11.156 26.406 7.23 1 97.5 220 PRO B C 1
ATOM 4050 O O . PRO B 1 220 ? 10.883 27.578 7.5 1 97.5 220 PRO B O 1
ATOM 4053 N N . ALA B 1 221 ? 12.211 25.859 7.703 1 97.94 221 ALA B N 1
ATOM 4054 C CA . ALA B 1 221 ? 12.984 26.484 8.773 1 97.94 221 ALA B CA 1
ATOM 4055 C C . ALA B 1 221 ? 13.891 27.578 8.219 1 97.94 221 ALA B C 1
ATOM 4057 O O . ALA B 1 221 ? 14.367 28.438 8.961 1 97.94 221 ALA B O 1
ATOM 4058 N N . THR B 1 222 ? 14.117 27.547 6.883 1 96.62 222 THR B N 1
ATOM 4059 C CA . THR B 1 222 ? 15.164 28.453 6.422 1 96.62 222 THR B CA 1
ATOM 4060 C C . THR B 1 222 ? 14.664 29.312 5.262 1 96.62 222 THR B C 1
ATOM 4062 O O . THR B 1 222 ? 15.367 30.203 4.805 1 96.62 222 THR B O 1
ATOM 4065 N N . THR B 1 223 ? 13.461 28.984 4.75 1 94.44 223 THR B N 1
ATOM 4066 C CA . THR B 1 223 ? 12.969 29.734 3.6 1 94.44 223 THR B CA 1
ATOM 4067 C C . THR B 1 223 ? 12.984 31.234 3.889 1 94.44 223 THR B C 1
ATOM 4069 O O . THR B 1 223 ? 12.664 31.656 5 1 94.44 223 THR B O 1
ATOM 4072 N N . ALA B 1 224 ? 13.43 31.969 2.871 1 89.06 224 ALA B N 1
ATOM 4073 C CA . ALA B 1 224 ? 13.516 33.406 3.027 1 89.06 224 ALA B CA 1
ATOM 4074 C C . ALA B 1 224 ? 12.328 34.094 2.373 1 89.06 224 ALA B C 1
ATOM 4076 O O . ALA B 1 224 ? 11.703 33.562 1.46 1 89.06 224 ALA B O 1
ATOM 4077 N N . GLY B 1 225 ? 11.984 35.25 2.809 1 85.44 225 GLY B N 1
ATOM 4078 C CA . GLY B 1 225 ? 10.984 36.094 2.18 1 85.44 225 GLY B CA 1
ATOM 4079 C C . GLY B 1 225 ? 9.57 35.781 2.605 1 85.44 225 GLY B C 1
ATOM 4080 O O . GLY B 1 225 ? 8.609 36.406 2.164 1 85.44 225 GLY B O 1
ATOM 4081 N N . GLN B 1 226 ? 9.438 34.781 3.379 1 88.25 226 GLN B N 1
ATOM 4082 C CA . GLN B 1 226 ? 8.133 34.406 3.928 1 88.25 226 GLN B CA 1
ATOM 4083 C C . GLN B 1 226 ? 8.188 34.281 5.445 1 88.25 226 GLN B C 1
ATOM 4085 O O . GLN B 1 226 ? 9.266 34.094 6.012 1 88.25 226 GLN B O 1
ATOM 4090 N N . SER B 1 227 ? 6.953 34.5 6.043 1 92.44 227 SER B N 1
ATOM 4091 C CA . SER B 1 227 ? 6.895 34.469 7.504 1 92.44 227 SER B CA 1
ATOM 4092 C C . SER B 1 227 ? 5.684 33.688 7.988 1 92.44 227 SER B C 1
ATOM 4094 O O . SER B 1 227 ? 4.594 33.812 7.418 1 92.44 227 SER B O 1
ATOM 4096 N N . PHE B 1 228 ? 5.918 32.938 9.078 1 96.56 228 PHE B N 1
ATOM 4097 C CA . PHE B 1 228 ? 4.824 32.219 9.742 1 96.56 228 PHE B CA 1
ATOM 4098 C C . PHE B 1 228 ? 4.008 33.188 10.594 1 96.56 228 PHE B C 1
ATOM 4100 O O . PHE B 1 228 ? 2.902 32.875 11.031 1 96.56 228 PHE B O 1
ATOM 4107 N N . GLY B 1 229 ? 4.477 34.344 10.781 1 93.88 229 GLY B N 1
ATOM 4108 C CA . GLY B 1 229 ? 3.822 35.312 11.617 1 93.88 229 GLY B CA 1
ATOM 4109 C C . GLY B 1 229 ? 2.477 35.781 11.07 1 93.88 229 GLY B C 1
ATOM 4110 O O . GLY B 1 229 ? 1.563 36.062 11.836 1 93.88 229 GLY B O 1
ATOM 4111 N N . ALA B 1 230 ? 2.371 35.875 9.773 1 90.12 230 ALA B N 1
ATOM 4112 C CA . ALA B 1 230 ? 1.098 36.25 9.164 1 90.12 230 ALA B CA 1
ATOM 4113 C C . ALA B 1 230 ? 0.01 35.219 9.5 1 90.12 230 ALA B C 1
ATOM 4115 O O . ALA B 1 230 ? -1.16 35.594 9.648 1 90.12 230 ALA B O 1
ATOM 4116 N N . TRP B 1 231 ? 0.398 33.969 9.688 1 94 231 TRP B N 1
ATOM 4117 C CA . TRP B 1 231 ? -0.518 32.875 10.023 1 94 231 TRP B CA 1
ATOM 4118 C C . TRP B 1 231 ? -0.738 32.812 11.531 1 94 231 TRP B C 1
ATOM 4120 O O . TRP B 1 231 ? -1.878 32.719 11.992 1 94 231 TRP B O 1
ATOM 4130 N N . GLY B 1 232 ? 0.202 32.969 12.289 1 94.19 232 GLY B N 1
ATOM 4131 C CA . GLY B 1 232 ? 0.141 32.562 13.68 1 94.19 232 GLY B CA 1
ATOM 4132 C C . GLY B 1 232 ? 0.436 33.719 14.641 1 94.19 232 GLY B C 1
ATOM 4133 O O . GLY B 1 232 ? 0.902 33.469 15.766 1 94.19 232 GLY B O 1
ATOM 4134 N N . GLY B 1 233 ? 0.276 34.875 14.219 1 90.19 233 GLY B N 1
ATOM 4135 C CA . GLY B 1 233 ? 0.55 36 15.109 1 90.19 233 GLY B CA 1
ATOM 4136 C C . GLY B 1 233 ? -0.413 36.062 16.281 1 90.19 233 GLY B C 1
ATOM 4137 O O . GLY B 1 233 ? -1.32 35.25 16.406 1 90.19 233 GLY B O 1
ATOM 4138 N N . ALA B 1 234 ? -0.127 37.062 17.062 1 85.88 234 ALA B N 1
ATOM 4139 C CA . ALA B 1 234 ? -0.94 37.281 18.266 1 85.88 234 ALA B CA 1
ATOM 4140 C C . ALA B 1 234 ? -2.412 37.438 17.906 1 85.88 234 ALA B C 1
ATOM 4142 O O . ALA B 1 234 ? -2.746 38.188 16.969 1 85.88 234 ALA B O 1
ATOM 4143 N N . GLY B 1 235 ? -3.199 36.688 18.641 1 85.56 235 GLY B N 1
ATOM 4144 C CA . GLY B 1 235 ? -4.637 36.844 18.484 1 85.56 235 GLY B CA 1
ATOM 4145 C C . GLY B 1 235 ? -5.191 36.062 17.312 1 85.56 235 GLY B C 1
ATOM 4146 O O . GLY B 1 235 ? -6.406 36 17.109 1 85.56 235 GLY B O 1
ATOM 4147 N N . ALA B 1 236 ? -4.383 35.344 16.578 1 87.12 236 ALA B N 1
ATOM 4148 C CA . ALA B 1 236 ? -4.828 34.625 15.383 1 87.12 236 ALA B CA 1
ATOM 4149 C C . ALA B 1 236 ? -5.539 33.344 15.734 1 87.12 236 ALA B C 1
ATOM 4151 O O . ALA B 1 236 ? -6.246 32.75 14.898 1 87.12 236 ALA B O 1
ATOM 4152 N N . GLY B 1 237 ? -5.328 32.844 16.938 1 91.88 237 GLY B N 1
ATOM 4153 C CA . GLY B 1 237 ? -5.949 31.609 17.344 1 91.88 237 GLY B CA 1
ATOM 4154 C C . GLY B 1 237 ? -5.379 30.391 16.625 1 91.88 237 GLY B C 1
ATOM 4155 O O . GLY B 1 237 ? -6.102 29.438 16.344 1 91.88 237 GLY B O 1
ATOM 4156 N N . ARG B 1 238 ? -4.125 30.516 16.234 1 96.88 238 ARG B N 1
ATOM 4157 C CA . ARG B 1 238 ? -3.422 29.453 15.516 1 96.88 238 ARG B CA 1
ATOM 4158 C C . ARG B 1 238 ? -2.387 28.781 16.422 1 96.88 238 ARG B C 1
ATOM 4160 O O . ARG B 1 238 ? -1.903 29.391 17.375 1 96.88 238 ARG B O 1
ATOM 4167 N N . LEU B 1 239 ? -2.094 27.5 16.125 1 98.38 239 LEU B N 1
ATOM 4168 C CA . LEU B 1 239 ? -1.189 26.734 16.969 1 98.38 239 LEU B CA 1
ATOM 4169 C C . LEU B 1 239 ? -0.191 25.953 16.125 1 98.38 239 LEU B C 1
ATOM 4171 O O . LEU B 1 239 ? -0.584 25.188 15.25 1 98.38 239 LEU B O 1
ATOM 4175 N N . ALA B 1 240 ? 1.108 26.188 16.344 1 98.81 240 ALA B N 1
ATOM 4176 C CA . ALA B 1 240 ? 2.178 25.391 15.75 1 98.81 240 ALA B CA 1
ATOM 4177 C C . ALA B 1 240 ? 2.684 24.344 16.734 1 98.81 240 ALA B C 1
ATOM 4179 O O . ALA B 1 240 ? 3.035 24.672 17.875 1 98.81 240 ALA B O 1
ATOM 4180 N N . VAL B 1 241 ? 2.691 23.078 16.297 1 98.94 241 VAL B N 1
ATOM 4181 C CA . VAL B 1 241 ? 3.111 22 17.172 1 98.94 241 VAL B CA 1
ATOM 4182 C C . VAL B 1 241 ? 4.25 21.219 16.516 1 98.94 241 VAL B C 1
ATOM 4184 O O . VAL B 1 241 ? 4.188 20.891 15.328 1 98.94 241 VAL B O 1
ATOM 4187 N N . LEU B 1 242 ? 5.316 21 17.25 1 98.88 242 LEU B N 1
ATOM 4188 C CA . LEU B 1 242 ? 6.426 20.125 16.875 1 98.88 242 LEU B CA 1
ATOM 4189 C C . LEU B 1 242 ? 6.566 18.969 17.875 1 98.88 242 LEU B C 1
ATOM 4191 O O . LEU B 1 242 ? 6.469 19.172 19.078 1 98.88 242 LEU B O 1
ATOM 4195 N N . ALA B 1 243 ? 6.703 17.766 17.375 1 98.88 243 ALA B N 1
ATOM 4196 C CA . ALA B 1 243 ? 6.852 16.594 18.234 1 98.88 243 ALA B CA 1
ATOM 4197 C C . ALA B 1 243 ? 7.953 15.68 17.719 1 98.88 243 ALA B C 1
ATOM 4199 O O . ALA B 1 243 ? 7.992 15.352 16.531 1 98.88 243 ALA B O 1
ATOM 4200 N N . HIS B 1 244 ? 8.805 15.281 18.594 1 98.69 244 HIS B N 1
ATOM 4201 C CA . HIS B 1 244 ? 10.008 14.586 18.172 1 98.69 244 HIS B CA 1
ATOM 4202 C C . HIS B 1 244 ? 10.469 13.586 19.219 1 98.69 244 HIS B C 1
ATOM 4204 O O . HIS B 1 244 ? 10.312 13.828 20.422 1 98.69 244 HIS B O 1
ATOM 4210 N N . SER B 1 245 ? 10.977 12.492 18.75 1 98.25 245 SER B N 1
ATOM 4211 C CA . SER B 1 245 ? 11.57 11.477 19.609 1 98.25 245 SER B CA 1
ATOM 4212 C C . SER B 1 245 ? 13.086 11.602 19.656 1 98.25 245 SER B C 1
ATOM 4214 O O . SER B 1 245 ? 13.742 11.648 18.609 1 98.25 245 SER B O 1
ATOM 4216 N N . PRO B 1 246 ? 13.656 11.586 20.859 1 97.31 246 PRO B N 1
ATOM 4217 C CA . PRO B 1 246 ? 15.117 11.492 20.906 1 97.31 246 PRO B CA 1
ATOM 4218 C C . PRO B 1 246 ? 15.641 10.188 20.328 1 97.31 246 PRO B C 1
ATOM 4220 O O . PRO B 1 246 ? 16.828 10.086 20.016 1 97.31 246 PRO B O 1
ATOM 4223 N N . GLY B 1 247 ? 14.812 9.203 20.234 1 97.12 247 GLY B N 1
ATOM 4224 C CA . GLY B 1 247 ? 15.211 7.91 19.703 1 97.12 247 GLY B CA 1
ATOM 4225 C C . GLY B 1 247 ? 15.148 7.844 18.188 1 97.12 247 GLY B C 1
ATOM 4226 O O . GLY B 1 247 ? 15.43 6.797 17.594 1 97.12 247 GLY B O 1
ATOM 4227 N N . ASP B 1 248 ? 14.781 8.953 17.547 1 97.94 248 ASP B N 1
ATOM 4228 C CA . ASP B 1 248 ? 14.734 9.008 16.078 1 97.94 248 ASP B CA 1
ATOM 4229 C C . ASP B 1 248 ? 16.141 8.867 15.484 1 97.94 248 ASP B C 1
ATOM 4231 O O . ASP B 1 248 ? 16.969 9.758 15.656 1 97.94 248 ASP B O 1
ATOM 4235 N N . GLU B 1 249 ? 16.344 7.836 14.758 1 97.62 249 GLU B N 1
ATOM 4236 C CA . GLU B 1 249 ? 17.672 7.547 14.227 1 97.62 249 GLU B CA 1
ATOM 4237 C C . GLU B 1 249 ? 17.875 8.203 12.867 1 97.62 249 GLU B C 1
ATOM 4239 O O . GLU B 1 249 ? 19 8.211 12.344 1 97.62 249 GLU B O 1
ATOM 4244 N N . LEU B 1 250 ? 16.859 8.82 12.305 1 98.06 250 LEU B N 1
ATOM 4245 C CA . LEU B 1 250 ? 16.969 9.344 10.945 1 98.06 250 LEU B CA 1
ATOM 4246 C C . LEU B 1 250 ? 17.016 10.867 10.961 1 98.06 250 LEU B C 1
ATOM 4248 O O . LEU B 1 250 ? 17.672 11.484 10.117 1 98.06 250 LEU B O 1
ATOM 4252 N N . VAL B 1 251 ? 16.188 11.492 11.773 1 98.56 251 VAL B N 1
ATOM 4253 C CA . VAL B 1 251 ? 16.156 12.945 11.914 1 98.56 251 VAL B CA 1
ATOM 4254 C C . VAL B 1 251 ? 16.484 13.336 13.352 1 98.56 251 VAL B C 1
ATOM 4256 O O . VAL B 1 251 ? 15.781 12.953 14.281 1 98.56 251 VAL B O 1
ATOM 4259 N N . ASP B 1 252 ? 17.469 14.117 13.484 1 98 252 ASP B N 1
ATOM 4260 C CA . ASP B 1 252 ? 17.922 14.445 14.836 1 98 252 ASP B CA 1
ATOM 4261 C C . ASP B 1 252 ? 17.094 15.594 15.422 1 98 252 ASP B C 1
ATOM 4263 O O . ASP B 1 252 ? 16.344 16.25 14.703 1 98 252 ASP B O 1
ATOM 4267 N N . MET B 1 253 ? 17.219 15.812 16.719 1 98.19 253 MET B N 1
ATOM 4268 C CA . MET B 1 253 ? 16.469 16.812 17.453 1 98.19 253 MET B CA 1
ATOM 4269 C C . MET B 1 253 ? 16.797 18.219 16.953 1 98.19 253 MET B C 1
ATOM 4271 O O . MET B 1 253 ? 15.969 19.141 17.062 1 98.19 253 MET B O 1
ATOM 4275 N N . ALA B 1 254 ? 17.938 18.375 16.391 1 98.25 254 ALA B N 1
ATOM 4276 C CA . ALA B 1 254 ? 18.375 19.688 15.922 1 98.25 254 ALA B CA 1
ATOM 4277 C C . ALA B 1 254 ? 17.438 20.234 14.852 1 98.25 254 ALA B C 1
ATOM 4279 O O . ALA B 1 254 ? 17.25 21.453 14.742 1 98.25 254 ALA B O 1
ATOM 4280 N N . ASP B 1 255 ? 16.859 19.375 14.086 1 98.06 255 ASP B N 1
ATOM 4281 C CA . ASP B 1 255 ? 15.891 19.828 13.086 1 98.06 255 ASP B CA 1
ATOM 4282 C C . ASP B 1 255 ? 14.641 20.406 13.742 1 98.06 255 ASP B C 1
ATOM 4284 O O . ASP B 1 255 ? 14.117 21.422 13.297 1 98.06 255 ASP B O 1
ATOM 4288 N N . CYS B 1 256 ? 14.156 19.734 14.727 1 98.56 256 CYS B N 1
ATOM 4289 C CA . CYS B 1 256 ? 13.039 20.234 15.523 1 98.56 256 CYS B CA 1
ATOM 4290 C C . CYS B 1 256 ? 13.375 21.594 16.141 1 98.56 256 CYS B C 1
ATOM 4292 O O . CYS B 1 256 ? 12.57 22.516 16.094 1 98.56 256 CYS B O 1
ATOM 4294 N N . ASP B 1 257 ? 14.617 21.688 16.656 1 98.69 257 ASP B N 1
ATOM 4295 C CA . ASP B 1 257 ? 15.062 22.922 17.266 1 98.69 257 ASP B CA 1
ATOM 4296 C C . ASP B 1 257 ? 15.109 24.062 16.25 1 98.69 257 ASP B C 1
ATOM 4298 O O . ASP B 1 257 ? 14.734 25.203 16.562 1 98.69 257 ASP B O 1
ATOM 4302 N N . ALA B 1 258 ? 15.547 23.734 15.117 1 98.56 258 ALA B N 1
ATOM 4303 C CA . ALA B 1 258 ? 15.633 24.734 14.062 1 98.56 258 ALA B CA 1
ATOM 4304 C C . ALA B 1 258 ? 14.25 25.266 13.695 1 98.56 258 ALA B C 1
ATOM 4306 O O . ALA B 1 258 ? 14.078 26.484 13.5 1 98.56 258 ALA B O 1
ATOM 4307 N N . MET B 1 259 ? 13.297 24.391 13.602 1 98.75 259 MET B N 1
ATOM 4308 C CA . MET B 1 259 ? 11.938 24.812 13.258 1 98.75 259 MET B CA 1
ATOM 4309 C C . MET B 1 259 ? 11.328 25.656 14.375 1 98.75 259 MET B C 1
ATOM 4311 O O . MET B 1 259 ? 10.656 26.656 14.117 1 98.75 259 MET B O 1
ATOM 4315 N N . GLU B 1 260 ? 11.539 25.203 15.586 1 98.88 260 GLU B N 1
ATOM 4316 C CA . GLU B 1 260 ? 11.055 25.984 16.719 1 98.88 260 GLU B CA 1
ATOM 4317 C C . GLU B 1 260 ? 11.617 27.406 16.703 1 98.88 260 GLU B C 1
ATOM 4319 O O . GLU B 1 260 ? 10.875 28.375 16.891 1 98.88 260 GLU B O 1
ATOM 4324 N N . ALA B 1 261 ? 12.914 27.484 16.516 1 98.62 261 ALA B N 1
ATOM 4325 C CA . ALA B 1 261 ? 13.578 28.797 16.484 1 98.62 261 ALA B CA 1
ATOM 4326 C C . ALA B 1 261 ? 12.984 29.672 15.383 1 98.62 261 ALA B C 1
ATOM 4328 O O . ALA B 1 261 ? 12.758 30.859 15.594 1 98.62 261 ALA B O 1
ATOM 4329 N N . ARG B 1 262 ? 12.734 29.078 14.25 1 98.44 262 ARG B N 1
ATOM 4330 C CA . ARG B 1 262 ? 12.164 29.797 13.117 1 98.44 262 ARG B CA 1
ATOM 4331 C C . ARG B 1 262 ? 10.766 30.328 13.453 1 98.44 262 ARG B C 1
ATOM 4333 O O . ARG B 1 262 ? 10.453 31.484 13.195 1 98.44 262 ARG B O 1
ATOM 4340 N N . LEU B 1 263 ? 9.922 29.484 14.023 1 98.56 263 LEU B N 1
ATOM 4341 C CA . LEU B 1 263 ? 8.562 29.875 14.383 1 98.56 263 LEU B CA 1
ATOM 4342 C C . LEU B 1 263 ? 8.57 31.031 15.375 1 98.56 263 LEU B C 1
ATOM 4344 O O . LEU B 1 263 ? 7.828 32 15.211 1 98.56 263 LEU B O 1
ATOM 4348 N N . LYS B 1 264 ? 9.422 30.938 16.328 1 97.81 264 LYS B N 1
ATOM 4349 C CA . LYS B 1 264 ? 9.531 32 17.344 1 97.81 264 LYS B CA 1
ATOM 4350 C C . LYS B 1 264 ? 10.047 33.281 16.719 1 97.81 264 LYS B C 1
ATOM 4352 O O . LYS B 1 264 ? 9.523 34.375 17 1 97.81 264 LYS B O 1
ATOM 4357 N N . ALA B 1 265 ? 11.031 33.188 15.914 1 97.62 265 ALA B N 1
ATOM 4358 C CA . ALA B 1 265 ? 11.609 34.344 15.258 1 97.62 265 ALA B CA 1
ATOM 4359 C C . ALA B 1 265 ? 10.57 35.062 14.383 1 97.62 265 ALA B C 1
ATOM 4361 O O . ALA B 1 265 ? 10.586 36.281 14.258 1 97.62 265 ALA B O 1
ATOM 4362 N N . ASP B 1 266 ? 9.641 34.344 13.82 1 97.31 266 ASP B N 1
ATOM 4363 C CA . ASP B 1 266 ? 8.625 34.875 12.93 1 97.31 266 ASP B CA 1
ATOM 4364 C C . ASP B 1 266 ? 7.449 35.438 13.719 1 97.31 266 ASP B C 1
ATOM 4366 O O . ASP B 1 266 ? 6.512 36 13.141 1 97.31 266 ASP B O 1
ATOM 4370 N N . GLY B 1 267 ? 7.441 35.25 15.078 1 97.06 267 GLY B N 1
ATOM 4371 C CA . GLY B 1 267 ? 6.426 35.844 15.922 1 97.06 267 GLY B CA 1
ATOM 4372 C C . GLY B 1 267 ? 5.191 35 16.078 1 97.06 267 GLY B C 1
ATOM 4373 O O . GLY B 1 267 ? 4.113 35.5 16.422 1 97.06 267 GLY B O 1
ATOM 4374 N N . VAL B 1 268 ? 5.293 33.688 15.758 1 97.88 268 VAL B N 1
ATOM 4375 C CA . VAL B 1 268 ? 4.168 32.812 16.047 1 97.88 268 VAL B CA 1
ATOM 4376 C C . VAL B 1 268 ? 3.898 32.781 17.547 1 97.88 268 VAL B C 1
ATOM 4378 O O . VAL B 1 268 ? 4.789 32.5 18.344 1 97.88 268 VAL B O 1
ATOM 4381 N N . ALA B 1 269 ? 2.672 33.062 17.953 1 97.19 269 ALA B N 1
ATOM 4382 C CA . ALA B 1 269 ? 2.346 33.312 19.359 1 97.19 269 ALA B CA 1
ATOM 4383 C C . ALA B 1 269 ? 2.23 32 20.141 1 97.19 269 ALA B C 1
ATOM 4385 O O . ALA B 1 269 ? 2.602 31.938 21.312 1 97.19 269 ALA B O 1
ATOM 4386 N N . ASN B 1 270 ? 1.634 31.016 19.5 1 97.81 270 ASN B N 1
ATOM 4387 C CA . ASN B 1 270 ? 1.399 29.734 20.172 1 97.81 270 ASN B CA 1
ATOM 4388 C C . ASN B 1 270 ? 2.211 28.609 19.531 1 97.81 270 ASN B C 1
ATOM 4390 O O . ASN B 1 270 ? 1.83 28.078 18.484 1 97.81 270 ASN B O 1
ATOM 4394 N N . VAL B 1 271 ? 3.348 28.25 20.188 1 98.44 271 VAL B N 1
ATOM 4395 C CA . VAL B 1 271 ? 4.219 27.156 19.766 1 98.44 271 VAL B CA 1
ATOM 4396 C C . VAL B 1 271 ? 4.332 26.125 20.875 1 98.44 271 VAL B C 1
ATOM 4398 O O . VAL B 1 271 ? 4.656 26.453 22.016 1 98.44 271 VAL B O 1
ATOM 4401 N N . LYS B 1 272 ? 3.973 24.906 20.578 1 98.5 272 LYS B N 1
ATOM 4402 C CA . LYS B 1 272 ? 4.133 23.797 21.516 1 98.5 272 LYS B CA 1
ATOM 4403 C C . LYS B 1 272 ? 5.094 22.75 20.969 1 98.5 272 LYS B C 1
ATOM 4405 O O . LYS B 1 272 ? 4.949 22.297 19.828 1 98.5 272 LYS B O 1
ATOM 4410 N N . VAL B 1 273 ? 6.086 22.375 21.781 1 98.81 273 VAL B N 1
ATOM 4411 C CA . VAL B 1 273 ? 7.098 21.422 21.344 1 98.81 273 VAL B CA 1
ATOM 4412 C C . VAL B 1 273 ? 7.141 20.219 22.297 1 98.81 273 VAL B C 1
ATOM 4414 O O . VAL B 1 273 ? 7.277 20.391 23.5 1 98.81 273 VAL B O 1
ATOM 4417 N N . TYR B 1 274 ? 6.938 19.047 21.766 1 98.69 274 TYR B N 1
ATOM 4418 C CA . TYR B 1 274 ? 7.117 17.797 22.5 1 98.69 274 TYR B CA 1
ATOM 4419 C C . TYR B 1 274 ? 8.445 17.141 22.125 1 98.69 274 TYR B C 1
ATOM 4421 O O . TYR B 1 274 ? 8.648 16.719 20.984 1 98.69 274 TYR B O 1
ATOM 4429 N N . ARG B 1 275 ? 9.336 17 23.094 1 98.25 275 ARG B N 1
ATOM 4430 C CA . ARG B 1 275 ? 10.648 16.406 22.844 1 98.25 275 ARG B CA 1
ATOM 4431 C C . ARG B 1 275 ? 10.758 15.023 23.484 1 98.25 275 ARG B C 1
ATOM 4433 O O . ARG B 1 275 ? 11.852 14.484 23.625 1 98.25 275 ARG B O 1
ATOM 4440 N N . ASP B 1 276 ? 9.586 14.469 23.812 1 97.44 276 ASP B N 1
ATOM 4441 C CA . ASP B 1 276 ? 9.617 13.281 24.656 1 97.44 276 ASP B CA 1
ATOM 4442 C C . ASP B 1 276 ? 8.883 12.117 24 1 97.44 276 ASP B C 1
ATOM 4444 O O . ASP B 1 276 ? 8.398 11.219 24.688 1 97.44 276 ASP B O 1
ATOM 4448 N N . LEU B 1 277 ? 8.625 12.281 22.672 1 97.5 277 LEU B N 1
ATOM 4449 C CA . LEU B 1 277 ? 8.125 11.055 22.047 1 97.5 277 LEU B CA 1
ATOM 4450 C C . LEU B 1 277 ? 9.102 9.898 22.281 1 97.5 277 LEU B C 1
ATOM 4452 O O . LEU B 1 277 ? 10.266 10.125 22.609 1 97.5 277 LEU B O 1
ATOM 4456 N N . LYS B 1 278 ? 8.586 8.68 22.172 1 92.44 278 LYS B N 1
ATOM 4457 C CA . LYS B 1 278 ? 9.438 7.508 22.344 1 92.44 278 LYS B CA 1
ATOM 4458 C C . LYS B 1 278 ? 9.492 6.668 21.078 1 92.44 278 LYS B C 1
ATOM 4460 O O . LYS B 1 278 ? 8.602 6.754 20.234 1 92.44 278 LYS B O 1
ATOM 4465 N N . GLY B 1 279 ? 10.531 6 20.906 1 91.25 279 GLY B N 1
ATOM 4466 C CA . GLY B 1 279 ? 10.672 5.074 19.797 1 91.25 279 GLY B CA 1
ATOM 4467 C C . GLY B 1 279 ? 11.438 5.66 18.625 1 91.25 279 GLY B C 1
ATOM 4468 O O . GLY B 1 279 ? 11.859 6.816 18.672 1 91.25 279 GLY B O 1
ATOM 4469 N N . GLY B 1 280 ? 11.625 4.785 17.594 1 96.38 280 GLY B N 1
ATOM 4470 C CA . GLY B 1 280 ? 12.352 5.168 16.391 1 96.38 280 GLY B CA 1
ATOM 4471 C C . GLY B 1 280 ? 11.5 5.934 15.406 1 96.38 280 GLY B C 1
ATOM 4472 O O . GLY B 1 280 ? 10.305 6.148 15.633 1 96.38 280 GLY B O 1
ATOM 4473 N N . HIS B 1 281 ? 12.125 6.395 14.344 1 97.25 281 HIS B N 1
ATOM 4474 C CA . HIS B 1 281 ? 11.547 7.289 13.344 1 97.25 281 HIS B CA 1
ATOM 4475 C C . HIS B 1 281 ? 10.203 6.77 12.852 1 97.25 281 HIS B C 1
ATOM 4477 O O . HIS B 1 281 ? 9.266 7.547 12.648 1 97.25 281 HIS B O 1
ATOM 4483 N N . PHE B 1 282 ? 10.078 5.441 12.703 1 95.19 282 PHE B N 1
ATOM 4484 C CA . PHE B 1 282 ? 8.844 4.887 12.148 1 95.19 282 PHE B CA 1
ATOM 4485 C C . PHE B 1 282 ? 7.992 4.262 13.25 1 95.19 282 PHE B C 1
ATOM 4487 O O . PHE B 1 282 ? 6.809 3.99 13.047 1 95.19 282 PHE B O 1
ATOM 4494 N N . GLU B 1 283 ? 8.562 3.955 14.336 1 94.81 283 GLU B N 1
ATOM 4495 C CA . GLU B 1 283 ? 7.82 3.342 15.438 1 94.81 283 GLU B CA 1
ATOM 4496 C C . GLU B 1 283 ? 6.723 4.27 15.953 1 94.81 283 GLU B C 1
ATOM 4498 O O . GLU B 1 283 ? 5.668 3.805 16.391 1 94.81 283 GLU B O 1
ATOM 4503 N N . VAL B 1 284 ? 6.926 5.527 15.781 1 95.25 284 VAL B N 1
ATOM 4504 C CA . VAL B 1 284 ? 6.012 6.527 16.328 1 95.25 284 VAL B CA 1
ATOM 4505 C C . VAL B 1 284 ? 4.707 6.52 15.531 1 95.25 284 VAL B C 1
ATOM 4507 O O . VAL B 1 284 ? 3.691 7.043 15.992 1 95.25 284 VAL B O 1
ATOM 4510 N N . LEU B 1 285 ? 4.664 5.93 14.344 1 93.69 285 LEU B N 1
ATOM 4511 C CA . LEU B 1 285 ? 3.473 5.875 13.508 1 93.69 285 LEU B CA 1
ATOM 4512 C C . LEU B 1 285 ? 2.385 5.027 14.156 1 93.69 285 LEU B C 1
ATOM 4514 O O . LEU B 1 285 ? 1.194 5.262 13.938 1 93.69 285 LEU B O 1
ATOM 4518 N N . GLY B 1 286 ? 2.832 4.102 14.992 1 93.56 286 GLY B N 1
ATOM 4519 C CA . GLY B 1 286 ? 1.85 3.141 15.469 1 93.56 286 GLY B CA 1
ATOM 4520 C C . GLY B 1 286 ? 1.864 2.971 16.969 1 93.56 286 GLY B C 1
ATOM 4521 O O . GLY B 1 286 ? 1.166 2.111 17.516 1 93.56 286 GLY B O 1
ATOM 4522 N N . ASP B 1 287 ? 2.594 3.787 17.719 1 94.12 287 ASP B N 1
ATOM 4523 C CA . ASP B 1 287 ? 2.76 3.518 19.141 1 94.12 287 ASP B CA 1
ATOM 4524 C C . ASP B 1 287 ? 1.835 4.398 19.984 1 94.12 287 ASP B C 1
ATOM 4526 O O . ASP B 1 287 ? 1.931 4.418 21.203 1 94.12 287 ASP B O 1
ATOM 4530 N N . GLY B 1 288 ? 1.021 5.188 19.281 1 95.75 288 GLY B N 1
ATOM 4531 C CA . GLY B 1 288 ? 0.08 6.027 20.016 1 95.75 288 GLY B CA 1
ATOM 4532 C C . GLY B 1 288 ? 0.576 7.449 20.203 1 95.75 288 GLY B C 1
ATOM 4533 O O . GLY B 1 288 ? -0.181 8.32 20.625 1 95.75 288 GLY B O 1
ATOM 4534 N N . SER B 1 289 ? 1.821 7.734 19.875 1 96.75 289 SER B N 1
ATOM 4535 C CA . SER B 1 289 ? 2.414 9.055 20.078 1 96.75 289 SER B CA 1
ATOM 4536 C C . SER B 1 289 ? 1.646 10.125 19.312 1 96.75 289 SER B C 1
ATOM 4538 O O . SER B 1 289 ? 1.372 11.203 19.844 1 96.75 289 SER B O 1
ATOM 4540 N N . PHE B 1 290 ? 1.302 9.828 18.094 1 98.25 290 PHE B N 1
ATOM 4541 C CA . PHE B 1 290 ? 0.562 10.789 17.281 1 98.25 290 PHE B CA 1
ATOM 4542 C C . PHE B 1 290 ? -0.777 11.125 17.938 1 98.25 290 PHE B C 1
ATOM 4544 O O . PHE B 1 290 ? -1.146 12.297 18.047 1 98.25 290 PHE B O 1
ATOM 4551 N N . ALA B 1 291 ? -1.439 10.078 18.359 1 98.31 291 ALA B N 1
ATOM 4552 C CA . ALA B 1 291 ? -2.754 10.258 18.969 1 98.31 291 ALA B CA 1
ATOM 4553 C C . ALA B 1 291 ? -2.664 11.117 20.234 1 98.31 291 ALA B C 1
ATOM 4555 O O . ALA B 1 291 ? -3.479 12.016 20.438 1 98.31 291 ALA B O 1
ATOM 4556 N N . ARG B 1 292 ? -1.687 10.844 21.047 1 98.31 292 ARG B N 1
ATOM 4557 C CA . ARG B 1 292 ? -1.5 11.625 22.266 1 98.31 292 ARG B CA 1
ATOM 4558 C C . ARG B 1 292 ? -1.319 13.109 21.953 1 98.31 292 ARG B C 1
ATOM 4560 O O . ARG B 1 292 ? -2.002 13.961 22.516 1 98.31 292 ARG B O 1
ATOM 4567 N N . VAL B 1 293 ? -0.446 13.406 21.047 1 98.75 293 VAL B N 1
ATOM 4568 C CA . VAL B 1 293 ? -0.118 14.781 20.719 1 98.75 293 VAL B CA 1
ATOM 4569 C C . VAL B 1 293 ? -1.331 15.469 20.078 1 98.75 293 VAL B C 1
ATOM 4571 O O . VAL B 1 293 ? -1.612 16.641 20.375 1 98.75 293 VAL B O 1
ATOM 4574 N N . LEU B 1 294 ? -2.064 14.75 19.234 1 98.75 294 LEU B N 1
ATOM 4575 C CA . LEU B 1 294 ? -3.24 15.328 18.594 1 98.75 294 LEU B CA 1
ATOM 4576 C C . LEU B 1 294 ? -4.332 15.625 19.625 1 98.75 294 LEU B C 1
ATOM 4578 O O . LEU B 1 294 ? -5.004 16.656 19.531 1 98.75 294 LEU B O 1
ATOM 4582 N N . LYS B 1 295 ? -4.531 14.734 20.531 1 98.38 295 LYS B N 1
ATOM 4583 C CA . LYS B 1 295 ? -5.48 14.977 21.609 1 98.38 295 LYS B CA 1
ATOM 4584 C C . LYS B 1 295 ? -5.125 16.25 22.375 1 98.38 295 LYS B C 1
ATOM 4586 O O . LYS B 1 295 ? -5.984 17.109 22.609 1 98.38 295 LYS B O 1
ATOM 4591 N N . GLU B 1 296 ? -3.881 16.359 22.734 1 98.38 296 GLU B N 1
ATOM 4592 C CA . GLU B 1 296 ? -3.426 17.547 23.469 1 98.38 296 GLU B CA 1
ATOM 4593 C C . GLU B 1 296 ? -3.535 18.797 22.609 1 98.38 296 GLU B C 1
ATOM 4595 O O . GLU B 1 296 ? -3.807 19.891 23.125 1 98.38 296 GLU B O 1
ATOM 4600 N N . THR B 1 297 ? -3.273 18.625 21.312 1 98.44 297 THR B N 1
ATOM 4601 C CA . THR B 1 297 ? -3.428 19.734 20.375 1 98.44 297 THR B CA 1
ATOM 4602 C C . THR B 1 297 ? -4.871 20.234 20.359 1 98.44 297 THR B C 1
ATOM 4604 O O . THR B 1 297 ? -5.121 21.438 20.453 1 98.44 297 THR B O 1
ATOM 4607 N N . LEU B 1 298 ? -5.836 19.375 20.266 1 96.94 298 LEU B N 1
ATOM 4608 C CA . LEU B 1 298 ? -7.25 19.734 20.266 1 96.94 298 LEU B CA 1
ATOM 4609 C C . LEU B 1 298 ? -7.645 20.406 21.578 1 96.94 298 LEU B C 1
ATOM 4611 O O . LEU B 1 298 ? -8.406 21.375 21.578 1 96.94 298 LEU B O 1
ATOM 4615 N N . GLU B 1 299 ? -7.129 19.891 22.656 1 95.5 299 GLU B N 1
ATOM 4616 C CA . GLU B 1 299 ? -7.406 20.5 23.953 1 95.5 299 GLU B CA 1
ATOM 4617 C C . GLU B 1 299 ? -6.875 21.922 24.016 1 95.5 299 GLU B C 1
ATOM 4619 O O . GLU B 1 299 ? -7.527 22.812 24.578 1 95.5 299 GLU B O 1
ATOM 4624 N N . GLU B 1 300 ? -5.688 22.094 23.516 1 96 300 GLU B N 1
ATOM 4625 C CA . GLU B 1 300 ? -5.117 23.438 23.484 1 96 300 GLU B CA 1
ATOM 4626 C C . GLU B 1 300 ? -5.961 24.375 22.625 1 96 300 GLU B C 1
ATOM 4628 O O . GLU B 1 300 ? -6.191 25.531 23 1 96 300 GLU B O 1
ATOM 4633 N N . LEU B 1 301 ? -6.398 23.922 21.484 1 95.31 301 LEU B N 1
ATOM 4634 C CA . LEU B 1 301 ? -7.242 24.734 20.609 1 95.31 301 LEU B CA 1
ATOM 4635 C C . LEU B 1 301 ? -8.547 25.109 21.297 1 95.31 301 LEU B C 1
ATOM 4637 O O . LEU B 1 301 ? -9.016 26.234 21.188 1 95.31 301 LEU B O 1
ATOM 4641 N N . GLU B 1 302 ? -9.102 24.188 22.016 1 91.62 302 GLU B N 1
ATOM 4642 C CA . GLU B 1 302 ? -10.336 24.438 22.766 1 91.62 302 GLU B CA 1
ATOM 4643 C C . GLU B 1 302 ? -10.133 25.516 23.828 1 91.62 302 GLU B C 1
ATOM 4645 O O . GLU B 1 302 ? -11.016 26.328 24.062 1 91.62 302 GLU B O 1
ATOM 4650 N N . SER B 1 303 ? -9.016 25.438 24.406 1 91.38 303 SER B N 1
ATOM 4651 C CA . SER B 1 303 ? -8.711 26.422 25.438 1 91.38 303 SER B CA 1
ATOM 4652 C C . SER B 1 303 ? -8.531 27.812 24.844 1 91.38 303 SER B C 1
ATOM 4654 O O . SER B 1 303 ? -8.836 28.812 25.5 1 91.38 303 SER B O 1
ATOM 4656 N N . MET B 1 304 ? -8.07 27.875 23.625 1 88.88 304 MET B N 1
ATOM 4657 C CA . MET B 1 304 ? -7.852 29.156 22.953 1 88.88 304 MET B CA 1
ATOM 4658 C C . MET B 1 304 ? -9.172 29.75 22.469 1 88.88 304 MET B C 1
ATOM 4660 O O . MET B 1 304 ? -9.281 30.969 22.281 1 88.88 304 MET B O 1
ATOM 4664 N N . GLU B 1 305 ? -10.086 28.969 22.109 1 83.62 305 GLU B N 1
ATOM 4665 C CA . GLU B 1 305 ? -11.398 29.438 21.688 1 83.62 305 GLU B CA 1
ATOM 4666 C C . GLU B 1 305 ? -12.156 30.062 22.859 1 83.62 305 GLU B C 1
ATOM 4668 O O . GLU B 1 305 ? -12.969 30.984 22.656 1 83.62 305 GLU B O 1
ATOM 4673 N N . LYS B 1 306 ? -12.086 29.672 24.109 1 67.12 306 LYS B N 1
ATOM 4674 C CA . LYS B 1 306 ? -12.758 30.188 25.297 1 67.12 306 LYS B CA 1
ATOM 4675 C C . LYS B 1 306 ? -12.172 31.531 25.719 1 67.12 306 LYS B C 1
ATOM 4677 O O . LYS B 1 306 ? -12.836 32.312 26.391 1 67.12 306 LYS B O 1
ATOM 4682 N N . ALA B 1 307 ? -11.125 31.922 25.266 1 54.47 307 ALA B N 1
ATOM 4683 C CA . ALA B 1 307 ? -10.5 33.156 25.703 1 54.47 307 ALA B CA 1
ATOM 4684 C C . ALA B 1 307 ? -10.883 34.312 24.781 1 54.47 307 ALA B C 1
ATOM 4686 O O . ALA B 1 307 ? -11.062 34.125 23.578 1 54.47 307 ALA B O 1
#

Solvent-accessible surface area (backbone atoms only — not comparable to full-atom values): 30978 Å² total; per-residue (Å²): 92,67,71,70,35,47,41,38,35,39,30,62,44,80,65,35,70,37,30,26,33,40,35,37,32,64,44,81,90,62,57,43,72,47,54,91,92,51,73,36,28,23,45,35,36,29,44,30,41,61,50,27,40,84,86,46,40,37,68,61,46,46,51,32,51,26,32,27,68,30,84,87,35,93,37,36,45,82,66,46,44,28,46,35,48,33,39,35,16,38,33,42,55,24,10,57,32,89,75,64,32,63,39,72,90,43,46,43,76,42,66,58,45,71,33,38,68,62,45,43,54,50,33,50,50,40,42,52,44,41,44,28,64,77,36,44,86,46,98,53,23,48,50,36,18,35,34,32,15,31,27,40,9,12,27,47,49,53,26,72,68,56,34,76,94,47,42,80,83,50,64,86,53,65,64,61,43,26,38,36,23,34,54,32,52,21,36,54,57,63,50,24,57,77,51,70,53,72,48,49,66,55,46,32,40,29,59,40,70,70,66,90,49,48,43,39,56,66,15,60,39,54,32,73,98,57,57,56,20,84,64,17,23,80,90,55,76,28,39,44,34,41,37,32,28,77,52,21,80,81,52,57,66,65,35,53,51,44,35,52,53,37,41,52,74,37,44,33,62,41,74,47,77,41,71,72,44,66,47,38,71,67,48,33,55,67,69,48,51,56,19,40,53,49,50,52,48,53,51,53,51,54,56,54,65,76,100,89,68,76,67,35,47,40,38,34,40,30,61,45,80,63,34,71,36,30,27,32,41,33,36,32,63,44,80,89,63,56,43,72,45,55,90,93,50,73,36,30,23,45,35,34,29,45,30,42,62,49,28,40,84,86,46,40,38,67,62,46,44,52,30,52,24,33,28,68,30,85,85,35,92,36,36,44,83,66,46,43,28,46,35,48,34,39,36,16,38,32,43,54,25,11,57,32,89,76,64,30,64,38,72,88,42,45,43,76,41,64,57,43,71,33,36,67,63,46,42,54,50,33,52,51,40,42,51,45,40,43,27,64,76,37,43,86,45,98,53,23,46,51,38,19,35,34,32,13,31,27,41,8,13,27,47,47,52,26,70,69,56,34,76,94,47,41,80,84,48,64,86,54,67,64,61,42,26,36,35,23,33,55,34,51,23,36,54,57,62,51,23,56,78,52,71,53,72,47,48,66,55,45,31,40,28,58,40,70,70,67,90,51,48,43,39,56,65,14,61,38,54,32,72,97,58,54,55,21,86,64,17,23,80,88,55,75,27,39,44,34,41,36,31,29,77,53,21,81,79,52,57,65,64,35,52,50,43,34,51,53,37,42,52,73,36,44,34,62,42,73,46,76,43,71,71,44,66,47,38,70,67,49,32,54,67,68,48,52,57,19,40,53,48,49,53,48,52,52,51,52,53,58,54,64,76,99

Organism: Cryphonectria parasitica (strain ATCC 38755 / EP155) (NCBI:txid660469)

pLDDT: mean 94.96, std 6.69, range [54.47, 98.94]

InterPro domains:
  IPR027519 Kynurenine formamidase, vertebrates/fungi-type [MF_03014] (7-298)
  IPR029058 Alpha/Beta hydrolase fold [G3DSA:3.40.50.1820] (14-298)
  IPR029058 Alpha/Beta hydrolase fold [SSF53474] (34-294)
  IPR050300 GDXG lipolytic enzyme [PTHR48081] (36-276)

Foldseek 3Di:
DLVQWDKDKDALDDQAPQLIKIKTAHPPVLADAAPPLAAAAEEEEEEADLQARPVIHQCLCVLLVCLCPDPVHPLHDPSNNNHHGIYMYGGFAGFHDPVDHDDPVPDDRRHDRHAAPPRRLVSVLSVLVVQQVVQVPDPRGNLEYEYEYAACSLQSQLLNLVPPVCCVVRVVRRRYQEYEYELYAQQPVVQCVVVVNPCVVSCCRHHNDCPPNSRQCSGSLRNPPDACCVCAAPPNLHAYEYEYECQEPRRHCVRVVSNVVRNVVRHRPHYYYHHHDDDYSSVCSNPNVVSNVVSVVSVVSRVSSVD/DLVQWDKDKDALDDQAPQLIKIKTAHDPVLADAAPVLAAAAEEEEEEADLQARPVIHQCLCVLLVCLCPDPVHPLHDPSNNNHHGIYMYGGFAGFHDPVDHDDPVPDDRRHDRHAAPPRRLVSVLSVLVVQQVVQVPDPRGNLEYEYEYAACSLQSQLLNLVPPVCCVVRVVRRRYLEYEYELYAQQPVVQCVVVVNPCVVSCCRHHNDCPPNSRQCSGSLRNPPDACCVCAAPPNLHAYEYEYECQEPRRHCVRVVSNVVRNVVRHRPHYYYHHHDDDYSSVCSNPNVVSNVVSVVSVVSRVSSVD

Sequence (614 aa):
MAASLERTEYFYGSENALQNVAVWEFPKDQVEEAPLGKTKYWLIFLHGGAWRDPRATFNEAEPTINALLDPSHPAHIPHPSSRIAAFASINYRLSPHPEYVQDEASTPSFARRAARHPDHLVDALSGLRFLQHKFGGSAAPASRYVLFGHSAGGFLGYQVLVREAARDRFADLAPPTAVVGFEGIYDLVGLNGRMEGNYTGFMEAAFGPDEGGGWARASPATTAGQSFGAWGGAGAGRLAVLAHSPGDELVDMADCDAMEARLKADGVANVKVYRDLKGGHFEVLGDGSFARVLKETLEELESMEKAMAASLERTEYFYGSENALQNVAVWEFPKDQVEEAPLGKTKYWLIFLHGGAWRDPRATFNEAEPTINALLDPSHPAHIPHPSSRIAAFASINYRLSPHPEYVQDEASTPSFARRAARHPDHLVDALSGLRFLQHKFGGSAAPASRYVLFGHSAGGFLGYQVLVREAARDRFADLAPPTAVVGFEGIYDLVGLNGRMEGNYTGFMEAAFGPDEGGGWARASPATTAGQSFGAWGGAGAGRLAVLAHSPGDELVDMADCDAMEARLKADGVANVKVYRDLKGGHFEVLGDGSFARVLKETLEELESMEKA

Secondary structure (DSSP, 8-state):
-GGGSEEEEEES-SS-TT-EEEEEE--GGGPPPPPTT---EEEEEE--STTT-TT--GGGGHHHHHHHH-TTSTT--SSHHHHEEEEEEE-------TTSEEPTTT--GGG-----TTHHHHHHHHHHHHHHHHTTTSSS-TTSEEEEEETHHHHHHHHTTS-GGGTTTTTTPPPPSEEEEES----HHHHHHHTTTTTHHHHHHHH----SSHHHHH-TTT-SS--THHHH-TTS--EEEEE--TT-SSS-HHHHHHHHHHHHHTT-S-EEEE----S-TTGGGTSSHHHHHHHHHHHHHHHHHH-/-GGGSEEEEEES-SS-TT-EEEEEE--GGGPPPPPTT---EEEEEE--STTT-TT--GGGGHHHHHHHH-TTSTT--SSGGGTEEEEEEE-------TTSEE-TTT--GGG-----TTHHHHHHHHHHHHHHHHTTTSSS-TTSEEEEEETHHHHHHHHTTS-GGGTTTTTTPPPPSEEEEES----HHHHHHHTTTTTHHHHHHHH----SSHHHHH-TTT-SS--THHHH-TTS--EEEEE--TT-SSS-HHHHHHHHHHHHHTT-S-EEEE----S-TTGGGTSSHHHHHHHHHHHHHHHHHH-

Nearest PDB structures (foldseek):
  3ga7-assembly1_A  TM=7.109E-01  e=8.812E-12  Salmonella enterica subsp. enterica serovar Typhimurium str. LT2
  4kry-assembly1_B  TM=7.038E-01  e=2.554E-11  Escherichia coli K-12
  5hc3-assembly1_B  TM=6.436E-01  e=1.384E-10  uncultured bacterium
  5jkf-assembly1_B  TM=5.329E-01  e=5.035E-07  uncultured bacterium
  5jkj-assembly1_B  TM=5.241E-01  e=1.371E-06  uncultured bacterium